Protein AF-0000000086875993 (afdb_homodimer)

Radius of gyration: 29.51 Å; Cα contacts (8 Å, |Δi|>4): 1493; chains: 2; bounding box: 67×92×73 Å

Structure (mmCIF, N/CA/C/O backbone):
data_AF-0000000086875993-model_v1
#
loop_
_entity.id
_entity.type
_entity.pdbx_description
1 polymer 'Sugar kinase'
#
loop_
_atom_site.group_PDB
_atom_site.id
_atom_site.type_symbol
_atom_site.label_atom_id
_atom_site.label_alt_id
_atom_site.label_comp_id
_atom_site.label_asym_id
_atom_site.label_entity_id
_atom_site.label_seq_id
_atom_site.pdbx_PDB_ins_code
_atom_site.Cartn_x
_atom_site.Cartn_y
_atom_site.Cartn_z
_atom_site.occupancy
_atom_site.B_iso_or_equiv
_atom_site.auth_seq_id
_atom_site.auth_comp_id
_atom_site.auth_asym_id
_atom_site.auth_atom_id
_atom_site.pdbx_PDB_model_num
ATOM 1 N N . MET A 1 1 ? -33.75 -35.875 -7.891 1 28.2 1 MET A N 1
ATOM 2 C CA . MET A 1 1 ? -32.906 -34.688 -8.039 1 28.2 1 MET A CA 1
ATOM 3 C C . MET A 1 1 ? -31.453 -35 -7.668 1 28.2 1 MET A C 1
ATOM 5 O O . MET A 1 1 ? -31.172 -35.375 -6.535 1 28.2 1 MET A O 1
ATOM 9 N N . SER A 1 2 ? -30.703 -35.594 -8.508 1 32.91 2 SER A N 1
ATOM 10 C CA . SER A 1 2 ? -29.312 -36 -8.367 1 32.91 2 SER A CA 1
ATOM 11 C C . SER A 1 2 ? -28.469 -34.906 -7.75 1 32.91 2 SER A C 1
ATOM 13 O O . SER A 1 2 ? -28.594 -33.719 -8.141 1 32.91 2 SER A O 1
ATOM 15 N N . MET A 1 3 ? -28.312 -34.875 -6.391 1 35.19 3 MET A N 1
ATOM 16 C CA . MET A 1 3 ? -27.422 -33.938 -5.699 1 35.19 3 MET A CA 1
ATOM 17 C C . MET A 1 3 ? -26.234 -33.594 -6.574 1 35.19 3 MET A C 1
ATOM 19 O O . MET A 1 3 ? -25.469 -34.469 -6.992 1 35.19 3 MET A O 1
ATOM 23 N N . ASN A 1 4 ? -26.344 -32.688 -7.449 1 36.59 4 ASN A N 1
ATOM 24 C CA . ASN A 1 4 ? -25.25 -32.188 -8.258 1 36.59 4 ASN A CA 1
ATOM 25 C C . ASN A 1 4 ? -23.969 -32.062 -7.441 1 36.59 4 ASN A C 1
ATOM 27 O O . ASN A 1 4 ? -23.859 -31.156 -6.609 1 36.59 4 ASN A O 1
ATOM 31 N N . THR A 1 5 ? -23.438 -33.062 -6.754 1 44.88 5 THR A N 1
ATOM 32 C CA . THR A 1 5 ? -22.156 -33.125 -6.039 1 44.88 5 THR A CA 1
ATOM 33 C C . THR A 1 5 ? -21.156 -32.156 -6.652 1 44.88 5 THR A C 1
ATOM 35 O O . THR A 1 5 ? -20.766 -32.312 -7.812 1 44.88 5 THR A O 1
ATOM 38 N N . ARG A 1 6 ? -21.312 -30.938 -6.277 1 53.44 6 ARG A N 1
ATOM 39 C CA . ARG A 1 6 ? -20.422 -29.906 -6.812 1 53.44 6 ARG A CA 1
ATOM 40 C C . ARG A 1 6 ? -19.016 -30.453 -7.027 1 53.44 6 ARG A C 1
ATOM 42 O O . ARG A 1 6 ? -18.375 -30.922 -6.086 1 53.44 6 ARG A O 1
ATOM 49 N N . GLN A 1 7 ? -18.609 -30.969 -8.242 1 80.44 7 GLN A N 1
ATOM 50 C CA . GLN A 1 7 ? -17.344 -31.516 -8.727 1 80.44 7 GLN A CA 1
ATOM 51 C C . GLN A 1 7 ? -16.219 -30.484 -8.625 1 80.44 7 GLN A C 1
ATOM 53 O O . GLN A 1 7 ? -16.406 -29.312 -8.992 1 80.44 7 GLN A O 1
ATOM 58 N N . SER A 1 8 ? -15.219 -30.688 -7.688 1 93.88 8 SER A N 1
ATOM 59 C CA . SER A 1 8 ? -14.016 -29.875 -7.586 1 93.88 8 SER A CA 1
ATOM 60 C C . SER A 1 8 ? -13.336 -29.719 -8.945 1 93.88 8 SER A C 1
ATOM 62 O O . SER A 1 8 ? -13.422 -30.609 -9.789 1 93.88 8 SER A O 1
ATOM 64 N N . PRO A 1 9 ? -12.844 -28.469 -9.141 1 98.31 9 PRO A N 1
ATOM 65 C CA . PRO A 1 9 ? -12.062 -28.328 -10.367 1 98.31 9 PRO A CA 1
ATOM 66 C C . PRO A 1 9 ? -10.922 -29.328 -10.469 1 98.31 9 PRO A C 1
ATOM 68 O O . PRO A 1 9 ? -10.547 -29.953 -9.469 1 98.31 9 PRO A O 1
ATOM 71 N N . GLU A 1 10 ? -10.469 -29.5 -11.672 1 98.75 10 GLU A N 1
ATOM 72 C CA . GLU A 1 10 ? -9.352 -30.406 -11.906 1 98.75 10 GLU A CA 1
ATOM 73 C C . GLU A 1 10 ? -8.109 -29.984 -11.133 1 98.75 10 GLU A C 1
ATOM 75 O O . GLU A 1 10 ? -7.414 -30.812 -10.555 1 98.75 10 GLU A O 1
ATOM 80 N N . ILE A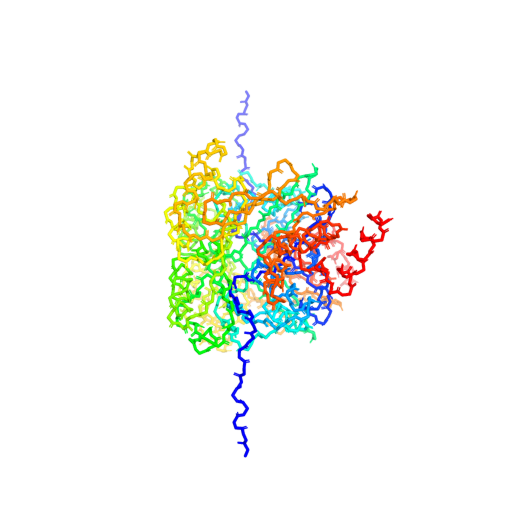 1 11 ? -7.801 -28.703 -11.18 1 98.88 11 ILE A N 1
ATOM 81 C CA . ILE A 1 11 ? -6.664 -28.156 -10.438 1 98.88 11 ILE A CA 1
ATOM 82 C C . ILE A 1 11 ? -7.16 -27.156 -9.391 1 98.88 11 ILE A C 1
ATOM 84 O O . ILE A 1 11 ? -7.973 -26.281 -9.695 1 98.88 11 ILE A O 1
ATOM 88 N N . VAL A 1 12 ? -6.742 -27.312 -8.18 1 98.88 12 VAL A N 1
ATOM 89 C CA . VAL A 1 12 ? -7.012 -26.359 -7.098 1 98.88 12 VAL A CA 1
ATOM 90 C C . VAL A 1 12 ? -5.703 -25.75 -6.609 1 98.88 12 VAL A C 1
ATOM 92 O O . VAL A 1 12 ? -4.688 -26.438 -6.496 1 98.88 12 VAL A O 1
ATOM 95 N N . THR A 1 13 ? -5.688 -24.484 -6.438 1 98.88 13 THR A N 1
ATOM 96 C CA . THR A 1 13 ? -4.559 -23.766 -5.863 1 98.88 13 THR A CA 1
ATOM 97 C C . THR A 1 13 ? -5.043 -22.656 -4.938 1 98.88 13 THR A C 1
ATOM 99 O O . THR A 1 13 ? -6.246 -22.375 -4.863 1 98.88 13 THR A O 1
ATOM 102 N N . PHE A 1 14 ? -4.148 -22.125 -4.109 1 98.81 14 PHE A N 1
ATOM 103 C CA . PHE A 1 14 ? -4.477 -21.016 -3.215 1 98.81 14 PHE A CA 1
ATOM 104 C C . PHE A 1 14 ? -3.234 -20.203 -2.881 1 98.81 14 PHE A C 1
ATOM 106 O O . PHE A 1 14 ? -2.113 -20.703 -2.982 1 98.81 14 PHE A O 1
ATOM 113 N N . GLY A 1 15 ? -3.424 -19 -2.521 1 98.56 15 GLY A N 1
ATOM 114 C CA . GLY A 1 15 ? -2.312 -18.141 -2.17 1 98.56 15 GLY A CA 1
ATOM 115 C C . GLY A 1 15 ? -2.643 -16.656 -2.307 1 98.56 15 GLY A C 1
ATOM 116 O O . GLY A 1 15 ? -3.816 -16.281 -2.326 1 98.56 15 GLY A O 1
ATOM 117 N N . GLU A 1 16 ? -1.585 -15.891 -2.309 1 98.06 16 GLU A N 1
ATOM 118 C CA . GLU A 1 16 ? -1.724 -14.438 -2.295 1 98.06 16 GLU A CA 1
ATOM 119 C C . GLU A 1 16 ? -1.914 -13.891 -3.705 1 98.06 16 GLU A C 1
ATOM 121 O O . GLU A 1 16 ? -1.171 -14.242 -4.621 1 98.06 16 GLU A O 1
ATOM 126 N N . SER A 1 17 ? -2.934 -13.102 -3.936 1 98.25 17 SER A N 1
ATOM 127 C CA . SER A 1 17 ? -3.064 -12.188 -5.062 1 98.25 17 SER A CA 1
ATOM 128 C C . SER A 1 17 ? -3.1 -10.734 -4.59 1 98.25 17 SER A C 1
ATOM 130 O O . SER A 1 17 ? -3.805 -10.406 -3.635 1 98.25 17 SER A O 1
ATOM 132 N N . MET A 1 18 ? -2.301 -9.945 -5.211 1 97.69 18 MET A N 1
ATOM 133 C CA . MET A 1 18 ? -2.131 -8.562 -4.777 1 97.69 18 MET A CA 1
ATOM 134 C C . MET A 1 18 ? -2.508 -7.594 -5.895 1 97.69 18 MET A C 1
ATOM 136 O O . MET A 1 18 ? -2.4 -7.926 -7.074 1 97.69 18 MET A O 1
ATOM 140 N N . GLY A 1 19 ? -3.004 -6.391 -5.422 1 97.06 19 GLY A N 1
ATOM 141 C CA . GLY A 1 19 ? -3.021 -5.316 -6.402 1 97.06 19 GLY A CA 1
ATOM 142 C C . GLY A 1 19 ? -1.645 -4.977 -6.941 1 97.06 19 GLY A C 1
ATOM 143 O O . GLY A 1 19 ? -0.66 -5 -6.203 1 97.06 19 GLY A O 1
ATOM 144 N N . LEU A 1 20 ? -1.596 -4.711 -8.188 1 95.56 20 LEU A N 1
ATOM 145 C CA . LEU A 1 20 ? -0.354 -4.355 -8.867 1 95.56 20 LEU A CA 1
ATOM 146 C C . LEU A 1 20 ? -0.454 -2.973 -9.5 1 95.56 20 LEU A C 1
ATOM 148 O O . LEU A 1 20 ? -1.326 -2.727 -10.336 1 95.56 20 LEU A O 1
ATOM 152 N N . LEU A 1 21 ? 0.385 -2.043 -9.039 1 94.12 21 LEU A N 1
ATOM 153 C CA . LEU A 1 21 ? 0.525 -0.717 -9.633 1 94.12 21 LEU A CA 1
ATOM 154 C C . LEU A 1 21 ? 1.858 -0.585 -10.359 1 94.12 21 LEU A C 1
ATOM 156 O O . LEU A 1 21 ? 2.914 -0.865 -9.789 1 94.12 21 LEU A O 1
ATOM 160 N N . THR A 1 22 ? 1.797 -0.128 -11.625 1 91.81 22 THR A N 1
ATOM 161 C CA . THR A 1 22 ? 3.012 -0.092 -12.43 1 91.81 22 THR A CA 1
ATOM 162 C C . THR A 1 22 ? 3.285 1.321 -12.938 1 91.81 22 THR A C 1
ATOM 164 O O . THR A 1 22 ? 2.406 1.958 -13.523 1 91.81 22 THR A O 1
ATOM 167 N N . ALA A 1 23 ? 4.453 1.812 -12.672 1 88.56 23 ALA A N 1
ATOM 168 C CA . ALA A 1 23 ? 4.926 3.057 -13.266 1 88.56 23 ALA A CA 1
ATOM 169 C C . ALA A 1 23 ? 5.523 2.809 -14.648 1 88.56 23 ALA A C 1
ATOM 171 O O . ALA A 1 23 ? 6.547 2.135 -14.773 1 88.56 23 ALA A O 1
ATOM 172 N N . LYS A 1 24 ? 4.969 3.34 -15.656 1 79.19 24 LYS A N 1
ATOM 173 C CA . LYS A 1 24 ? 5.453 3.129 -17.016 1 79.19 24 LYS A CA 1
ATOM 174 C C . LYS A 1 24 ? 6.52 4.156 -17.391 1 79.19 24 LYS A C 1
ATOM 176 O O . LYS A 1 24 ? 7.234 3.99 -18.375 1 79.19 24 LYS A O 1
ATOM 181 N N . ASP A 1 25 ? 6.613 5.117 -16.5 1 78.44 25 ASP A N 1
ATOM 182 C CA . ASP A 1 25 ? 7.613 6.156 -16.734 1 78.44 25 ASP A CA 1
ATOM 183 C C . ASP A 1 25 ? 9.031 5.602 -16.594 1 78.44 25 ASP A C 1
ATOM 185 O O . ASP A 1 25 ? 9.414 5.125 -15.531 1 78.44 25 ASP A O 1
ATOM 189 N N . THR A 1 26 ? 9.797 5.648 -17.609 1 77.62 26 THR A N 1
ATOM 190 C CA . THR A 1 26 ? 11.133 5.051 -17.641 1 77.62 26 THR A CA 1
ATOM 191 C C . THR A 1 26 ? 12.062 5.762 -16.656 1 77.62 26 THR A C 1
ATOM 193 O O . THR A 1 26 ? 13.141 5.262 -16.344 1 77.62 26 THR A O 1
ATOM 196 N N . ARG A 1 27 ? 11.578 7.062 -16.188 1 78.81 27 ARG A N 1
ATOM 197 C CA . ARG A 1 27 ? 12.367 7.773 -15.195 1 78.81 27 ARG A CA 1
ATOM 198 C C . ARG A 1 27 ? 12.133 7.199 -13.805 1 78.81 27 ARG A C 1
ATOM 200 O O . ARG A 1 27 ? 12.836 7.555 -12.852 1 78.81 27 ARG A O 1
ATOM 207 N N . GLY A 1 28 ? 11.109 6.293 -13.695 1 81.25 28 GLY A N 1
ATOM 208 C CA . GLY A 1 28 ? 10.844 5.633 -12.43 1 81.25 28 GLY A CA 1
ATOM 209 C C . GLY A 1 28 ? 9.617 6.164 -11.719 1 81.25 28 GLY A C 1
ATOM 210 O O . GLY A 1 28 ? 8.961 7.09 -12.211 1 81.25 28 GLY A O 1
ATOM 211 N N . LEU A 1 29 ? 9.352 5.43 -10.547 1 82.44 29 LEU A N 1
ATOM 212 C CA . LEU A 1 29 ? 8.156 5.711 -9.758 1 82.44 29 LEU A CA 1
ATOM 213 C C . LEU A 1 29 ? 8.188 7.129 -9.195 1 82.44 29 LEU A C 1
ATOM 215 O O . LEU A 1 29 ? 7.156 7.793 -9.109 1 82.44 29 LEU A O 1
ATOM 219 N N . GLU A 1 30 ? 9.32 7.594 -8.836 1 84.62 30 GLU A N 1
ATOM 220 C CA . GLU A 1 30 ? 9.492 8.922 -8.25 1 84.62 30 GLU A CA 1
ATOM 221 C C . GLU A 1 30 ? 8.953 10.008 -9.18 1 84.62 30 GLU A C 1
ATOM 223 O O . GLU A 1 30 ? 8.406 11.008 -8.719 1 84.62 30 GLU A O 1
ATOM 228 N N . TYR A 1 31 ? 9 9.766 -10.461 1 81.81 31 TYR A N 1
ATOM 229 C CA . TYR A 1 31 ? 8.703 10.82 -11.43 1 81.81 31 TYR A CA 1
ATOM 230 C C . TYR A 1 31 ? 7.395 10.531 -12.156 1 81.81 31 TYR A C 1
ATOM 232 O O . TYR A 1 31 ? 6.875 11.391 -12.875 1 81.81 31 TYR A O 1
ATOM 240 N N . ALA A 1 32 ? 6.875 9.344 -12.016 1 83.94 32 ALA A N 1
ATOM 241 C CA . ALA A 1 32 ? 5.641 8.977 -12.711 1 83.94 32 ALA A CA 1
ATOM 242 C C . ALA A 1 32 ? 4.457 9.781 -12.18 1 83.94 32 ALA A C 1
ATOM 244 O O . ALA A 1 32 ? 4.242 9.867 -10.969 1 83.94 32 ALA A O 1
ATOM 245 N N . ALA A 1 33 ? 3.693 10.344 -13.047 1 86.31 33 ALA A N 1
ATOM 246 C CA . ALA A 1 33 ? 2.51 11.102 -12.641 1 86.31 33 ALA A CA 1
ATOM 247 C C . ALA A 1 33 ? 1.326 10.172 -12.383 1 86.31 33 ALA A C 1
ATOM 249 O O . ALA A 1 33 ? 0.436 10.5 -11.594 1 86.31 33 ALA A O 1
ATOM 250 N N . SER A 1 34 ? 1.366 9.023 -13.102 1 91 34 SER A N 1
ATOM 251 C CA . SER A 1 34 ? 0.278 8.062 -12.984 1 91 34 SER A CA 1
ATOM 252 C C . SER A 1 34 ? 0.802 6.629 -13 1 91 34 SER A C 1
ATOM 254 O O . SER A 1 34 ? 1.914 6.375 -13.469 1 91 34 SER A O 1
ATOM 256 N N . LEU A 1 35 ? 0.005 5.781 -12.438 1 92.81 35 LEU A N 1
ATOM 257 C CA . LEU A 1 35 ? 0.31 4.355 -12.391 1 92.81 35 LEU A CA 1
ATOM 258 C C . LEU A 1 35 ? -0.812 3.539 -13.023 1 92.81 35 LEU A C 1
ATOM 260 O O . LEU A 1 35 ? -1.991 3.854 -12.852 1 92.81 35 LEU A O 1
ATOM 264 N N . ASP A 1 36 ? -0.409 2.482 -13.727 1 92.19 36 ASP A N 1
ATOM 265 C CA . ASP A 1 36 ? -1.393 1.526 -14.227 1 92.19 36 ASP A CA 1
ATOM 266 C C . ASP A 1 36 ? -1.777 0.521 -13.141 1 92.19 36 ASP A C 1
ATOM 268 O O . ASP A 1 36 ? -0.939 0.126 -12.328 1 92.19 36 ASP A O 1
ATOM 272 N N . LYS A 1 37 ? -3.064 0.159 -13.18 1 92.94 37 LYS A N 1
ATOM 273 C CA . LYS A 1 37 ? -3.574 -0.729 -12.141 1 92.94 37 LYS A CA 1
ATOM 274 C C . LYS A 1 37 ? -3.926 -2.1 -12.711 1 92.94 37 LYS A C 1
ATOM 276 O O . LYS A 1 37 ? -4.582 -2.195 -13.75 1 92.94 37 LYS A O 1
ATOM 281 N N . SER A 1 38 ? -3.467 -3.141 -12.086 1 94 38 SER A N 1
ATOM 282 C CA . SER A 1 38 ? -3.768 -4.547 -12.336 1 94 38 SER A CA 1
ATOM 283 C C . SER A 1 38 ? -3.615 -5.379 -11.07 1 94 38 SER A C 1
ATOM 285 O O . SER A 1 38 ? -3.781 -4.871 -9.961 1 94 38 SER A O 1
ATOM 287 N N . PHE A 1 39 ? -3.506 -6.637 -11.234 1 96.06 39 PHE A N 1
ATOM 288 C CA . PHE A 1 39 ? -3.203 -7.5 -10.102 1 96.06 39 PHE A CA 1
ATOM 289 C C . PHE A 1 39 ? -2.277 -8.641 -10.516 1 96.06 39 PHE A C 1
ATOM 291 O O . PHE A 1 39 ? -2.033 -8.844 -11.703 1 96.06 39 PHE A O 1
ATOM 298 N N . GLY A 1 40 ? -1.671 -9.297 -9.516 1 95.25 40 GLY A N 1
ATOM 299 C CA . GLY A 1 40 ? -0.823 -10.453 -9.758 1 95.25 40 GLY A CA 1
ATOM 300 C C . GLY A 1 40 ? -0.764 -11.406 -8.578 1 95.25 40 GLY A C 1
ATOM 301 O O . GLY A 1 40 ? -1.041 -11.016 -7.445 1 95.25 40 GLY A O 1
ATOM 302 N N . GLY A 1 41 ? -0.407 -12.562 -8.844 1 96.81 41 GLY A N 1
ATOM 303 C CA . GLY A 1 41 ? -0.239 -13.68 -7.922 1 96.81 41 GLY A CA 1
ATOM 304 C C . GLY A 1 41 ? 0.121 -14.977 -8.617 1 96.81 41 GLY A C 1
ATOM 305 O O . GLY A 1 41 ? -0.519 -15.359 -9.594 1 96.81 41 GLY A O 1
ATOM 306 N N . ALA A 1 42 ? 1.084 -15.609 -8.031 1 97.56 42 ALA A N 1
ATOM 307 C CA . ALA A 1 42 ? 1.591 -16.812 -8.695 1 97.56 42 ALA A CA 1
ATOM 308 C C . ALA A 1 42 ? 0.488 -17.844 -8.867 1 97.56 42 ALA A C 1
ATOM 310 O O . ALA A 1 42 ? 0.239 -18.328 -9.977 1 97.56 42 ALA A O 1
ATOM 311 N N . GLU A 1 43 ? -0.237 -18.156 -7.805 1 98.5 43 GLU A N 1
ATOM 312 C CA . GLU A 1 43 ? -1.245 -19.203 -7.832 1 98.5 43 GLU A CA 1
ATOM 313 C C . GLU A 1 43 ? -2.455 -18.797 -8.664 1 98.5 43 GLU A C 1
ATOM 315 O O . GLU A 1 43 ? -2.99 -19.594 -9.43 1 98.5 43 GLU A O 1
ATOM 320 N N . SER A 1 44 ? -2.854 -17.531 -8.5 1 98.31 44 SER A N 1
ATOM 321 C CA . SER A 1 44 ? -3.99 -17.078 -9.305 1 98.31 44 SER A CA 1
ATOM 322 C C . SER A 1 44 ? -3.629 -17 -10.781 1 98.31 44 SER A C 1
ATOM 324 O O . SER A 1 44 ? -4.453 -17.312 -11.641 1 98.31 44 SER A O 1
ATOM 326 N N . ASN A 1 45 ? -2.406 -16.578 -11.094 1 97.62 45 ASN A N 1
ATOM 327 C CA . ASN A 1 45 ? -1.944 -16.594 -12.477 1 97.62 45 ASN A CA 1
ATOM 328 C C . ASN A 1 45 ? -1.996 -18 -13.07 1 97.62 45 ASN A C 1
ATOM 330 O O . ASN A 1 45 ? -2.459 -18.172 -14.203 1 97.62 45 ASN A O 1
ATOM 334 N N . LEU A 1 46 ? -1.514 -18.938 -12.289 1 98.31 46 LEU A N 1
ATOM 335 C CA . LEU A 1 46 ? -1.553 -20.312 -12.742 1 98.31 46 LEU A CA 1
ATOM 336 C C . LEU A 1 46 ? -2.988 -20.766 -12.992 1 98.31 46 LEU A C 1
ATOM 338 O O . LEU A 1 46 ? -3.277 -21.391 -14.016 1 98.31 46 LEU A O 1
ATOM 342 N N . ALA A 1 47 ? -3.885 -20.484 -12.086 1 98.75 47 ALA A N 1
ATOM 343 C CA . ALA A 1 47 ? -5.281 -20.891 -12.219 1 98.75 47 ALA A CA 1
ATOM 344 C C . ALA A 1 47 ? -5.91 -20.281 -13.477 1 98.75 47 ALA A C 1
ATOM 346 O O . ALA A 1 47 ? -6.641 -20.969 -14.195 1 98.75 47 ALA A O 1
ATOM 347 N N . ILE A 1 48 ? -5.625 -19.031 -13.719 1 98.44 48 ILE A N 1
ATOM 348 C CA . ILE A 1 48 ? -6.121 -18.359 -14.914 1 98.44 48 ILE A CA 1
ATOM 349 C C . ILE A 1 48 ? -5.551 -19.047 -16.156 1 98.44 48 ILE A C 1
ATOM 351 O O . ILE A 1 48 ? -6.281 -19.312 -17.109 1 98.44 48 ILE A O 1
ATOM 355 N N . GLY A 1 49 ? -4.262 -19.312 -16.109 1 98.19 49 GLY A N 1
ATOM 356 C CA . GLY A 1 49 ? -3.631 -20 -17.234 1 98.19 49 GLY A CA 1
ATOM 357 C C . GLY A 1 49 ? -4.25 -21.344 -17.531 1 98.19 49 GLY A C 1
ATOM 358 O O . GLY A 1 49 ? -4.504 -21.672 -18.688 1 98.19 49 GLY A O 1
ATOM 359 N N . VAL A 1 50 ? -4.508 -22.094 -16.516 1 98.62 50 VAL A N 1
ATOM 360 C CA . VAL A 1 50 ? -5.113 -23.422 -16.672 1 98.62 50 VAL A CA 1
ATOM 361 C C . VAL A 1 50 ? -6.504 -23.281 -17.281 1 98.62 50 VAL A C 1
ATOM 363 O O . VAL A 1 50 ? -6.863 -24.031 -18.188 1 98.62 50 VAL A O 1
ATOM 366 N N . SER A 1 51 ? -7.242 -22.344 -16.734 1 98.5 51 SER A N 1
ATOM 367 C CA . SER A 1 51 ? -8.578 -22.078 -17.266 1 98.5 51 SER A CA 1
ATOM 368 C C . SER A 1 51 ? -8.531 -21.719 -18.734 1 98.5 51 SER A C 1
ATOM 370 O O . SER A 1 51 ? -9.305 -22.234 -19.547 1 98.5 51 SER A O 1
ATOM 372 N N . ARG A 1 52 ? -7.66 -20.859 -19.141 1 97.81 52 ARG A N 1
ATOM 373 C CA . ARG A 1 52 ? -7.527 -20.406 -20.516 1 97.81 52 ARG A CA 1
ATOM 374 C C . ARG A 1 52 ? -7.113 -21.562 -21.438 1 97.81 52 ARG A C 1
ATOM 376 O O . ARG A 1 52 ? -7.43 -21.547 -22.625 1 97.81 52 ARG A O 1
ATOM 383 N N . LEU A 1 53 ? -6.461 -22.5 -20.875 1 97.81 53 LEU A N 1
ATOM 384 C CA . LEU A 1 53 ? -5.984 -23.641 -21.656 1 97.81 53 LEU A CA 1
ATOM 385 C C . LEU A 1 53 ? -7.051 -24.719 -21.75 1 97.81 53 LEU A C 1
ATOM 387 O O . LEU A 1 53 ? -6.789 -25.812 -22.266 1 97.81 53 LEU A O 1
ATOM 391 N N . GLY A 1 54 ? -8.227 -24.5 -21.172 1 97.44 54 GLY A N 1
ATOM 392 C CA . GLY A 1 54 ? -9.383 -25.344 -21.438 1 97.44 54 GLY A CA 1
ATOM 393 C C . GLY A 1 54 ? -9.688 -26.312 -20.312 1 97.44 54 GLY A C 1
ATOM 394 O O . GLY A 1 54 ? -10.523 -27.203 -20.469 1 97.44 54 GLY A O 1
ATOM 395 N N . HIS A 1 55 ? -9.078 -26.156 -19.203 1 98.38 55 HIS A N 1
ATOM 396 C CA . HIS A 1 55 ? -9.305 -27.031 -18.062 1 98.38 55 HIS A CA 1
ATOM 397 C C . HIS A 1 55 ? -10.016 -26.281 -16.938 1 98.38 55 HIS A C 1
ATOM 399 O O . HIS A 1 55 ? -10.164 -25.062 -17 1 98.38 55 HIS A O 1
ATOM 405 N N . THR A 1 56 ? -10.508 -26.984 -15.953 1 98.62 56 THR A N 1
ATOM 406 C CA . THR A 1 56 ? -11.164 -26.344 -14.812 1 98.62 56 THR A CA 1
ATOM 407 C C . THR A 1 56 ? -10.172 -26.109 -13.68 1 98.62 56 THR A C 1
ATOM 409 O O . THR A 1 56 ? -9.336 -26.969 -13.391 1 98.62 56 THR A O 1
ATOM 412 N N . SER A 1 57 ? -10.172 -24.953 -13.164 1 98.75 57 SER A N 1
ATOM 413 C CA . SER A 1 57 ? -9.273 -24.594 -12.07 1 98.75 57 SER A CA 1
ATOM 414 C C . SER A 1 57 ? -10.016 -23.812 -10.977 1 98.75 57 SER A C 1
ATOM 416 O O . SER A 1 57 ? -11.039 -23.188 -11.242 1 98.75 57 SER A O 1
ATOM 418 N N . GLY A 1 58 ? -9.555 -23.984 -9.781 1 98.81 58 GLY A N 1
ATOM 419 C CA . GLY A 1 58 ? -10.023 -23.219 -8.641 1 98.81 58 GLY A CA 1
ATOM 420 C C . GLY A 1 58 ? -8.906 -22.484 -7.918 1 98.81 58 GLY A C 1
ATOM 421 O O . GLY A 1 58 ? -7.793 -23 -7.793 1 98.81 58 GLY A O 1
ATOM 422 N N . TRP A 1 59 ? -9.219 -21.312 -7.504 1 98.81 59 TRP A N 1
ATOM 423 C CA . TRP A 1 59 ? -8.312 -20.516 -6.676 1 98.81 59 TRP A CA 1
ATOM 424 C C . TRP A 1 59 ? -9.039 -19.969 -5.453 1 98.81 59 TRP A C 1
ATOM 426 O O . TRP A 1 59 ? -10.172 -19.484 -5.562 1 98.81 59 TRP A O 1
ATOM 436 N N . PHE A 1 60 ? -8.336 -20.094 -4.383 1 98.31 60 PHE A N 1
ATOM 437 C CA . PHE A 1 60 ? -8.844 -19.344 -3.238 1 98.31 60 PHE A CA 1
ATOM 438 C C . PHE A 1 60 ? -7.699 -18.703 -2.459 1 98.31 60 PHE A C 1
ATOM 440 O O . PHE A 1 60 ? -6.531 -19.047 -2.67 1 98.31 60 PHE A O 1
ATOM 447 N N . GLY A 1 61 ? -7.906 -17.766 -1.736 1 97.5 61 GLY A N 1
ATOM 448 C CA . GLY A 1 61 ? -7.082 -16.969 -0.832 1 97.5 61 GLY A CA 1
ATOM 449 C C . GLY A 1 61 ? -7.887 -16 0.013 1 97.5 61 GLY A C 1
ATOM 450 O O . GLY A 1 61 ? -9.102 -16.156 0.168 1 97.5 61 GLY A O 1
ATOM 451 N N . ARG A 1 62 ? -7.184 -15.172 0.689 1 98.25 62 ARG A N 1
ATOM 452 C CA . ARG A 1 62 ? -7.844 -14.117 1.449 1 98.25 62 ARG A CA 1
ATOM 453 C C . ARG A 1 62 ? -7.539 -12.742 0.857 1 98.25 62 ARG A C 1
ATOM 455 O O . ARG A 1 62 ? -6.379 -12.406 0.619 1 98.25 62 ARG A O 1
ATOM 462 N N . LEU A 1 63 ? -8.586 -12.047 0.559 1 98.56 63 LEU A N 1
ATOM 463 C CA . LEU A 1 63 ? -8.508 -10.656 0.105 1 98.56 63 LEU A CA 1
ATOM 464 C C . LEU A 1 63 ? -9.195 -9.727 1.093 1 98.56 63 LEU A C 1
ATOM 466 O O . LEU A 1 63 ? -10.016 -10.164 1.904 1 98.56 63 LEU A O 1
ATOM 470 N N . GLY A 1 64 ? -8.812 -8.461 1.027 1 97.75 64 GLY A N 1
ATOM 471 C CA . GLY A 1 64 ? -9.539 -7.492 1.828 1 97.75 64 GLY A CA 1
ATOM 472 C C . GLY A 1 64 ? -10.906 -7.156 1.263 1 97.75 64 GLY A C 1
ATOM 473 O O . GLY A 1 64 ? -11.125 -7.25 0.054 1 97.75 64 GLY A O 1
ATOM 474 N N . GLN A 1 65 ? -11.859 -6.832 2.189 1 96.25 65 GLN A N 1
ATOM 475 C CA . GLN A 1 65 ? -13.102 -6.215 1.742 1 96.25 65 GLN A CA 1
ATOM 476 C C . GLN A 1 65 ? -12.867 -4.77 1.302 1 96.25 65 GLN A C 1
ATOM 478 O O . GLN A 1 65 ? -13.367 -3.836 1.932 1 96.25 65 GLN A O 1
ATOM 483 N N . ASP A 1 66 ? -12.172 -4.562 0.251 1 94.5 66 ASP A N 1
ATOM 484 C CA . ASP A 1 66 ? -11.797 -3.291 -0.358 1 94.5 66 ASP A CA 1
ATOM 485 C C . ASP A 1 66 ? -11.867 -3.367 -1.881 1 94.5 66 ASP A C 1
ATOM 487 O O . ASP A 1 66 ? -12.055 -4.449 -2.445 1 94.5 66 ASP A O 1
ATOM 491 N N . PRO A 1 67 ? -11.797 -2.248 -2.559 1 93.38 67 PRO A N 1
ATOM 492 C CA . PRO A 1 67 ? -11.984 -2.24 -4.012 1 93.38 67 PRO A CA 1
ATOM 493 C C . PRO A 1 67 ? -10.93 -3.064 -4.75 1 93.38 67 PRO A C 1
ATOM 495 O O . PRO A 1 67 ? -11.227 -3.664 -5.785 1 93.38 67 PRO A O 1
ATOM 498 N N . ILE A 1 68 ? -9.734 -3.105 -4.234 1 96.06 68 ILE A N 1
ATOM 499 C CA . ILE A 1 68 ? -8.68 -3.895 -4.867 1 96.06 68 ILE A CA 1
ATOM 500 C C . ILE A 1 68 ? -9.016 -5.379 -4.766 1 96.06 68 ILE A C 1
ATOM 502 O O . ILE A 1 68 ? -8.906 -6.117 -5.75 1 96.06 68 ILE A O 1
ATOM 506 N N . GLY A 1 69 ? -9.391 -5.766 -3.549 1 97.75 69 GLY A N 1
ATOM 507 C CA . GLY A 1 69 ? -9.797 -7.148 -3.355 1 97.75 69 GLY A CA 1
ATOM 508 C C . GLY A 1 69 ? -10.969 -7.555 -4.234 1 97.75 69 GLY A C 1
ATOM 509 O O . GLY A 1 69 ? -10.953 -8.625 -4.844 1 97.75 69 GLY A O 1
ATOM 510 N N . THR A 1 70 ? -11.945 -6.699 -4.312 1 96.5 70 THR A N 1
ATOM 511 C CA . THR A 1 70 ? -13.125 -6.961 -5.133 1 96.5 70 THR A CA 1
ATOM 512 C C . THR A 1 70 ? -12.742 -7.062 -6.605 1 96.5 70 THR A C 1
ATOM 514 O O . THR A 1 70 ? -13.219 -7.953 -7.316 1 96.5 70 THR A O 1
ATOM 517 N N . MET A 1 71 ? -11.938 -6.156 -7.039 1 95.88 71 MET A N 1
ATOM 518 C CA . MET A 1 71 ? -11.453 -6.172 -8.422 1 95.88 71 MET A CA 1
ATOM 519 C C . MET A 1 71 ? -10.75 -7.488 -8.734 1 95.88 71 MET A C 1
ATOM 521 O O . MET A 1 71 ? -11.016 -8.102 -9.773 1 95.88 71 MET A O 1
ATOM 525 N N . ILE A 1 72 ? -9.922 -7.941 -7.871 1 97.94 72 ILE A N 1
ATOM 526 C CA . ILE A 1 72 ? -9.133 -9.156 -8.07 1 97.94 72 ILE A CA 1
ATOM 527 C C . ILE A 1 72 ? -10.07 -10.367 -8.148 1 97.94 72 ILE A C 1
ATOM 529 O O . ILE A 1 72 ? -9.977 -11.164 -9.086 1 97.94 72 ILE A O 1
ATOM 533 N N . LEU A 1 73 ? -10.945 -10.445 -7.176 1 98.19 73 LEU A N 1
ATOM 534 C CA . LEU A 1 73 ? -11.867 -11.578 -7.117 1 98.19 73 LEU A CA 1
ATOM 535 C C . LEU A 1 73 ? -12.703 -11.664 -8.391 1 98.19 73 LEU A C 1
ATOM 537 O O . LEU A 1 73 ? -12.828 -12.734 -8.984 1 98.19 73 LEU A O 1
ATOM 541 N N . LYS A 1 74 ? -13.25 -10.57 -8.812 1 97 74 LYS A N 1
ATOM 542 C CA . LYS A 1 74 ? -14.086 -10.523 -10.008 1 97 74 LYS A CA 1
ATOM 543 C C . LYS A 1 74 ? -13.289 -10.875 -11.258 1 97 74 LYS A C 1
ATOM 545 O O . LYS A 1 74 ? -13.781 -11.594 -12.133 1 97 74 LYS A O 1
ATOM 550 N N . ALA A 1 75 ? -12.102 -10.352 -11.336 1 96.25 75 ALA A N 1
ATOM 551 C CA . ALA A 1 75 ? -11.266 -10.609 -12.508 1 96.25 75 ALA A CA 1
ATOM 552 C C . ALA A 1 75 ? -10.914 -12.086 -12.617 1 96.25 75 ALA A C 1
ATOM 554 O O . ALA A 1 75 ? -11 -12.672 -13.703 1 96.25 75 ALA A O 1
ATOM 555 N N . ILE A 1 76 ? -10.508 -12.688 -11.516 1 98.25 76 ILE A N 1
ATOM 556 C CA . ILE A 1 76 ? -10.156 -14.102 -11.516 1 98.25 76 ILE A CA 1
ATOM 557 C C . ILE A 1 76 ? -11.375 -14.938 -11.906 1 98.25 76 ILE A C 1
ATOM 559 O O . ILE A 1 76 ? -11.273 -15.828 -12.75 1 98.25 76 ILE A O 1
ATOM 563 N N . ARG A 1 77 ? -12.484 -14.633 -11.266 1 98.25 77 ARG A N 1
ATOM 564 C CA . ARG A 1 77 ? -13.719 -15.328 -11.594 1 98.25 77 ARG A CA 1
ATOM 565 C C . ARG A 1 77 ? -14.078 -15.148 -13.07 1 98.25 77 ARG A C 1
ATOM 567 O O . ARG A 1 77 ? -14.516 -16.094 -13.727 1 98.25 77 ARG A O 1
ATOM 574 N N . GLY A 1 78 ? -13.898 -13.953 -13.57 1 97.31 78 GLY A N 1
ATOM 575 C CA . GLY A 1 78 ? -14.203 -13.641 -14.961 1 97.31 78 GLY A CA 1
ATOM 576 C C . GLY A 1 78 ? -13.383 -14.453 -15.953 1 97.31 78 GLY A C 1
ATOM 577 O O . GLY A 1 78 ? -13.805 -14.648 -17.094 1 97.31 78 GLY A O 1
ATOM 578 N N . GLU A 1 79 ? -12.273 -14.961 -15.492 1 97.5 79 GLU A N 1
ATOM 579 C CA . GLU A 1 79 ? -11.398 -15.758 -16.344 1 97.5 79 GLU A CA 1
ATOM 580 C C . GLU A 1 79 ? -11.758 -17.234 -16.281 1 97.5 79 GLU A C 1
ATOM 582 O O . GLU A 1 79 ? -11.023 -18.094 -16.781 1 97.5 79 GLU A O 1
ATOM 587 N N . GLY A 1 80 ? -12.844 -17.531 -15.578 1 97.62 80 GLY A N 1
ATOM 588 C CA . GLY A 1 80 ? -13.367 -18.891 -15.555 1 97.62 80 GLY A CA 1
ATOM 589 C C . GLY A 1 80 ? -12.82 -19.719 -14.406 1 97.62 80 GLY A C 1
ATOM 590 O O . GLY A 1 80 ? -12.984 -20.938 -14.383 1 97.62 80 GLY A O 1
ATOM 591 N N . VAL A 1 81 ? -12.156 -19.094 -13.469 1 98.69 81 VAL A N 1
ATOM 592 C CA . VAL A 1 81 ? -11.594 -19.781 -12.312 1 98.69 81 VAL A CA 1
ATOM 593 C C . VAL A 1 81 ? -12.648 -19.859 -11.203 1 98.69 81 VAL A C 1
ATOM 595 O O . VAL A 1 81 ? -13.367 -18.891 -10.953 1 98.69 81 VAL A O 1
ATOM 598 N N . ASP A 1 82 ? -12.82 -21.031 -10.625 1 98.75 82 ASP A N 1
ATOM 599 C CA . ASP A 1 82 ? -13.719 -21.156 -9.477 1 98.75 82 ASP A CA 1
ATOM 600 C C . ASP A 1 82 ? -13.141 -20.453 -8.25 1 98.75 82 ASP A C 1
ATOM 602 O O . ASP A 1 82 ? -12.102 -20.875 -7.727 1 98.75 82 ASP A O 1
ATOM 606 N N . VAL A 1 83 ? -13.828 -19.453 -7.777 1 98.69 83 VAL A N 1
ATOM 607 C CA . VAL A 1 83 ? -13.32 -18.688 -6.641 1 98.69 83 VAL A CA 1
ATOM 608 C C . VAL A 1 83 ? -14.258 -18.859 -5.445 1 98.69 83 VAL A C 1
ATOM 610 O O . VAL A 1 83 ? -14.281 -18.016 -4.539 1 98.69 83 VAL A O 1
ATOM 613 N N . SER A 1 84 ? -15.016 -19.906 -5.398 1 98.12 84 SER A N 1
ATOM 614 C CA . SER A 1 84 ? -16.094 -20.078 -4.43 1 98.12 84 SER A CA 1
ATOM 615 C C . SER A 1 84 ? -15.547 -20.234 -3.018 1 98.12 84 SER A C 1
ATOM 617 O O . SER A 1 84 ? -16.266 -20.047 -2.037 1 98.12 84 SER A O 1
ATOM 619 N N . ARG A 1 85 ? -14.234 -20.562 -2.865 1 98.12 85 ARG A N 1
ATOM 620 C CA . ARG A 1 85 ? -13.664 -20.766 -1.539 1 98.12 85 ARG A CA 1
ATOM 621 C C . ARG A 1 85 ? -12.812 -19.562 -1.126 1 98.12 85 ARG A C 1
ATOM 623 O O . ARG A 1 85 ? -12.219 -19.562 -0.047 1 98.12 85 ARG A O 1
ATOM 630 N N . ALA A 1 86 ? -12.727 -18.562 -1.979 1 98.31 86 ALA A N 1
ATOM 631 C CA . ALA A 1 86 ? -12.016 -17.344 -1.602 1 98.31 86 ALA A CA 1
ATOM 632 C C . ALA A 1 86 ? -12.75 -16.594 -0.487 1 98.31 86 ALA A C 1
ATOM 634 O O . ALA A 1 86 ? -13.977 -16.656 -0.403 1 98.31 86 ALA A O 1
ATOM 635 N N . ARG A 1 87 ? -12.008 -15.945 0.358 1 98.06 87 ARG A N 1
ATOM 636 C CA . ARG A 1 87 ? -12.594 -15.227 1.484 1 98.06 87 ARG A CA 1
ATOM 637 C C . ARG A 1 87 ? -12.211 -13.75 1.447 1 98.06 87 ARG A C 1
ATOM 639 O O . ARG A 1 87 ? -11.109 -13.398 1.021 1 98.06 87 ARG A O 1
ATOM 646 N N . MET A 1 88 ? -13.148 -12.938 1.938 1 97.75 88 MET A N 1
ATOM 647 C CA . MET A 1 88 ? -12.93 -11.5 2.051 1 97.75 88 MET A CA 1
ATOM 648 C C . MET A 1 88 ? -12.781 -11.086 3.51 1 97.75 88 MET A C 1
ATOM 650 O O . MET A 1 88 ? -13.664 -11.352 4.328 1 97.75 88 MET A O 1
ATOM 654 N N . SER A 1 89 ? -11.695 -10.477 3.816 1 97.5 89 SER A N 1
ATOM 655 C CA . SER A 1 89 ? -11.422 -10.039 5.18 1 97.5 89 SER A CA 1
ATOM 656 C C . SER A 1 89 ? -11.977 -8.641 5.434 1 97.5 89 SER A C 1
ATOM 658 O O . SER A 1 89 ? -11.75 -7.727 4.637 1 97.5 89 SER A O 1
ATOM 660 N N . ALA A 1 90 ? -12.609 -8.43 6.547 1 94.12 90 ALA A N 1
ATOM 661 C CA . ALA A 1 90 ? -13.133 -7.125 6.934 1 94.12 90 ALA A CA 1
ATOM 662 C C . ALA A 1 90 ? -12.062 -6.301 7.648 1 94.12 90 ALA A C 1
ATOM 664 O O . ALA A 1 90 ? -12.211 -5.086 7.805 1 94.12 90 ALA A O 1
ATOM 665 N N . THR A 1 91 ? -11.008 -6.895 8.031 1 93.19 91 THR A N 1
ATOM 666 C CA . THR A 1 91 ? -10.047 -6.227 8.898 1 93.19 91 THR A CA 1
ATOM 667 C C . THR A 1 91 ? -8.734 -5.98 8.172 1 93.19 91 THR A C 1
ATOM 669 O O . THR A 1 91 ? -8.188 -4.875 8.219 1 93.19 91 THR A O 1
ATOM 672 N N . GLU A 1 92 ? -8.188 -6.973 7.488 1 96.19 92 GLU A N 1
ATOM 673 C CA . GLU A 1 92 ? -6.906 -6.844 6.805 1 96.19 92 GLU A CA 1
ATOM 674 C C . GLU A 1 92 ? -7.094 -6.379 5.363 1 96.19 92 GLU A C 1
ATOM 676 O O . GLU A 1 92 ? -8.023 -6.816 4.684 1 96.19 92 GLU A O 1
ATOM 681 N N . PRO A 1 93 ? -6.262 -5.551 4.906 1 96.62 93 PRO A N 1
ATOM 682 C CA . PRO A 1 93 ? -6.359 -5.082 3.521 1 96.62 93 PRO A CA 1
ATOM 683 C C . PRO A 1 93 ? -5.816 -6.09 2.516 1 96.62 93 PRO A C 1
ATOM 685 O O . PRO A 1 93 ? -5.047 -6.984 2.883 1 96.62 93 PRO A O 1
ATOM 688 N N . THR A 1 94 ? -6.281 -5.965 1.261 1 98.31 94 THR A N 1
ATOM 689 C CA . THR A 1 94 ? -5.629 -6.668 0.161 1 98.31 94 THR A CA 1
ATOM 690 C C . THR A 1 94 ? -4.188 -6.195 -0.002 1 98.31 94 THR A C 1
ATOM 692 O O . THR A 1 94 ? -3.908 -4.996 0.093 1 98.31 94 THR A O 1
ATOM 695 N N . GLY A 1 95 ? -3.236 -7.137 -0.148 1 97.81 95 GLY A N 1
ATOM 696 C CA . GLY A 1 95 ? -1.858 -6.746 -0.406 1 97.81 95 GLY A CA 1
ATOM 697 C C . GLY A 1 95 ? -1.697 -5.938 -1.679 1 97.81 95 GLY A C 1
ATOM 698 O O . GLY A 1 95 ? -2.5 -6.059 -2.605 1 97.81 95 GLY A O 1
ATOM 699 N N . LEU A 1 96 ? -0.632 -5.09 -1.695 1 97.06 96 LEU A N 1
ATOM 700 C CA . LEU A 1 96 ? -0.33 -4.219 -2.826 1 97.06 96 LEU A CA 1
ATOM 701 C C . LEU A 1 96 ? 1.148 -4.293 -3.193 1 97.06 96 LEU A C 1
ATOM 703 O O . LEU A 1 96 ? 2.006 -4.402 -2.312 1 97.06 96 LEU A O 1
ATOM 707 N N . MET A 1 97 ? 1.396 -4.312 -4.457 1 95.94 97 MET A N 1
ATOM 708 C CA . MET A 1 97 ? 2.771 -4.172 -4.93 1 95.94 97 MET A CA 1
ATOM 709 C C . MET A 1 97 ? 2.877 -3.064 -5.973 1 95.94 97 MET A C 1
ATOM 711 O O . MET A 1 97 ? 1.96 -2.871 -6.773 1 95.94 97 MET A O 1
ATOM 715 N N . ILE A 1 98 ? 3.918 -2.324 -5.926 1 94 98 ILE A N 1
ATOM 716 C CA . ILE A 1 98 ? 4.223 -1.271 -6.887 1 94 98 ILE A CA 1
ATOM 717 C C . ILE A 1 98 ? 5.488 -1.627 -7.66 1 94 98 ILE A C 1
ATOM 719 O O . ILE A 1 98 ? 6.543 -1.866 -7.062 1 94 98 ILE A O 1
ATOM 723 N N . ARG A 1 99 ? 5.359 -1.664 -8.977 1 91.62 99 ARG A N 1
ATOM 724 C CA . ARG A 1 99 ? 6.469 -2.018 -9.859 1 91.62 99 ARG A CA 1
ATOM 725 C C . ARG A 1 99 ? 6.953 -0.804 -10.648 1 91.62 99 ARG A C 1
ATOM 727 O O . ARG A 1 99 ? 6.145 0.003 -11.109 1 91.62 99 ARG A O 1
ATOM 734 N N . GLU A 1 100 ? 8.219 -0.64 -10.719 1 88.75 100 GLU A N 1
ATOM 735 C CA . GLU A 1 100 ? 8.805 0.389 -11.57 1 88.75 100 GLU A CA 1
ATOM 736 C C . GLU A 1 100 ? 9.906 -0.187 -12.453 1 88.75 100 GLU A C 1
ATOM 738 O O . GLU A 1 100 ? 10.547 -1.175 -12.086 1 88.75 100 GLU A O 1
ATOM 743 N N . ASN A 1 101 ? 9.93 0.304 -13.625 1 80.44 101 ASN A N 1
ATOM 744 C CA . ASN A 1 101 ? 11.016 0.035 -14.555 1 80.44 101 ASN A CA 1
ATOM 745 C C . ASN A 1 101 ? 11.867 1.279 -14.797 1 80.44 101 ASN A C 1
ATOM 747 O O . ASN A 1 101 ? 11.453 2.178 -15.539 1 80.44 101 ASN A O 1
ATOM 751 N N . ALA A 1 102 ? 12.93 1.393 -13.969 1 77 102 ALA A N 1
ATOM 752 C CA . ALA A 1 102 ? 13.812 2.547 -14.125 1 77 102 ALA A CA 1
ATOM 753 C C . ALA A 1 102 ? 15.141 2.139 -14.742 1 77 102 ALA A C 1
ATOM 755 O O . ALA A 1 102 ? 15.836 1.262 -14.219 1 77 102 ALA A O 1
ATOM 756 N N . SER A 1 103 ? 15.547 2.777 -15.906 1 75.94 103 SER A N 1
ATOM 757 C CA . SER A 1 103 ? 16.812 2.555 -16.594 1 75.94 103 SER A CA 1
ATOM 758 C C . SER A 1 103 ? 17.031 1.074 -16.891 1 75.94 103 SER A C 1
ATOM 760 O O . SER A 1 103 ? 18.109 0.536 -16.641 1 75.94 103 SER A O 1
ATOM 762 N N . GLY A 1 104 ? 15.961 0.315 -17.266 1 70.75 104 GLY A N 1
ATOM 763 C CA . GLY A 1 104 ? 16.062 -1.077 -17.672 1 70.75 104 GLY A CA 1
ATOM 764 C C . GLY A 1 104 ? 16.047 -2.045 -16.516 1 70.75 104 GLY A C 1
ATOM 765 O O . GLY A 1 104 ? 16.156 -3.258 -16.703 1 70.75 104 GLY A O 1
ATOM 766 N N . LYS A 1 105 ? 15.992 -1.507 -15.344 1 80 105 LYS A N 1
ATOM 767 C CA . LYS A 1 105 ? 15.945 -2.361 -14.164 1 80 105 LYS A CA 1
ATOM 768 C C . LYS A 1 105 ? 14.562 -2.334 -13.516 1 80 105 LYS A C 1
ATOM 770 O O . LYS A 1 105 ? 13.961 -1.268 -13.359 1 80 105 LYS A O 1
ATOM 775 N N . SER A 1 106 ? 14.117 -3.533 -13.242 1 83.25 106 SER A N 1
ATOM 776 C CA . SER A 1 106 ? 12.797 -3.65 -12.617 1 83.25 106 SER A CA 1
ATOM 777 C C . SER A 1 106 ? 12.922 -3.795 -11.102 1 83.25 106 SER A C 1
ATOM 779 O O . SER A 1 106 ? 13.812 -4.488 -10.609 1 83.25 106 SER A O 1
ATOM 781 N N . SER A 1 107 ? 12.188 -2.953 -10.422 1 88.38 107 SER A N 1
ATOM 782 C CA . SER A 1 107 ? 12.109 -3.076 -8.969 1 88.38 107 SER A CA 1
ATOM 783 C C . SER A 1 107 ? 10.664 -3.15 -8.5 1 88.38 107 SER A C 1
ATOM 785 O O . SER A 1 107 ? 9.758 -2.645 -9.172 1 88.38 107 SER A O 1
ATOM 787 N N . VAL A 1 108 ? 10.555 -3.889 -7.391 1 91.25 108 VAL A N 1
ATOM 788 C CA . VAL A 1 108 ? 9.211 -4.055 -6.855 1 91.25 108 VAL A CA 1
ATOM 789 C C . VAL A 1 108 ? 9.188 -3.65 -5.383 1 91.25 108 VAL A C 1
ATOM 791 O O . VAL A 1 108 ? 10.109 -3.967 -4.633 1 91.25 108 VAL A O 1
ATOM 794 N N . HIS A 1 109 ? 8.148 -2.896 -5 1 92.62 109 HIS A N 1
ATOM 795 C CA . HIS A 1 109 ? 7.887 -2.512 -3.617 1 92.62 109 HIS A CA 1
ATOM 796 C C . HIS A 1 109 ? 6.582 -3.119 -3.113 1 92.62 109 HIS A C 1
ATOM 798 O O . HIS A 1 109 ? 5.527 -2.939 -3.73 1 92.62 109 HIS A O 1
ATOM 804 N N . TYR A 1 110 ? 6.688 -3.787 -1.962 1 94.38 110 TYR A N 1
ATOM 805 C CA . TYR A 1 110 ? 5.535 -4.555 -1.502 1 94.38 110 TYR A CA 1
ATOM 806 C C . TYR A 1 110 ? 4.883 -3.891 -0.297 1 94.38 110 TYR A C 1
ATOM 808 O O . TYR A 1 110 ? 5.574 -3.385 0.592 1 94.38 110 TYR A O 1
ATOM 816 N N . TYR A 1 111 ? 3.602 -3.809 -0.302 1 95.5 111 TYR A N 1
ATOM 817 C CA . TYR A 1 111 ? 2.744 -3.549 0.849 1 95.5 111 TYR A CA 1
ATOM 818 C C . TYR A 1 111 ? 1.915 -4.781 1.198 1 95.5 111 TYR A C 1
ATOM 820 O O . TYR A 1 111 ? 0.723 -4.84 0.886 1 95.5 111 TYR A O 1
ATOM 828 N N . ARG A 1 112 ? 2.574 -5.719 1.894 1 94.75 112 ARG A N 1
ATOM 829 C CA . ARG A 1 112 ? 1.882 -6.992 2.082 1 94.75 112 ARG A CA 1
ATOM 830 C C . ARG A 1 112 ? 1.982 -7.461 3.529 1 94.75 112 ARG A C 1
ATOM 832 O O . ARG A 1 112 ? 1.362 -8.453 3.908 1 94.75 112 ARG A O 1
ATOM 839 N N . LYS A 1 113 ? 2.863 -6.805 4.332 1 92.94 113 LYS A N 1
ATOM 840 C CA . LYS A 1 113 ? 2.883 -7.164 5.746 1 92.94 113 LYS A CA 1
ATOM 841 C C . LYS A 1 113 ? 1.517 -6.941 6.387 1 92.94 113 LYS A C 1
ATOM 843 O O . LYS A 1 113 ? 0.908 -5.883 6.215 1 92.94 113 LYS A O 1
ATOM 848 N N . LEU A 1 114 ? 0.937 -7.91 7.02 1 94 114 LEU A N 1
ATOM 849 C CA . LEU A 1 114 ? -0.352 -7.863 7.703 1 94 114 LEU A CA 1
ATOM 850 C C . LEU A 1 114 ? -1.496 -7.781 6.699 1 94 114 LEU A C 1
ATOM 852 O O . LEU A 1 114 ? -2.584 -7.305 7.027 1 94 114 LEU A O 1
ATOM 856 N N . SER A 1 115 ? -1.232 -8.242 5.492 1 97.06 115 SER A N 1
ATOM 857 C CA . SER A 1 115 ? -2.297 -8.305 4.496 1 97.06 115 SER A CA 1
ATOM 858 C C . SER A 1 115 ? -3.285 -9.422 4.816 1 97.06 115 SER A C 1
ATOM 860 O O . SER A 1 115 ? -3.021 -10.266 5.676 1 97.06 115 SER A O 1
ATOM 862 N N . ALA A 1 116 ? -4.43 -9.359 4.082 1 98.25 116 ALA A N 1
ATOM 863 C CA . ALA A 1 116 ? -5.438 -10.406 4.211 1 98.25 116 ALA A CA 1
ATOM 864 C C . ALA A 1 116 ? -4.84 -11.781 3.928 1 98.25 116 ALA A C 1
ATOM 866 O O . ALA A 1 116 ? -5.074 -12.734 4.672 1 98.25 116 ALA A O 1
ATOM 867 N N . ALA A 1 117 ? -4.027 -11.93 2.938 1 98.44 117 ALA A N 1
ATOM 868 C CA . ALA A 1 117 ? -3.424 -13.195 2.547 1 98.44 117 ALA A CA 1
ATOM 869 C C . ALA A 1 117 ? -2.488 -13.719 3.635 1 98.44 117 ALA A C 1
ATOM 871 O O . ALA A 1 117 ? -2.4 -14.93 3.861 1 98.44 117 ALA A O 1
ATOM 872 N N . SER A 1 118 ? -1.77 -12.797 4.285 1 97.75 118 SER A N 1
ATOM 873 C CA . SER A 1 118 ? -0.811 -13.195 5.309 1 97.75 118 SER A CA 1
ATOM 874 C C . SER A 1 118 ? -1.517 -13.758 6.535 1 97.75 118 SER A C 1
ATOM 876 O O . SER A 1 118 ? -0.884 -14.383 7.391 1 97.75 118 SER A O 1
ATOM 878 N N . ALA A 1 119 ? -2.83 -13.602 6.602 1 97.75 119 ALA A N 1
ATOM 879 C CA . ALA A 1 119 ? -3.604 -14.07 7.75 1 97.75 119 ALA A CA 1
ATOM 880 C C . ALA A 1 119 ? -4.258 -15.414 7.461 1 97.75 119 ALA A C 1
ATOM 882 O O . ALA A 1 119 ? -5.039 -15.922 8.273 1 97.75 119 ALA A O 1
ATOM 883 N N . MET A 1 120 ? -3.967 -16.016 6.34 1 98.06 120 MET A N 1
ATOM 884 C CA . MET A 1 120 ? -4.512 -17.328 6.004 1 98.06 120 MET A CA 1
ATOM 885 C C . MET A 1 120 ? -4.098 -18.375 7.039 1 98.06 120 MET A C 1
ATOM 887 O O . MET A 1 120 ? -2.957 -18.375 7.508 1 98.06 120 MET A O 1
ATOM 891 N N . THR A 1 121 ? -5.023 -19.266 7.383 1 98.38 121 THR A N 1
ATOM 892 C CA . THR A 1 121 ? -4.789 -20.375 8.297 1 98.38 121 THR A CA 1
ATOM 893 C C . THR A 1 121 ? -5.336 -21.672 7.723 1 98.38 121 THR A C 1
ATOM 895 O O . THR A 1 121 ? -6.105 -21.656 6.758 1 98.38 121 THR A O 1
ATOM 898 N N . PRO A 1 122 ? -4.973 -22.812 8.289 1 98.69 122 PRO A N 1
ATOM 899 C CA . PRO A 1 122 ? -5.512 -24.094 7.832 1 98.69 122 PRO A CA 1
ATOM 900 C C . PRO A 1 122 ? -7.039 -24.141 7.895 1 98.69 122 PRO A C 1
ATOM 902 O O . PRO A 1 122 ? -7.664 -24.891 7.137 1 98.69 122 PRO A O 1
ATOM 905 N N . ASP A 1 123 ? -7.613 -23.266 8.758 1 97.94 123 ASP A N 1
ATOM 906 C CA . ASP A 1 123 ? -9.07 -23.25 8.883 1 97.94 123 ASP A CA 1
ATOM 907 C C . ASP A 1 123 ? -9.719 -22.688 7.617 1 97.94 123 ASP A C 1
ATOM 909 O O . ASP A 1 123 ? -10.93 -22.844 7.414 1 97.94 123 ASP A O 1
ATOM 913 N N . ASP A 1 124 ? -8.969 -22.078 6.785 1 97.75 124 ASP A N 1
ATOM 914 C CA . ASP A 1 124 ? -9.477 -21.531 5.531 1 97.75 124 ASP A CA 1
ATOM 915 C C . ASP A 1 124 ? -9.586 -22.609 4.461 1 97.75 124 ASP A C 1
ATOM 917 O O . ASP A 1 124 ? -10.188 -22.406 3.41 1 97.75 124 ASP A O 1
ATOM 921 N N . LEU A 1 125 ? -9.039 -23.766 4.719 1 98.5 125 LEU A N 1
ATOM 922 C CA . LEU A 1 125 ? -9.055 -24.859 3.748 1 98.5 125 LEU A CA 1
ATOM 923 C C . LEU A 1 125 ? -10.406 -25.562 3.754 1 98.5 125 LEU A C 1
ATOM 925 O O . LEU A 1 125 ? -11.055 -25.672 4.797 1 98.5 125 LEU A O 1
ATOM 929 N N . ASP A 1 126 ? -10.844 -25.922 2.631 1 98.31 126 ASP A N 1
ATOM 930 C CA . ASP A 1 126 ? -11.961 -26.844 2.451 1 98.31 126 ASP A CA 1
ATOM 931 C C . ASP A 1 126 ? -11.469 -28.219 2.02 1 98.31 126 ASP A C 1
ATOM 933 O O . ASP A 1 126 ? -11.195 -28.438 0.839 1 98.31 126 ASP A O 1
ATOM 937 N N . PRO A 1 127 ? -11.406 -29.141 2.975 1 98.25 127 PRO A N 1
ATOM 938 C CA . PRO A 1 127 ? -10.812 -30.438 2.676 1 98.25 127 PRO A CA 1
ATOM 939 C C . PRO A 1 127 ? -11.508 -31.156 1.52 1 98.25 127 PRO A C 1
ATOM 941 O O . PRO A 1 127 ? -10.852 -31.797 0.69 1 98.25 127 PRO A O 1
ATOM 944 N N . ASP A 1 128 ? -12.812 -31.062 1.42 1 98.25 128 ASP A N 1
ATOM 945 C CA . ASP A 1 128 ? -13.547 -31.734 0.35 1 98.25 128 ASP A CA 1
ATOM 946 C C . ASP A 1 128 ? -13.211 -31.125 -1.009 1 98.25 128 ASP A C 1
ATOM 948 O O . ASP A 1 128 ? -13.141 -31.828 -2.014 1 98.25 128 ASP A O 1
ATOM 952 N N . TYR A 1 129 ? -13.07 -29.812 -0.985 1 98.31 129 TYR A N 1
ATOM 953 C CA . TYR A 1 129 ? -12.719 -29.094 -2.205 1 98.31 129 TYR A CA 1
ATOM 954 C C . TYR A 1 129 ? -11.359 -29.547 -2.732 1 98.31 129 TYR A C 1
ATOM 956 O O . TYR A 1 129 ? -11.211 -29.812 -3.926 1 98.31 129 TYR A O 1
ATOM 964 N N . ILE A 1 130 ? -10.375 -29.719 -1.837 1 98.69 130 ILE A N 1
ATOM 965 C CA . ILE A 1 130 ? -9.031 -30.156 -2.195 1 98.69 130 ILE A CA 1
ATOM 966 C C . ILE A 1 130 ? -9.055 -31.641 -2.574 1 98.69 130 ILE A C 1
ATOM 968 O O . ILE A 1 130 ? -8.469 -32.031 -3.586 1 98.69 130 ILE A O 1
ATOM 972 N N . ALA A 1 131 ? -9.789 -32.406 -1.841 1 98.44 131 ALA A N 1
ATOM 973 C CA . ALA A 1 131 ? -9.836 -33.875 -2.045 1 98.44 131 ALA A CA 1
ATOM 974 C C . ALA A 1 131 ? -10.5 -34.219 -3.373 1 98.44 131 ALA A C 1
ATOM 976 O O . ALA A 1 131 ? -10.25 -35.281 -3.939 1 98.44 131 ALA A O 1
ATOM 977 N N . GLY A 1 132 ? -11.352 -33.312 -3.828 1 98 132 GLY A N 1
ATOM 978 C CA . GLY A 1 132 ? -12.078 -33.562 -5.062 1 98 132 GLY A CA 1
ATOM 979 C C . GLY A 1 132 ? -11.297 -33.188 -6.305 1 98 132 GLY A C 1
ATOM 980 O O . GLY A 1 132 ? -11.703 -33.531 -7.422 1 98 132 GLY A O 1
ATOM 981 N N . ALA A 1 133 ? -10.141 -32.625 -6.168 1 98.5 133 ALA A N 1
ATOM 982 C CA . ALA A 1 133 ? -9.336 -32.188 -7.305 1 98.5 133 ALA A CA 1
ATOM 983 C C . ALA A 1 133 ? -8.445 -33.312 -7.809 1 98.5 133 ALA A C 1
ATOM 985 O O . ALA A 1 133 ? -8.336 -34.344 -7.164 1 98.5 133 ALA A O 1
ATOM 986 N N . GLN A 1 134 ? -7.938 -33.125 -8.977 1 98.69 134 GLN A N 1
ATOM 987 C CA . GLN A 1 134 ? -6.93 -34.062 -9.492 1 98.69 134 GLN A CA 1
ATOM 988 C C . GLN A 1 134 ? -5.527 -33.625 -9.055 1 98.69 134 GLN A C 1
ATOM 990 O O . GLN A 1 134 ? -4.68 -34.5 -8.773 1 98.69 134 GLN A O 1
ATOM 995 N N . ILE A 1 135 ? -5.285 -32.344 -9.023 1 98.88 135 ILE A N 1
ATOM 996 C CA . ILE A 1 135 ? -3.975 -31.797 -8.672 1 98.88 135 ILE A CA 1
ATOM 997 C C . ILE A 1 135 ? -4.145 -30.594 -7.73 1 98.88 135 ILE A C 1
ATOM 999 O O . ILE A 1 135 ? -4.992 -29.734 -7.961 1 98.88 135 ILE A O 1
ATOM 1003 N N . LEU A 1 136 ? -3.402 -30.547 -6.641 1 98.94 136 LEU A N 1
ATOM 1004 C CA . LEU A 1 136 ? -3.195 -29.375 -5.805 1 98.94 136 LEU A CA 1
ATOM 1005 C C . LEU A 1 136 ? -1.869 -28.688 -6.141 1 98.94 136 LEU A C 1
ATOM 1007 O O . LEU A 1 136 ? -0.814 -29.328 -6.098 1 98.94 136 LEU A O 1
ATOM 1011 N N . HIS A 1 137 ? -1.908 -27.453 -6.539 1 98.94 137 HIS A N 1
ATOM 1012 C CA . HIS A 1 137 ? -0.688 -26.688 -6.785 1 98.94 137 HIS A CA 1
ATOM 1013 C C . HIS A 1 137 ? -0.415 -25.703 -5.66 1 98.94 137 HIS A C 1
ATOM 1015 O O . HIS A 1 137 ? -1.304 -24.938 -5.266 1 98.94 137 HIS A O 1
ATOM 1021 N N . VAL A 1 138 ? 0.793 -25.703 -5.145 1 98.88 138 VAL A N 1
ATOM 1022 C CA . VAL A 1 138 ? 1.183 -24.781 -4.082 1 98.88 138 VAL A CA 1
ATOM 1023 C C . VAL A 1 138 ? 2.535 -24.156 -4.406 1 98.88 138 VAL A C 1
ATOM 1025 O O . VAL A 1 138 ? 3.301 -24.703 -5.207 1 98.88 138 VAL A O 1
ATOM 1028 N N . THR A 1 139 ? 2.781 -23 -3.863 1 98.62 139 THR A N 1
ATOM 1029 C CA . THR A 1 139 ? 4.047 -22.312 -4.109 1 98.62 139 THR A CA 1
ATOM 1030 C C . THR A 1 139 ? 4.746 -21.984 -2.795 1 98.62 139 THR A C 1
ATOM 1032 O O . THR A 1 139 ? 4.113 -21.953 -1.737 1 98.62 139 THR A O 1
ATOM 1035 N N . GLY A 1 140 ? 6.066 -21.703 -2.92 1 98.5 140 GLY A N 1
ATOM 1036 C CA . GLY A 1 140 ? 6.848 -21.25 -1.785 1 98.5 140 GLY A CA 1
ATOM 1037 C C . GLY A 1 140 ? 6.484 -19.844 -1.34 1 98.5 140 GLY A C 1
ATOM 1038 O O . GLY A 1 140 ? 6.805 -19.438 -0.22 1 98.5 140 GLY A O 1
ATOM 1039 N N . ILE A 1 141 ? 5.836 -19.094 -2.191 1 97.94 141 ILE A N 1
ATOM 1040 C CA . ILE A 1 141 ? 5.418 -17.75 -1.822 1 97.94 141 ILE A CA 1
ATOM 1041 C C . ILE A 1 141 ? 4.41 -17.812 -0.678 1 97.94 141 ILE A C 1
ATOM 1043 O O . ILE A 1 141 ? 4.566 -17.125 0.335 1 97.94 141 ILE A O 1
ATOM 1047 N N . THR A 1 142 ? 3.375 -18.656 -0.832 1 98.25 142 THR A N 1
ATOM 1048 C CA . THR A 1 142 ? 2.354 -18.781 0.202 1 98.25 142 THR A CA 1
ATOM 1049 C C . THR A 1 142 ? 2.961 -19.312 1.495 1 98.25 142 THR A C 1
ATOM 1051 O O . THR A 1 142 ? 2.58 -18.891 2.588 1 98.25 142 THR A O 1
ATOM 1054 N N . ALA A 1 143 ? 3.914 -20.156 1.334 1 98.44 143 ALA A N 1
ATOM 1055 C CA . ALA A 1 143 ? 4.605 -20.703 2.502 1 98.44 143 ALA A CA 1
ATOM 1056 C C . ALA A 1 143 ? 5.395 -19.609 3.225 1 98.44 143 ALA A C 1
ATOM 1058 O O . ALA A 1 143 ? 5.559 -19.656 4.445 1 98.44 143 ALA A O 1
ATOM 1059 N N . ALA A 1 144 ? 5.852 -18.672 2.49 1 98.25 144 ALA A N 1
ATOM 1060 C CA . ALA A 1 144 ? 6.793 -17.703 3.031 1 98.25 144 ALA A CA 1
ATOM 1061 C C . ALA A 1 144 ? 6.066 -16.469 3.576 1 98.25 144 ALA A C 1
ATOM 1063 O O . ALA A 1 144 ? 6.641 -15.68 4.324 1 98.25 144 ALA A O 1
ATOM 1064 N N . ILE A 1 145 ? 4.824 -16.203 3.24 1 97.56 145 ILE A N 1
ATOM 1065 C CA . ILE A 1 145 ? 4.156 -14.922 3.49 1 97.56 145 ILE A CA 1
ATOM 1066 C C . ILE A 1 145 ? 3.922 -14.75 4.988 1 97.56 145 ILE A C 1
ATOM 1068 O O . ILE A 1 145 ? 3.855 -13.625 5.488 1 97.56 145 ILE A O 1
ATOM 1072 N N . SER A 1 146 ? 3.736 -15.891 5.746 1 97.56 146 SER A N 1
ATOM 1073 C CA . SER A 1 146 ? 3.555 -15.891 7.195 1 97.56 146 SER A CA 1
ATOM 1074 C C . SER A 1 146 ? 3.688 -17.297 7.766 1 97.56 146 SER A C 1
ATOM 1076 O O . SER A 1 146 ? 3.604 -18.281 7.031 1 97.56 146 SER A O 1
ATOM 1078 N N . PRO A 1 147 ? 3.912 -17.422 9.094 1 97.75 147 PRO A N 1
ATOM 1079 C CA . PRO A 1 147 ? 3.916 -18.75 9.711 1 97.75 147 PRO A CA 1
ATOM 1080 C C . PRO A 1 147 ? 2.605 -19.516 9.492 1 97.75 147 PRO A C 1
ATOM 1082 O O . PRO A 1 147 ? 2.617 -20.719 9.227 1 97.75 147 PRO A O 1
ATOM 1085 N N . SER A 1 148 ? 1.546 -18.766 9.594 1 98.31 148 SER A N 1
ATOM 1086 C CA . SER A 1 148 ? 0.263 -19.422 9.359 1 98.31 148 SER A CA 1
ATOM 1087 C C . SER A 1 148 ? 0.093 -19.812 7.895 1 98.31 148 SER A C 1
ATOM 1089 O O . SER A 1 148 ? -0.559 -20.812 7.582 1 98.31 148 SER A O 1
ATOM 1091 N N . GLY A 1 149 ? 0.648 -19 6.961 1 98.38 149 GLY A N 1
ATOM 1092 C CA . GLY A 1 149 ? 0.676 -19.391 5.559 1 98.38 149 GLY A CA 1
ATOM 1093 C C . GLY A 1 149 ? 1.383 -20.719 5.324 1 98.38 149 GLY A C 1
ATOM 1094 O O . GLY A 1 149 ? 0.888 -21.562 4.582 1 98.38 149 GLY A O 1
ATOM 1095 N N . LEU A 1 150 ? 2.512 -20.922 6.016 1 98.69 150 LEU A N 1
ATOM 1096 C CA . LEU A 1 150 ? 3.25 -22.172 5.922 1 98.69 150 LEU A CA 1
ATOM 1097 C C . LEU A 1 150 ? 2.416 -23.344 6.445 1 98.69 150 LEU A C 1
ATOM 1099 O O . LEU A 1 150 ? 2.318 -24.375 5.793 1 98.69 150 LEU A O 1
ATOM 1103 N N . SER A 1 151 ? 1.816 -23.109 7.578 1 98.81 151 SER A N 1
ATOM 1104 C CA . SER A 1 151 ? 0.972 -24.156 8.156 1 98.81 151 SER A CA 1
ATOM 1105 C C . SER A 1 151 ? -0.177 -24.516 7.223 1 98.81 151 SER A C 1
ATOM 1107 O O . SER A 1 151 ? -0.59 -25.672 7.16 1 98.81 151 SER A O 1
ATOM 1109 N N . THR A 1 152 ? -0.665 -23.547 6.527 1 98.88 152 THR A N 1
ATOM 1110 C CA . THR A 1 152 ? -1.769 -23.766 5.598 1 98.88 152 THR A CA 1
ATOM 1111 C C . THR A 1 152 ? -1.318 -24.609 4.41 1 98.88 152 THR A C 1
ATOM 1113 O O . THR A 1 152 ? -2.021 -25.547 3.998 1 98.88 152 THR A O 1
ATOM 1116 N N . VAL A 1 153 ? -0.173 -24.281 3.869 1 98.88 153 VAL A N 1
ATOM 1117 C CA . VAL A 1 153 ? 0.38 -25.047 2.758 1 98.88 153 VAL A CA 1
ATOM 1118 C C . VAL A 1 153 ? 0.598 -26.5 3.186 1 98.88 153 VAL A C 1
ATOM 1120 O O . VAL A 1 153 ? 0.205 -27.422 2.475 1 98.88 153 VAL A O 1
ATOM 1123 N N . GLU A 1 154 ? 1.13 -26.672 4.32 1 98.88 154 GLU A N 1
ATOM 1124 C CA . GLU A 1 154 ? 1.402 -28.016 4.828 1 98.88 154 GLU A CA 1
ATOM 1125 C C . GLU A 1 154 ? 0.11 -28.797 5.039 1 98.88 154 GLU A C 1
ATOM 1127 O O . GLU A 1 154 ? 0.028 -29.984 4.68 1 98.88 154 GLU A O 1
ATOM 1132 N N . ALA A 1 155 ? -0.86 -28.156 5.598 1 98.88 155 ALA A N 1
ATOM 1133 C CA . ALA A 1 155 ? -2.154 -28.797 5.816 1 98.88 155 ALA A CA 1
ATOM 1134 C C . ALA A 1 155 ? -2.807 -29.172 4.488 1 98.88 155 ALA A C 1
ATOM 1136 O O . ALA A 1 155 ? -3.41 -30.25 4.371 1 98.88 155 ALA A O 1
ATOM 1137 N N . ALA A 1 156 ? -2.736 -28.328 3.553 1 98.94 156 ALA A N 1
ATOM 1138 C CA . ALA A 1 156 ? -3.314 -28.594 2.238 1 98.94 156 ALA A CA 1
ATOM 1139 C C . ALA A 1 156 ? -2.654 -29.797 1.583 1 98.94 156 ALA A C 1
ATOM 1141 O O . ALA A 1 156 ? -3.334 -30.656 1.001 1 98.94 156 ALA A O 1
ATOM 1142 N N . ILE A 1 157 ? -1.351 -29.844 1.657 1 98.88 157 ILE A N 1
ATOM 1143 C CA . ILE A 1 157 ? -0.605 -30.969 1.094 1 98.88 157 ILE A CA 1
ATOM 1144 C C . ILE A 1 157 ? -1.028 -32.281 1.778 1 98.88 157 ILE A C 1
ATOM 1146 O O . ILE A 1 157 ? -1.241 -33.281 1.115 1 98.88 157 ILE A O 1
ATOM 1150 N N . HIS A 1 158 ? -1.159 -32.188 3.047 1 98.81 158 HIS A N 1
ATOM 1151 C CA . HIS A 1 158 ? -1.586 -33.375 3.801 1 98.81 158 HIS A CA 1
ATOM 1152 C C . HIS A 1 158 ? -2.953 -33.844 3.334 1 98.81 158 HIS A C 1
ATOM 1154 O O . HIS A 1 158 ? -3.146 -35.062 3.111 1 98.81 158 HIS A O 1
ATOM 1160 N N . ILE A 1 159 ? -3.898 -32.938 3.225 1 98.75 159 ILE A N 1
ATOM 1161 C CA . ILE A 1 159 ? -5.238 -33.281 2.76 1 98.75 159 ILE A CA 1
ATOM 1162 C C . ILE A 1 159 ? -5.16 -33.938 1.378 1 98.75 159 ILE A C 1
ATOM 1164 O O . ILE A 1 159 ? -5.789 -34.969 1.133 1 98.75 159 ILE A O 1
ATOM 1168 N N . ALA A 1 160 ? -4.422 -33.312 0.477 1 98.75 160 ALA A N 1
ATOM 1169 C CA . ALA A 1 160 ? -4.281 -33.812 -0.888 1 98.75 160 ALA A CA 1
ATOM 1170 C C . ALA A 1 160 ? -3.727 -35.25 -0.898 1 98.75 160 ALA A C 1
ATOM 1172 O O . ALA A 1 160 ? -4.285 -36.125 -1.548 1 98.75 160 ALA A O 1
ATOM 1173 N N . LYS A 1 161 ? -2.641 -35.5 -0.194 1 98.31 161 LYS A N 1
ATOM 1174 C CA . LYS A 1 161 ? -1.971 -36.781 -0.166 1 98.31 161 LYS A CA 1
ATOM 1175 C C . LYS A 1 161 ? -2.891 -37.875 0.395 1 98.31 161 LYS A C 1
ATOM 1177 O O . LYS A 1 161 ? -2.945 -38.969 -0.136 1 98.31 161 LYS A O 1
ATOM 1182 N N . GLN A 1 162 ? -3.631 -37.531 1.395 1 98.31 162 GLN A N 1
ATOM 1183 C CA . GLN A 1 162 ? -4.566 -38.469 1.99 1 98.31 162 GLN A CA 1
ATOM 1184 C C . GLN A 1 162 ? -5.66 -38.844 1 1 98.31 162 GLN A C 1
ATOM 1186 O O . GLN A 1 162 ? -6.148 -40 1.02 1 98.31 162 GLN A O 1
ATOM 1191 N N . ALA A 1 163 ? -5.961 -37.969 0.165 1 98.25 163 ALA A N 1
ATOM 1192 C CA . ALA A 1 163 ? -7.066 -38.188 -0.767 1 98.25 163 ALA A CA 1
ATOM 1193 C C . ALA A 1 163 ? -6.562 -38.719 -2.1 1 98.25 163 ALA A C 1
ATOM 1195 O O . ALA A 1 163 ? -7.352 -39 -3.012 1 98.25 163 ALA A O 1
ATOM 1196 N N . GLY A 1 164 ? -5.273 -38.875 -2.244 1 98 164 GLY A N 1
ATOM 1197 C CA . GLY A 1 164 ? -4.691 -39.344 -3.488 1 98 164 GLY A CA 1
ATOM 1198 C C . GLY A 1 164 ? -4.59 -38.281 -4.555 1 98 164 GLY A C 1
ATOM 1199 O O . GLY A 1 164 ? -4.387 -38.594 -5.73 1 98 164 GLY A O 1
ATOM 1200 N N . VAL A 1 165 ? -4.855 -37.031 -4.195 1 98.5 165 VAL A N 1
ATOM 1201 C CA . VAL A 1 165 ? -4.684 -35.875 -5.082 1 98.5 165 VAL A CA 1
ATOM 1202 C C . VAL A 1 165 ? -3.197 -35.625 -5.301 1 98.5 165 VAL A C 1
ATOM 1204 O O . VAL A 1 165 ? -2.416 -35.594 -4.344 1 98.5 165 VAL A O 1
ATOM 1207 N N . LYS A 1 166 ? -2.752 -35.438 -6.555 1 98.62 166 LYS A N 1
ATOM 1208 C CA . LYS A 1 166 ? -1.352 -35.125 -6.836 1 98.62 166 LYS A CA 1
ATOM 1209 C C . LYS A 1 166 ? -0.979 -33.719 -6.359 1 98.62 166 LYS A C 1
ATOM 1211 O O . LYS A 1 166 ? -1.779 -32.781 -6.469 1 98.62 166 LYS A O 1
ATOM 1216 N N . VAL A 1 167 ? 0.237 -33.594 -5.863 1 98.81 167 VAL A N 1
ATOM 1217 C CA . VAL A 1 167 ? 0.718 -32.312 -5.363 1 98.81 167 VAL A CA 1
ATOM 1218 C C . VAL A 1 167 ? 1.788 -31.766 -6.305 1 98.81 167 VAL A C 1
ATOM 1220 O O . VAL A 1 167 ? 2.791 -32.438 -6.57 1 98.81 167 VAL A O 1
ATOM 1223 N N . SER A 1 168 ? 1.534 -30.625 -6.906 1 98.88 168 SER A N 1
ATOM 1224 C CA . SER A 1 168 ? 2.502 -29.844 -7.668 1 98.88 168 SER A CA 1
ATOM 1225 C C . SER A 1 168 ? 3.062 -28.688 -6.828 1 98.88 168 SER A C 1
ATOM 1227 O O . SER A 1 168 ? 2.305 -27.922 -6.246 1 98.88 168 SER A O 1
ATOM 1229 N N . PHE A 1 169 ? 4.375 -28.562 -6.746 1 98.75 169 PHE A N 1
ATOM 1230 C CA . PHE A 1 169 ? 4.996 -27.562 -5.887 1 98.75 169 PHE A CA 1
ATOM 1231 C C . PHE A 1 169 ? 6 -26.719 -6.668 1 98.75 169 PHE A C 1
ATOM 1233 O O . PHE A 1 169 ? 6.93 -27.266 -7.27 1 98.75 169 PHE A O 1
ATOM 1240 N N . ASP A 1 170 ? 5.797 -25.453 -6.75 1 98.62 170 ASP A N 1
ATOM 1241 C CA . ASP A 1 170 ? 6.746 -24.453 -7.242 1 98.62 170 ASP A CA 1
ATOM 1242 C C . ASP A 1 170 ? 7.391 -23.688 -6.09 1 98.62 170 ASP A C 1
ATOM 1244 O O . ASP A 1 170 ? 6.723 -22.906 -5.41 1 98.62 170 ASP A O 1
ATOM 1248 N N . PRO A 1 171 ? 8.672 -23.859 -5.883 1 98.06 171 PRO A N 1
ATOM 1249 C CA . PRO A 1 171 ? 9.281 -23.172 -4.734 1 98.06 171 PRO A CA 1
ATOM 1250 C C . PRO A 1 171 ? 9.18 -21.656 -4.824 1 98.06 171 PRO A C 1
ATOM 1252 O O . PRO A 1 171 ? 9.016 -20.984 -3.803 1 98.06 171 PRO A O 1
ATOM 1255 N N . ASN A 1 172 ? 9.273 -21.141 -6.082 1 97.12 172 ASN A N 1
ATOM 1256 C CA . ASN A 1 172 ? 9.102 -19.703 -6.254 1 97.12 172 ASN A CA 1
ATOM 1257 C C . ASN A 1 172 ? 9.797 -18.922 -5.148 1 97.12 172 ASN A C 1
ATOM 1259 O O . ASN A 1 172 ? 9.18 -18.078 -4.488 1 97.12 172 ASN A O 1
ATOM 1263 N N . LEU A 1 173 ? 11.125 -19.156 -4.988 1 96.62 173 LEU A N 1
ATOM 1264 C CA . LEU A 1 173 ? 11.922 -18.578 -3.908 1 96.62 173 LEU A CA 1
ATOM 1265 C C . LEU A 1 173 ? 11.938 -17.047 -4.004 1 96.62 173 LEU A C 1
ATOM 1267 O O . LEU A 1 173 ? 12.352 -16.5 -5.023 1 96.62 173 LEU A O 1
ATOM 1271 N N . ARG A 1 174 ? 11.461 -16.406 -2.975 1 95.69 174 ARG A N 1
ATOM 1272 C CA . ARG A 1 174 ? 11.469 -14.953 -2.855 1 95.69 174 ARG A CA 1
ATOM 1273 C C . ARG A 1 174 ? 12.312 -14.508 -1.661 1 95.69 174 ARG A C 1
ATOM 1275 O O . ARG A 1 174 ? 11.836 -14.508 -0.524 1 95.69 174 ARG A O 1
ATOM 1282 N N . LEU A 1 175 ? 13.406 -13.898 -1.943 1 94.31 175 LEU A N 1
ATOM 1283 C CA . LEU A 1 175 ? 14.367 -13.562 -0.892 1 94.31 175 LEU A CA 1
ATOM 1284 C C . LEU A 1 175 ? 13.914 -12.32 -0.125 1 94.31 175 LEU A C 1
ATOM 1286 O O . LEU A 1 175 ? 14.445 -12.023 0.949 1 94.31 175 LEU A O 1
ATOM 1290 N N . LYS A 1 176 ? 12.922 -11.602 -0.578 1 91.25 176 LYS A N 1
ATOM 1291 C CA . LYS A 1 176 ? 12.344 -10.477 0.152 1 91.25 176 LYS A CA 1
ATOM 1292 C C . LYS A 1 176 ? 11.406 -10.961 1.256 1 91.25 176 LYS A C 1
ATOM 1294 O O . LYS A 1 176 ? 11.039 -10.195 2.146 1 91.25 176 LYS A O 1
ATOM 1299 N N . LEU A 1 177 ? 11.023 -12.242 1.163 1 93.94 177 LEU A N 1
ATOM 1300 C CA . LEU A 1 177 ? 10.094 -12.789 2.15 1 93.94 177 LEU A CA 1
ATOM 1301 C C . LEU A 1 177 ? 10.844 -13.539 3.242 1 93.94 177 LEU A C 1
ATOM 1303 O O . LEU A 1 177 ? 10.391 -13.594 4.387 1 93.94 177 LEU A O 1
ATOM 1307 N N . TRP A 1 178 ? 11.93 -14.164 2.906 1 94.75 178 TRP A N 1
ATOM 1308 C CA . TRP A 1 178 ? 12.758 -14.914 3.852 1 94.75 178 TRP A CA 1
ATOM 1309 C C . TRP A 1 178 ? 14.141 -15.18 3.277 1 94.75 178 TRP A C 1
ATOM 1311 O O . TRP A 1 178 ? 14.344 -15.109 2.062 1 94.75 178 TRP A O 1
ATOM 1321 N N . SER A 1 179 ? 15.086 -15.383 4.121 1 95.06 179 SER A N 1
ATOM 1322 C CA . SER A 1 179 ? 16.453 -15.688 3.686 1 95.06 179 SER A CA 1
ATOM 1323 C C . SER A 1 179 ? 16.531 -17.094 3.094 1 95.06 179 SER A C 1
ATOM 1325 O O . SER A 1 179 ? 15.664 -17.922 3.346 1 95.06 179 SER A O 1
ATOM 1327 N N . ALA A 1 180 ? 17.578 -17.266 2.307 1 94.75 180 ALA A N 1
ATOM 1328 C CA . ALA A 1 180 ? 17.812 -18.609 1.762 1 94.75 180 ALA A CA 1
ATOM 1329 C C . ALA A 1 180 ? 17.969 -19.641 2.879 1 94.75 180 ALA A C 1
ATOM 1331 O O . ALA A 1 180 ? 17.5 -20.781 2.754 1 94.75 180 ALA A O 1
ATOM 1332 N N . GLU A 1 181 ? 18.578 -19.234 3.918 1 95.5 181 GLU A N 1
ATOM 1333 C CA . GLU A 1 181 ? 18.828 -20.125 5.051 1 95.5 181 GLU A CA 1
ATOM 1334 C C . GLU A 1 181 ? 17.516 -20.547 5.715 1 95.5 181 GLU A C 1
ATOM 1336 O O . GLU A 1 181 ? 17.359 -21.688 6.129 1 95.5 181 GLU A O 1
ATOM 1341 N N . GLU A 1 182 ? 16.594 -19.641 5.797 1 96.38 182 GLU A N 1
ATOM 1342 C CA . GLU A 1 182 ? 15.273 -19.922 6.367 1 96.38 182 GLU A CA 1
ATOM 1343 C C . GLU A 1 182 ? 14.43 -20.766 5.41 1 96.38 182 GLU A C 1
ATOM 1345 O O . GLU A 1 182 ? 13.688 -21.641 5.84 1 96.38 182 GLU A O 1
ATOM 1350 N N . ALA A 1 183 ? 14.562 -20.484 4.176 1 97.62 183 ALA A N 1
ATOM 1351 C CA . ALA A 1 183 ? 13.711 -21.078 3.148 1 97.62 183 ALA A CA 1
ATOM 1352 C C . ALA A 1 183 ? 14.117 -22.531 2.883 1 97.62 183 ALA A C 1
ATOM 1354 O O . ALA A 1 183 ? 13.258 -23.375 2.639 1 97.62 183 ALA A O 1
ATOM 1355 N N . ARG A 1 184 ? 15.336 -22.859 2.977 1 96.56 184 ARG A N 1
ATOM 1356 C CA . ARG A 1 184 ? 15.914 -24.125 2.521 1 96.56 184 ARG A CA 1
ATOM 1357 C C . ARG A 1 184 ? 15.227 -25.312 3.191 1 96.56 184 ARG A C 1
ATOM 1359 O O . ARG A 1 184 ? 14.641 -26.156 2.518 1 96.56 184 ARG A O 1
ATOM 1366 N N . PRO A 1 185 ? 15.289 -25.375 4.484 1 96.88 185 PRO A N 1
ATOM 1367 C CA . PRO A 1 185 ? 14.703 -26.562 5.102 1 96.88 185 PRO A CA 1
ATOM 1368 C C . PRO A 1 185 ? 13.203 -26.688 4.836 1 96.88 185 PRO A C 1
ATOM 1370 O O . PRO A 1 185 ? 12.688 -27.797 4.703 1 96.88 185 PRO A O 1
ATOM 1373 N N . VAL A 1 186 ? 12.547 -25.594 4.73 1 97.88 186 VAL A N 1
ATOM 1374 C CA . VAL A 1 186 ? 11.102 -25.594 4.535 1 97.88 186 VAL A CA 1
ATOM 1375 C C . VAL A 1 186 ? 10.773 -26.031 3.107 1 97.88 186 VAL A C 1
ATOM 1377 O O . VAL A 1 186 ? 9.992 -26.953 2.896 1 97.88 186 VAL A O 1
ATOM 1380 N N . LEU A 1 187 ? 11.359 -25.375 2.141 1 97.94 187 LEU A N 1
ATOM 1381 C CA . LEU A 1 187 ? 11.031 -25.609 0.739 1 97.94 187 LEU A CA 1
ATOM 1382 C C . LEU A 1 187 ? 11.445 -27.016 0.307 1 97.94 187 LEU A C 1
ATOM 1384 O O . LEU A 1 187 ? 10.758 -27.656 -0.489 1 97.94 187 LEU A O 1
ATOM 1388 N N . LEU A 1 1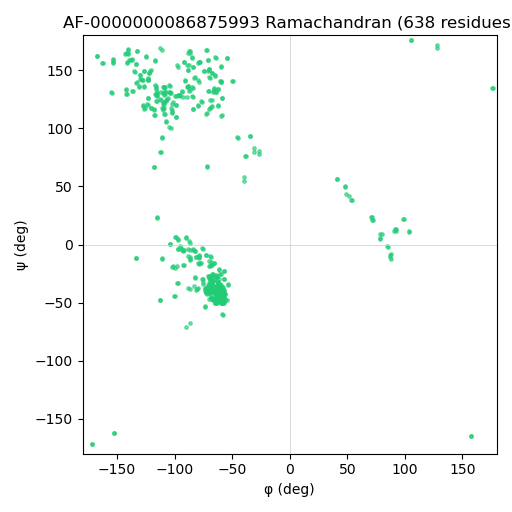88 ? 12.539 -27.5 0.809 1 96.06 188 LEU A N 1
ATOM 1389 C CA . LEU A 1 188 ? 12.984 -28.844 0.452 1 96.06 188 LEU A CA 1
ATOM 1390 C C . LEU A 1 188 ? 12.078 -29.906 1.082 1 96.06 188 LEU A C 1
ATOM 1392 O O . LEU A 1 188 ? 11.812 -30.938 0.473 1 96.06 188 LEU A O 1
ATOM 1396 N N . ARG A 1 189 ? 11.641 -29.641 2.291 1 96.62 189 ARG A N 1
ATOM 1397 C CA . ARG A 1 189 ? 10.672 -30.547 2.924 1 96.62 189 ARG A CA 1
ATOM 1398 C C . ARG A 1 189 ? 9.367 -30.594 2.131 1 96.62 189 ARG A C 1
ATOM 1400 O O . ARG A 1 189 ? 8.789 -31.656 1.944 1 96.62 189 ARG A O 1
ATOM 1407 N N . LEU A 1 190 ? 8.883 -29.469 1.682 1 98.12 190 LEU A N 1
ATOM 1408 C CA . LEU A 1 190 ? 7.672 -29.406 0.864 1 98.12 190 LEU A CA 1
ATOM 1409 C C . LEU A 1 190 ? 7.883 -30.141 -0.462 1 98.12 190 LEU A C 1
ATOM 1411 O O . LEU A 1 190 ? 6.996 -30.844 -0.936 1 98.12 190 LEU A O 1
ATOM 1415 N N . ALA A 1 191 ? 9.062 -29.969 -1.015 1 97.38 191 ALA A N 1
ATOM 1416 C CA . ALA A 1 191 ? 9.406 -30.609 -2.275 1 97.38 191 ALA A CA 1
ATOM 1417 C C . ALA A 1 191 ? 9.352 -32.125 -2.137 1 97.38 191 ALA A C 1
ATOM 1419 O O . ALA A 1 191 ? 8.898 -32.844 -3.051 1 97.38 191 ALA A O 1
ATOM 1420 N N . GLU A 1 192 ? 9.773 -32.625 -1.038 1 95.62 192 GLU A N 1
ATOM 1421 C CA . GLU A 1 192 ? 9.781 -34.062 -0.769 1 95.62 192 GLU A CA 1
ATOM 1422 C C . GLU A 1 192 ? 8.367 -34.625 -0.768 1 95.62 192 GLU A C 1
ATOM 1424 O O . GLU A 1 192 ? 8.172 -35.812 -1.057 1 95.62 192 GLU A O 1
ATOM 1429 N N . GLN A 1 193 ? 7.453 -33.812 -0.438 1 97 193 GLN A N 1
ATOM 1430 C CA . GLN A 1 193 ? 6.074 -34.281 -0.332 1 97 193 GLN A CA 1
ATOM 1431 C C . GLN A 1 193 ? 5.332 -34.094 -1.656 1 97 193 GLN A C 1
ATOM 1433 O O . GLN A 1 193 ? 4.191 -34.531 -1.799 1 97 193 GLN A O 1
ATOM 1438 N N . ALA A 1 194 ? 5.934 -33.5 -2.611 1 97.81 194 ALA A N 1
ATOM 1439 C CA . ALA A 1 194 ? 5.27 -33.188 -3.877 1 97.81 194 ALA A CA 1
ATOM 1440 C C . ALA A 1 194 ? 5.395 -34.344 -4.855 1 97.81 194 ALA A C 1
ATOM 1442 O O . ALA A 1 194 ? 6.316 -35.156 -4.754 1 97.81 194 ALA A O 1
ATOM 1443 N N . ASP A 1 195 ? 4.445 -34.5 -5.703 1 97.75 195 ASP A N 1
ATOM 1444 C CA . ASP A 1 195 ? 4.555 -35.406 -6.84 1 97.75 195 ASP A CA 1
ATOM 1445 C C . ASP A 1 195 ? 5.328 -34.781 -7.988 1 97.75 195 ASP A C 1
ATOM 1447 O O . ASP A 1 195 ? 6.086 -35.438 -8.695 1 97.75 195 ASP A O 1
ATOM 1451 N N . TYR A 1 196 ? 5.105 -33.5 -8.195 1 98.38 196 TYR A N 1
ATOM 1452 C CA . TYR A 1 196 ? 5.797 -32.688 -9.195 1 98.38 196 TYR A CA 1
ATOM 1453 C C . TYR A 1 196 ? 6.465 -31.484 -8.547 1 98.38 196 TYR A C 1
ATOM 1455 O O . TYR A 1 196 ? 5.809 -30.688 -7.871 1 98.38 196 TYR A O 1
ATOM 1463 N N . PHE A 1 197 ? 7.75 -31.359 -8.672 1 98.25 197 PHE A N 1
ATOM 1464 C CA . PHE A 1 197 ? 8.555 -30.25 -8.164 1 98.25 197 PHE A CA 1
ATOM 1465 C C . PHE A 1 197 ? 9.078 -29.406 -9.312 1 98.25 197 PHE A C 1
ATOM 1467 O O . PHE A 1 197 ? 9.789 -29.891 -10.188 1 98.25 197 PHE A O 1
ATOM 1474 N N . LEU A 1 198 ? 8.734 -28.062 -9.359 1 98.19 198 LEU A N 1
ATOM 1475 C CA . LEU A 1 198 ? 8.953 -27.203 -10.523 1 98.19 198 LEU A CA 1
ATOM 1476 C C . LEU A 1 198 ? 9.906 -26.062 -10.195 1 98.19 198 LEU A C 1
ATOM 1478 O O . LEU A 1 198 ? 9.539 -24.891 -10.312 1 98.19 198 LEU A O 1
ATOM 1482 N N . PRO A 1 199 ? 11.156 -26.328 -9.914 1 97.38 199 PRO A N 1
ATOM 1483 C CA . PRO A 1 199 ? 12.109 -25.297 -9.531 1 97.38 199 PRO A CA 1
ATOM 1484 C C . PRO A 1 199 ? 12.867 -24.719 -10.734 1 97.38 199 PRO A C 1
ATOM 1486 O O . PRO A 1 199 ? 12.883 -25.328 -11.805 1 97.38 199 PRO A O 1
ATOM 1489 N N . GLY A 1 200 ? 13.367 -23.5 -10.531 1 95.5 200 GLY A N 1
ATOM 1490 C CA . GLY A 1 200 ? 14.43 -23.031 -11.398 1 95.5 200 GLY A CA 1
ATOM 1491 C C . GLY A 1 200 ? 15.805 -23.5 -10.969 1 95.5 200 GLY A C 1
ATOM 1492 O O . GLY A 1 200 ? 16.047 -23.703 -9.781 1 95.5 200 GLY A O 1
ATOM 1493 N N . LEU A 1 201 ? 16.688 -23.594 -11.953 1 94.75 201 LEU A N 1
ATOM 1494 C CA . LEU A 1 201 ? 18.047 -24.031 -11.641 1 94.75 201 LEU A CA 1
ATOM 1495 C C . LEU A 1 201 ? 18.719 -23.078 -10.68 1 94.75 201 LEU A C 1
ATOM 1497 O O . LEU A 1 201 ? 19.391 -23.5 -9.742 1 94.75 201 LEU A O 1
ATOM 1501 N N . ASP A 1 202 ? 18.578 -21.812 -10.922 1 93.62 202 ASP A N 1
ATOM 1502 C CA . ASP A 1 202 ? 19.156 -20.797 -10.039 1 93.62 202 ASP A CA 1
ATOM 1503 C C . ASP A 1 202 ? 18.609 -20.922 -8.625 1 93.62 202 ASP A C 1
ATOM 1505 O O . ASP A 1 202 ? 19.344 -20.734 -7.648 1 93.62 202 ASP A O 1
ATOM 1509 N N . GLU A 1 203 ? 17.344 -21.219 -8.508 1 95.12 203 GLU A N 1
ATOM 1510 C CA . GLU A 1 203 ? 16.734 -21.438 -7.199 1 95.12 203 GLU A CA 1
ATOM 1511 C C . GLU A 1 203 ? 17.328 -22.641 -6.492 1 95.12 203 GLU A C 1
ATOM 1513 O O . GLU A 1 203 ? 17.578 -22.609 -5.285 1 95.12 203 GLU A O 1
ATOM 1518 N N . LEU A 1 204 ? 17.547 -23.656 -7.277 1 96 204 LEU A N 1
ATOM 1519 C CA . LEU A 1 204 ? 18.094 -24.875 -6.703 1 96 204 LEU A CA 1
ATOM 1520 C C . LEU A 1 204 ? 19.516 -24.641 -6.191 1 96 204 LEU A C 1
ATOM 1522 O O . LEU A 1 204 ? 19.906 -25.219 -5.172 1 96 204 LEU A O 1
ATOM 1526 N N . LYS A 1 205 ? 20.234 -23.828 -6.918 1 96.19 205 LYS A N 1
ATOM 1527 C CA . LYS A 1 205 ? 21.578 -23.5 -6.465 1 96.19 205 LYS A CA 1
ATOM 1528 C C . LYS A 1 205 ? 21.547 -22.828 -5.094 1 96.19 205 LYS A C 1
ATOM 1530 O O . LYS A 1 205 ? 22.391 -23.125 -4.238 1 96.19 205 LYS A O 1
ATOM 1535 N N . LEU A 1 206 ? 20.562 -21.984 -4.902 1 95.56 206 LEU A N 1
ATOM 1536 C CA . LEU A 1 206 ? 20.406 -21.312 -3.617 1 95.56 206 LEU A CA 1
ATOM 1537 C C . LEU A 1 206 ? 19.875 -22.266 -2.557 1 95.56 206 LEU A C 1
ATOM 1539 O O . LEU A 1 206 ? 20.359 -22.266 -1.421 1 95.56 206 LEU A O 1
ATOM 1543 N N . LEU A 1 207 ? 18.953 -23.141 -2.941 1 95.44 207 LEU A N 1
ATOM 1544 C CA . LEU A 1 207 ? 18.312 -24.047 -1.99 1 95.44 207 LEU A CA 1
ATOM 1545 C C . LEU A 1 207 ? 19.281 -25.125 -1.521 1 95.44 207 LEU A C 1
ATOM 1547 O O . LEU A 1 207 ? 19.25 -25.531 -0.357 1 95.44 207 LEU A O 1
ATOM 1551 N N . TYR A 1 208 ? 20.109 -25.547 -2.363 1 95.25 208 TYR A N 1
ATOM 1552 C CA . TYR A 1 208 ? 21.062 -26.609 -1.999 1 95.25 208 TYR A CA 1
ATOM 1553 C C . TYR A 1 208 ? 22.406 -26.016 -1.611 1 95.25 208 TYR A C 1
ATOM 1555 O O . TYR A 1 208 ? 23.297 -26.75 -1.151 1 95.25 208 TYR A O 1
ATOM 1563 N N . ASP A 1 209 ? 22.5 -24.719 -1.743 1 95.38 209 ASP A N 1
ATOM 1564 C CA . ASP A 1 209 ? 23.797 -24.062 -1.544 1 95.38 209 ASP A CA 1
ATOM 1565 C C . ASP A 1 209 ? 24.891 -24.797 -2.314 1 95.38 209 ASP A C 1
ATOM 1567 O O . ASP A 1 209 ? 25.906 -25.188 -1.732 1 95.38 209 ASP A O 1
ATOM 1571 N N . GLU A 1 210 ? 24.641 -25.031 -3.523 1 95.81 210 GLU A N 1
ATOM 1572 C CA . GLU A 1 210 ? 25.5 -25.797 -4.438 1 95.81 210 GLU A CA 1
ATOM 1573 C C . GLU A 1 210 ? 25.484 -25.188 -5.836 1 95.81 210 GLU A C 1
ATOM 1575 O O . GLU A 1 210 ? 24.422 -24.844 -6.363 1 95.81 210 GLU A O 1
ATOM 1580 N N . GLN A 1 211 ? 26.688 -25.031 -6.434 1 95.44 211 GLN A N 1
ATOM 1581 C CA . GLN A 1 211 ? 26.812 -24.391 -7.734 1 95.44 211 GLN A CA 1
ATOM 1582 C C . GLN A 1 211 ? 26.953 -25.422 -8.852 1 95.44 211 GLN A C 1
ATOM 1584 O O . GLN A 1 211 ? 26.703 -25.109 -10.023 1 95.44 211 GLN A O 1
ATOM 1589 N N . ASP A 1 212 ? 27.359 -26.625 -8.477 1 95.75 212 ASP A N 1
ATOM 1590 C CA . ASP A 1 212 ? 27.578 -27.672 -9.461 1 95.75 212 ASP A CA 1
ATOM 1591 C C . ASP A 1 212 ? 26.25 -28.312 -9.867 1 95.75 212 ASP A C 1
ATOM 1593 O O . ASP A 1 212 ? 25.609 -28.984 -9.055 1 95.75 212 ASP A O 1
ATOM 1597 N N . ASP A 1 213 ? 25.906 -28.234 -11.164 1 93.62 213 ASP A N 1
ATOM 1598 C CA . ASP A 1 213 ? 24.641 -28.734 -11.664 1 93.62 213 ASP A CA 1
ATOM 1599 C C . ASP A 1 213 ? 24.516 -30.234 -11.438 1 93.62 213 ASP A C 1
ATOM 1601 O O . ASP A 1 213 ? 23.438 -30.734 -11.055 1 93.62 213 ASP A O 1
ATOM 1605 N N . GLN A 1 214 ? 25.547 -30.953 -11.703 1 93.75 214 GLN A N 1
ATOM 1606 C CA . GLN A 1 214 ? 25.516 -32.406 -11.562 1 93.75 214 GLN A CA 1
ATOM 1607 C C . GLN A 1 214 ? 25.203 -32.812 -10.125 1 93.75 214 GLN A C 1
ATOM 1609 O O . GLN A 1 214 ? 24.406 -33.719 -9.898 1 93.75 214 GLN A O 1
ATOM 1614 N N . LYS A 1 215 ? 25.812 -32.156 -9.203 1 95.62 215 LYS A N 1
ATOM 1615 C CA . LYS A 1 215 ? 25.562 -32.438 -7.797 1 95.62 215 LYS A CA 1
ATOM 1616 C C . LYS A 1 215 ? 24.125 -32.094 -7.414 1 95.62 215 LYS A C 1
ATOM 1618 O O . LYS A 1 215 ? 23.5 -32.812 -6.613 1 95.62 215 LYS A O 1
ATOM 1623 N N . ILE A 1 216 ? 23.625 -31.047 -7.957 1 95.06 216 ILE A N 1
ATOM 1624 C CA . ILE A 1 216 ? 22.25 -30.625 -7.703 1 95.06 216 ILE A CA 1
ATOM 1625 C C . ILE A 1 216 ? 21.281 -31.688 -8.195 1 95.06 216 ILE A C 1
ATOM 1627 O O . ILE A 1 216 ? 20.359 -32.094 -7.473 1 95.06 216 ILE A O 1
ATOM 1631 N N . PHE A 1 217 ? 21.516 -32.219 -9.375 1 94.25 217 PHE A N 1
ATOM 1632 C CA . PHE A 1 217 ? 20.625 -33.219 -9.961 1 94.25 217 PHE A CA 1
ATOM 1633 C C . PHE A 1 217 ? 20.688 -34.531 -9.18 1 94.25 217 PHE A C 1
ATOM 1635 O O . PHE A 1 217 ? 19.688 -35.25 -9.055 1 94.25 217 PHE A O 1
ATOM 1642 N N . GLU A 1 218 ? 21.891 -34.812 -8.672 1 93.88 218 GLU A N 1
ATOM 1643 C CA . GLU A 1 218 ? 22.031 -36 -7.836 1 93.88 218 GLU A CA 1
ATOM 1644 C C . GLU A 1 218 ? 21.188 -35.906 -6.57 1 93.88 218 GLU A C 1
ATOM 1646 O O . GLU A 1 218 ? 20.5 -36.844 -6.188 1 93.88 218 GLU A O 1
ATOM 1651 N N . ARG A 1 219 ? 21.281 -34.781 -6.008 1 92.75 219 ARG A N 1
ATOM 1652 C CA . ARG A 1 219 ? 20.5 -34.562 -4.793 1 92.75 219 ARG A CA 1
ATOM 1653 C C . ARG A 1 219 ? 19 -34.562 -5.09 1 92.75 219 ARG A C 1
ATOM 1655 O O . ARG A 1 219 ? 18.203 -35.094 -4.309 1 92.75 219 ARG A O 1
ATOM 1662 N N . LEU A 1 220 ? 18.656 -33.969 -6.168 1 93.62 220 LEU A N 1
ATOM 1663 C CA . LEU A 1 220 ? 17.266 -33.906 -6.586 1 93.62 220 LEU A CA 1
ATOM 1664 C C . LEU A 1 220 ? 16.719 -35.344 -6.828 1 93.62 220 LEU A C 1
ATOM 1666 O O . LEU A 1 220 ? 15.562 -35.625 -6.531 1 93.62 220 LEU A O 1
ATOM 1670 N N . SER A 1 221 ? 17.531 -36.156 -7.402 1 91.56 221 SER A N 1
ATOM 1671 C CA . SER A 1 221 ? 17.141 -37.531 -7.695 1 91.56 221 SER A CA 1
ATOM 1672 C C . SER A 1 221 ? 16.797 -38.281 -6.422 1 91.56 221 SER A C 1
ATOM 1674 O O . SER A 1 221 ? 15.945 -39.188 -6.441 1 91.56 221 SER A O 1
ATOM 1676 N N . ALA A 1 222 ? 17.344 -37.844 -5.355 1 88.31 222 ALA A N 1
ATOM 1677 C CA . ALA A 1 222 ? 17.141 -38.531 -4.078 1 88.31 222 ALA A CA 1
ATOM 1678 C C . ALA A 1 222 ? 15.781 -38.156 -3.473 1 88.31 222 ALA A C 1
ATOM 1680 O O . ALA A 1 222 ? 15.273 -38.875 -2.598 1 88.31 222 ALA A O 1
ATOM 1681 N N . LEU A 1 223 ? 15.125 -37.156 -3.883 1 87.5 223 LEU A N 1
ATOM 1682 C CA . LEU A 1 223 ? 13.836 -36.719 -3.361 1 87.5 223 LEU A CA 1
ATOM 1683 C C . LEU A 1 223 ? 12.727 -37.688 -3.752 1 87.5 223 LEU A C 1
ATOM 1685 O O . LEU A 1 223 ? 11.727 -37.812 -3.045 1 87.5 223 LEU A O 1
ATOM 1689 N N . GLY A 1 224 ? 12.906 -38.375 -4.863 1 83.25 224 GLY A N 1
ATOM 1690 C CA . GLY A 1 224 ? 11.891 -39.312 -5.312 1 83.25 224 GLY A CA 1
ATOM 1691 C C . GLY A 1 224 ? 10.711 -38.656 -5.992 1 83.25 224 GLY A C 1
ATOM 1692 O O . GLY A 1 224 ? 9.695 -39.312 -6.258 1 83.25 224 GLY A O 1
ATOM 1693 N N . THR A 1 225 ? 10.68 -37.406 -6.234 1 89.75 225 THR A N 1
ATOM 1694 C CA . THR A 1 225 ? 9.641 -36.656 -6.914 1 89.75 225 THR A CA 1
ATOM 1695 C C . THR A 1 225 ? 10.008 -36.438 -8.383 1 89.75 225 THR A C 1
ATOM 1697 O O . THR A 1 225 ? 11.172 -36.562 -8.766 1 89.75 225 THR A O 1
ATOM 1700 N N . ILE A 1 226 ? 9.047 -36.25 -9.305 1 96.06 226 ILE A N 1
ATOM 1701 C CA . ILE A 1 226 ? 9.312 -35.781 -10.664 1 96.06 226 ILE A CA 1
ATOM 1702 C C . ILE A 1 226 ? 9.68 -34.312 -10.656 1 96.06 226 ILE A C 1
ATOM 1704 O O . ILE A 1 226 ? 8.859 -33.469 -10.297 1 96.06 226 ILE A O 1
ATOM 1708 N N . SER A 1 227 ? 10.914 -34.031 -10.984 1 97.62 227 SER A N 1
ATOM 1709 C CA . SER A 1 227 ? 11.391 -32.656 -10.953 1 97.62 227 SER A CA 1
ATOM 1710 C C . SER A 1 227 ? 11.531 -32.094 -12.352 1 97.62 227 SER A C 1
ATOM 1712 O O . SER A 1 227 ? 12.141 -32.719 -13.227 1 97.62 227 SER A O 1
ATOM 1714 N N . ILE A 1 228 ? 10.891 -30.969 -12.57 1 97.81 228 ILE A N 1
ATOM 1715 C CA . ILE A 1 228 ? 11.031 -30.203 -13.797 1 97.81 228 ILE A CA 1
ATOM 1716 C C . ILE A 1 228 ? 11.844 -28.938 -13.523 1 97.81 228 ILE A C 1
ATOM 1718 O O . ILE A 1 228 ? 11.32 -27.969 -12.969 1 97.81 228 ILE A O 1
ATOM 1722 N N . VAL A 1 229 ? 13.102 -28.875 -13.961 1 96.56 229 VAL A N 1
ATOM 1723 C CA . VAL A 1 229 ? 14.023 -27.812 -13.609 1 96.56 229 VAL A CA 1
ATOM 1724 C C . VAL A 1 229 ? 14.148 -26.844 -14.781 1 96.56 229 VAL A C 1
ATOM 1726 O O . VAL A 1 229 ? 14.68 -27.188 -15.836 1 96.56 229 VAL A O 1
ATOM 1729 N N . LYS A 1 230 ? 13.719 -25.578 -14.508 1 93.56 230 LYS A N 1
ATOM 1730 C CA . LYS A 1 230 ? 13.797 -24.531 -15.516 1 93.56 230 LYS A CA 1
ATOM 1731 C C . LYS A 1 230 ? 15.148 -23.812 -15.453 1 93.56 230 LYS A C 1
ATOM 1733 O O . LYS A 1 230 ? 15.703 -23.625 -14.367 1 93.56 230 LYS A O 1
ATOM 1738 N N . GLY A 1 231 ? 15.664 -23.156 -16.625 1 79.44 231 GLY A N 1
ATOM 1739 C CA . GLY A 1 231 ? 16.75 -22.188 -16.609 1 79.44 231 GLY A CA 1
ATOM 1740 C C . GLY A 1 231 ? 18.094 -22.766 -16.984 1 79.44 231 GLY A C 1
ATOM 1741 O O . GLY A 1 231 ? 19.141 -22.203 -16.656 1 79.44 231 GLY A O 1
ATOM 1742 N N . GLY A 1 232 ? 18.266 -23.906 -17.703 1 67.31 232 GLY A N 1
ATOM 1743 C CA . GLY A 1 232 ? 19.531 -24.328 -18.297 1 67.31 232 GLY A CA 1
ATOM 1744 C C . GLY A 1 232 ? 19.828 -23.625 -19.594 1 67.31 232 GLY A C 1
ATOM 1745 O O . GLY A 1 232 ? 19.047 -22.797 -20.062 1 67.31 232 GLY A O 1
ATOM 1746 N N . PRO A 1 233 ? 21.062 -23.562 -19.922 1 75.81 233 PRO A N 1
ATOM 1747 C CA . PRO A 1 233 ? 21.375 -23 -21.234 1 75.81 233 PRO A CA 1
ATOM 1748 C C . PRO A 1 233 ? 20.359 -23.406 -22.312 1 75.81 233 PRO A C 1
ATOM 1750 O O . PRO A 1 233 ? 20.562 -24.406 -23 1 75.81 233 PRO A O 1
ATOM 1753 N N . ASP A 1 234 ? 19.094 -22.766 -22.328 1 79.69 234 ASP A N 1
ATOM 1754 C CA . ASP A 1 234 ? 18.031 -22.953 -23.312 1 79.69 234 ASP A CA 1
ATOM 1755 C C . ASP A 1 234 ? 17.375 -24.328 -23.156 1 79.69 234 ASP A C 1
ATOM 1757 O O . ASP A 1 234 ? 17 -24.953 -24.156 1 79.69 234 ASP A O 1
ATOM 1761 N N . LEU A 1 235 ? 17.469 -24.953 -22.062 1 90.44 235 LEU A N 1
ATOM 1762 C CA . LEU A 1 235 ? 16.891 -26.281 -21.812 1 90.44 235 LEU A CA 1
ATOM 1763 C C . LEU A 1 235 ? 16.078 -26.281 -20.516 1 90.44 235 LEU A C 1
ATOM 1765 O O . LEU A 1 235 ? 16.375 -25.516 -19.594 1 90.44 235 LEU A O 1
ATOM 1769 N N . THR A 1 236 ? 15.062 -27.016 -20.516 1 95.25 236 THR A N 1
ATOM 1770 C CA . THR A 1 236 ? 14.406 -27.484 -19.297 1 95.25 236 THR A CA 1
ATOM 1771 C C . THR A 1 236 ? 14.742 -28.938 -19.031 1 95.25 236 THR A C 1
ATOM 1773 O O . THR A 1 236 ? 14.781 -29.766 -19.938 1 95.25 236 THR A O 1
ATOM 1776 N N . TYR A 1 237 ? 15.047 -29.281 -17.781 1 95.56 237 TYR A N 1
ATOM 1777 C CA . TYR A 1 237 ? 15.422 -30.641 -17.422 1 95.56 237 TYR A CA 1
ATOM 1778 C C . TYR A 1 237 ? 14.266 -31.359 -16.719 1 95.56 237 TYR A C 1
ATOM 1780 O O . TYR A 1 237 ? 13.617 -30.781 -15.844 1 95.56 237 TYR A O 1
ATOM 1788 N N . VAL A 1 238 ? 14.008 -32.562 -17.203 1 97.25 238 VAL A N 1
ATOM 1789 C CA . VAL A 1 238 ? 13.008 -33.406 -16.578 1 97.25 238 VAL A CA 1
ATOM 1790 C C . VAL A 1 238 ? 13.688 -34.594 -15.883 1 97.25 238 VAL A C 1
ATOM 1792 O O . VAL A 1 238 ? 14.383 -35.375 -16.516 1 97.25 238 VAL A O 1
ATOM 1795 N N . LEU A 1 239 ? 13.547 -34.625 -14.578 1 96.12 239 LEU A N 1
ATOM 1796 C CA . LEU A 1 239 ? 14.133 -35.688 -13.781 1 96.12 239 LEU A CA 1
ATOM 1797 C C . LEU A 1 239 ? 13.047 -36.625 -13.258 1 96.12 239 LEU A C 1
ATOM 1799 O O . LEU A 1 239 ? 12.195 -36.219 -12.469 1 96.12 239 LEU A O 1
ATOM 1803 N N . VAL A 1 240 ? 13.031 -37.875 -13.742 1 93.62 240 VAL A N 1
ATOM 1804 C CA . VAL A 1 240 ? 12.094 -38.906 -13.32 1 93.62 240 VAL A CA 1
ATOM 1805 C C . VAL A 1 240 ? 12.852 -40.156 -12.891 1 93.62 240 VAL A C 1
ATOM 1807 O O . VAL A 1 240 ? 13.531 -40.781 -13.703 1 93.62 240 VAL A O 1
ATOM 1810 N N . ASN A 1 241 ? 12.742 -40.531 -11.633 1 87.81 241 ASN A N 1
ATOM 1811 C CA . ASN A 1 241 ? 13.359 -41.75 -11.133 1 87.81 241 ASN A CA 1
ATOM 1812 C C . ASN A 1 241 ? 14.844 -41.812 -11.5 1 87.81 241 ASN A C 1
ATOM 1814 O O . ASN A 1 241 ? 15.312 -42.812 -12.031 1 87.81 241 ASN A O 1
ATOM 1818 N N . GLY A 1 242 ? 15.492 -40.688 -11.359 1 87.31 242 GLY A N 1
ATOM 1819 C CA . GLY A 1 242 ? 16.938 -40.656 -11.555 1 87.31 242 GLY A CA 1
ATOM 1820 C C . GLY A 1 242 ? 17.328 -40.438 -13.008 1 87.31 242 GLY A C 1
ATOM 1821 O O . GLY A 1 242 ? 18.516 -40.219 -13.305 1 87.31 242 GLY A O 1
ATOM 1822 N N . THR A 1 243 ? 16.453 -40.5 -13.969 1 92.75 243 THR A N 1
ATOM 1823 C CA . THR A 1 243 ? 16.734 -40.281 -15.375 1 92.75 243 THR A CA 1
ATOM 1824 C C . THR A 1 243 ? 16.5 -38.812 -15.734 1 92.75 243 THR A C 1
ATOM 1826 O O . THR A 1 243 ? 15.422 -38.281 -15.508 1 92.75 243 THR A O 1
ATOM 1829 N N . LEU A 1 244 ? 17.5 -38.281 -16.312 1 94.38 244 LEU A N 1
ATOM 1830 C CA . LEU A 1 244 ? 17.469 -36.875 -16.703 1 94.38 244 LEU A CA 1
ATOM 1831 C C . LEU A 1 244 ? 17.219 -36.719 -18.203 1 94.38 244 LEU A C 1
ATOM 1833 O O . LEU A 1 244 ? 17.938 -37.312 -19.016 1 94.38 244 LEU A O 1
ATOM 1837 N N . THR A 1 245 ? 16.156 -36.031 -18.594 1 95.25 245 THR A N 1
ATOM 1838 C CA . THR A 1 245 ? 15.852 -35.75 -19.984 1 95.25 245 THR A CA 1
ATOM 1839 C C . THR A 1 245 ? 15.891 -34.25 -20.234 1 95.25 245 THR A C 1
ATOM 1841 O O . THR A 1 245 ? 15.398 -33.469 -19.406 1 95.25 245 THR A O 1
ATOM 1844 N N . GLU A 1 246 ? 16.484 -33.875 -21.312 1 94.56 246 GLU A N 1
ATOM 1845 C CA . GLU A 1 246 ? 16.547 -32.469 -21.719 1 94.56 246 GLU A CA 1
ATOM 1846 C C . GLU A 1 246 ? 15.438 -32.125 -22.688 1 94.56 246 GLU A C 1
ATOM 1848 O O . GLU A 1 246 ? 15.195 -32.844 -23.656 1 94.56 246 GLU A O 1
ATOM 1853 N N . VAL A 1 247 ? 14.727 -31.094 -22.375 1 94.56 247 VAL A N 1
ATOM 1854 C CA . VAL A 1 247 ? 13.672 -30.594 -23.25 1 94.56 247 VAL A CA 1
ATOM 1855 C C . VAL A 1 247 ? 14.008 -29.172 -23.703 1 94.56 247 VAL A C 1
ATOM 1857 O O . VAL A 1 247 ? 14.07 -28.25 -22.875 1 94.56 247 VAL A O 1
ATOM 1860 N N . PRO A 1 248 ? 14.219 -28.906 -24.984 1 90.44 248 PRO A N 1
ATOM 1861 C CA . PRO A 1 248 ? 14.586 -27.578 -25.453 1 90.44 248 PRO A CA 1
ATOM 1862 C C . PRO A 1 248 ? 13.477 -26.547 -25.234 1 90.44 248 PRO A C 1
ATOM 1864 O O . PRO A 1 248 ? 12.289 -26.875 -25.359 1 90.44 248 PRO A O 1
ATOM 1867 N N . TYR A 1 249 ? 13.906 -25.297 -24.938 1 86.12 249 TYR A N 1
ATOM 1868 C CA . TYR A 1 249 ? 12.961 -24.188 -24.844 1 86.12 249 TYR A CA 1
ATOM 1869 C C . TYR A 1 249 ? 12.422 -23.828 -26.219 1 86.12 249 TYR A C 1
ATOM 1871 O O . TYR A 1 249 ? 13.078 -24.062 -27.234 1 86.12 249 TYR A O 1
ATOM 1879 N N . PHE A 1 250 ? 11.242 -23.359 -26.188 1 81.69 250 PHE A N 1
ATOM 1880 C CA . PHE A 1 250 ? 10.758 -22.688 -27.391 1 81.69 250 PHE A CA 1
ATOM 1881 C C . PHE A 1 250 ? 11.352 -21.281 -27.5 1 81.69 250 PHE A C 1
ATOM 1883 O O . PHE A 1 250 ? 11.344 -20.516 -26.531 1 81.69 250 PHE A O 1
ATOM 1890 N N . LYS A 1 251 ? 11.961 -21.016 -28.5 1 75.06 251 LYS A N 1
ATOM 1891 C CA . LYS A 1 251 ? 12.586 -19.719 -28.672 1 75.06 251 LYS A CA 1
ATOM 1892 C C . LYS A 1 251 ? 11.539 -18.609 -28.797 1 75.06 251 LYS A C 1
ATOM 1894 O O . LYS A 1 251 ? 10.586 -18.734 -29.578 1 75.06 251 LYS A O 1
ATOM 1899 N N . ALA A 1 252 ? 11.688 -17.656 -27.922 1 74.38 252 ALA A N 1
ATOM 1900 C CA . ALA A 1 252 ? 10.828 -16.484 -28.031 1 74.38 252 ALA A CA 1
ATOM 1901 C C . ALA A 1 252 ? 11.414 -15.477 -29.016 1 74.38 252 ALA A C 1
ATOM 1903 O O . ALA A 1 252 ? 12.617 -15.203 -28.984 1 74.38 252 ALA A O 1
ATOM 1904 N N . ASP A 1 253 ? 10.633 -14.945 -29.844 1 73 253 ASP A N 1
ATOM 1905 C CA . ASP A 1 253 ? 11.086 -13.969 -30.844 1 73 253 ASP A CA 1
ATOM 1906 C C . ASP A 1 253 ? 11.469 -12.648 -30.172 1 73 253 ASP A C 1
ATOM 1908 O O . ASP A 1 253 ? 12.445 -12.008 -30.562 1 73 253 ASP A O 1
ATOM 1912 N N . HIS A 1 254 ? 10.672 -12.242 -29.203 1 79.44 254 HIS A N 1
ATOM 1913 C CA . HIS A 1 254 ? 10.891 -10.992 -28.484 1 79.44 254 HIS A CA 1
ATOM 1914 C C . HIS A 1 254 ? 10.578 -11.141 -27 1 79.44 254 HIS A C 1
ATOM 1916 O O . HIS A 1 254 ? 9.602 -11.805 -26.625 1 79.44 254 HIS A O 1
ATOM 1922 N N . VAL A 1 255 ? 11.492 -10.719 -26.281 1 76.88 255 VAL A N 1
ATOM 1923 C CA . VAL A 1 255 ? 11.258 -10.719 -24.844 1 76.88 255 VAL A CA 1
ATOM 1924 C C . VAL A 1 255 ? 10.836 -9.328 -24.375 1 76.88 255 VAL A C 1
ATOM 1926 O O . VAL A 1 255 ? 11.625 -8.383 -24.438 1 76.88 255 VAL A O 1
ATOM 1929 N N . LEU A 1 256 ? 9.57 -9.211 -24 1 71.31 256 LEU A N 1
ATOM 1930 C CA . LEU A 1 256 ? 9.039 -7.926 -23.562 1 71.31 256 LEU A CA 1
ATOM 1931 C C . LEU A 1 256 ? 8.984 -7.844 -22.047 1 71.31 256 LEU A C 1
ATOM 1933 O O . LEU A 1 256 ? 9.312 -6.809 -21.453 1 71.31 256 LEU A O 1
ATOM 1937 N N . ASP A 1 257 ? 8.523 -8.875 -21.406 1 77.06 257 ASP A N 1
ATOM 1938 C CA . ASP A 1 257 ? 8.383 -8.945 -19.953 1 77.06 257 ASP A CA 1
ATOM 1939 C C . ASP A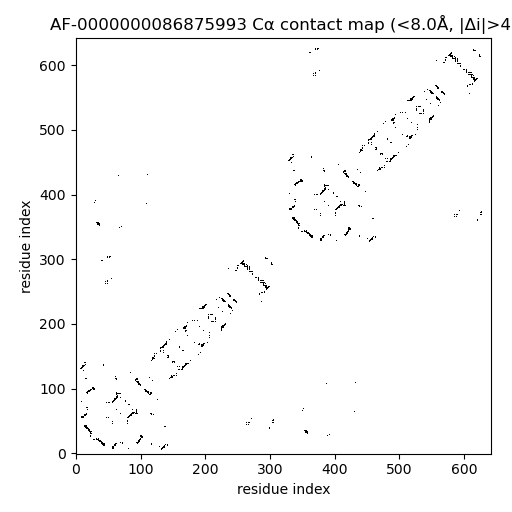 1 257 ? 8.43 -10.383 -19.469 1 77.06 257 ASP A C 1
ATOM 1941 O O . ASP A 1 257 ? 7.727 -11.25 -20 1 77.06 257 ASP A O 1
ATOM 1945 N N . THR A 1 258 ? 9.219 -10.633 -18.516 1 75.75 258 THR A N 1
ATOM 1946 C CA . THR A 1 258 ? 9.375 -12.016 -18.062 1 75.75 258 THR A CA 1
ATOM 1947 C C . THR A 1 258 ? 8.414 -12.32 -16.922 1 75.75 258 THR A C 1
ATOM 1949 O O . THR A 1 258 ? 8.328 -13.461 -16.453 1 75.75 258 THR A O 1
ATOM 1952 N N . VAL A 1 259 ? 7.719 -11.305 -16.5 1 79.69 259 VAL A N 1
ATOM 1953 C CA . VAL A 1 259 ? 6.809 -11.484 -15.375 1 79.69 259 VAL A CA 1
ATOM 1954 C C . VAL A 1 259 ? 5.707 -12.469 -15.758 1 79.69 259 VAL A C 1
ATOM 1956 O O . VAL A 1 259 ? 5.148 -12.398 -16.859 1 79.69 259 VAL A O 1
ATOM 1959 N N . GLY A 1 260 ? 5.465 -13.453 -14.891 1 86.06 260 GLY A N 1
ATOM 1960 C CA . GLY A 1 260 ? 4.387 -14.406 -15.094 1 86.06 260 GLY A CA 1
ATOM 1961 C C . GLY A 1 260 ? 4.805 -15.602 -15.93 1 86.06 260 GLY A C 1
ATOM 1962 O O . GLY A 1 260 ? 4.043 -16.562 -16.078 1 86.06 260 GLY A O 1
ATOM 1963 N N . ALA A 1 261 ? 6.027 -15.547 -16.5 1 88.44 261 ALA A N 1
ATOM 1964 C CA . ALA A 1 261 ? 6.492 -16.625 -17.359 1 88.44 261 ALA A CA 1
ATOM 1965 C C . ALA A 1 261 ? 6.531 -17.953 -16.609 1 88.44 261 ALA A C 1
ATOM 1967 O O . ALA A 1 261 ? 6.168 -19 -17.141 1 88.44 261 ALA A O 1
ATOM 1968 N N . GLY A 1 262 ? 6.996 -17.891 -15.375 1 93.5 262 GLY A N 1
ATOM 1969 C CA . GLY A 1 262 ? 7.012 -19.094 -14.547 1 93.5 262 GLY A CA 1
ATOM 1970 C C . GLY A 1 262 ? 5.625 -19.656 -14.289 1 93.5 262 GLY A C 1
ATOM 1971 O O . GLY A 1 262 ? 5.422 -20.875 -14.336 1 93.5 262 GLY A O 1
ATOM 1972 N N . ASP A 1 263 ? 4.691 -18.797 -14.039 1 95.88 263 ASP A N 1
ATOM 1973 C CA . ASP A 1 263 ? 3.309 -19.219 -13.828 1 95.88 263 ASP A CA 1
ATOM 1974 C C . ASP A 1 263 ? 2.719 -19.812 -15.102 1 95.88 263 ASP A C 1
ATOM 1976 O O . ASP A 1 263 ? 1.95 -20.781 -15.047 1 95.88 263 ASP A O 1
ATOM 1980 N N . GLY A 1 264 ? 3.078 -19.141 -16.219 1 95.75 264 GLY A N 1
ATOM 1981 C CA . GLY A 1 264 ? 2.652 -19.688 -17.484 1 95.75 264 GLY A CA 1
ATOM 1982 C C . GLY A 1 264 ? 3.199 -21.078 -17.75 1 95.75 264 GLY A C 1
ATOM 1983 O O . GLY A 1 264 ? 2.477 -21.953 -18.234 1 95.75 264 GLY A O 1
ATOM 1984 N N . PHE A 1 265 ? 4.473 -21.25 -17.484 1 96.12 265 PHE A N 1
ATOM 1985 C CA . PHE A 1 265 ? 5.082 -22.562 -17.625 1 96.12 265 PHE A CA 1
ATOM 1986 C C . PHE A 1 265 ? 4.328 -23.594 -16.781 1 96.12 265 PHE A C 1
ATOM 1988 O O . PHE A 1 265 ? 3.979 -24.672 -17.281 1 96.12 265 PHE A O 1
ATOM 1995 N N . CYS A 1 266 ? 4.047 -23.266 -15.516 1 98.19 266 CYS A N 1
ATOM 1996 C CA . CYS A 1 266 ? 3.363 -24.188 -14.617 1 98.19 266 CYS A CA 1
ATOM 1997 C C . CYS A 1 266 ? 1.973 -24.531 -15.141 1 98.19 266 CYS A C 1
ATOM 1999 O O . CYS A 1 266 ? 1.559 -25.688 -15.102 1 98.19 266 CYS A O 1
ATOM 2001 N N . ALA A 1 267 ? 1.283 -23.516 -15.609 1 98.44 267 ALA A N 1
ATOM 2002 C CA . ALA A 1 267 ? -0.053 -23.734 -16.156 1 98.44 267 ALA A CA 1
ATOM 2003 C C . ALA A 1 267 ? -0.006 -24.688 -17.359 1 98.44 267 ALA A C 1
ATOM 2005 O O . ALA A 1 267 ? -0.816 -25.609 -17.453 1 98.44 267 ALA A O 1
ATOM 2006 N N . GLY A 1 268 ? 0.929 -24.438 -18.266 1 97.94 268 GLY A N 1
ATOM 2007 C CA . GLY A 1 268 ? 1.086 -25.297 -19.422 1 97.94 268 GLY A CA 1
ATOM 2008 C C . GLY A 1 268 ? 1.457 -26.719 -19.062 1 97.94 268 GLY A C 1
ATOM 2009 O O . GLY A 1 268 ? 0.857 -27.672 -19.578 1 97.94 268 GLY A O 1
ATOM 2010 N N . PHE A 1 269 ? 2.414 -26.859 -18.172 1 98.44 269 PHE A N 1
ATOM 2011 C CA . PHE A 1 269 ? 2.867 -28.172 -17.734 1 98.44 269 PHE A CA 1
ATOM 2012 C C . PHE A 1 269 ? 1.719 -28.969 -17.125 1 98.44 269 PHE A C 1
ATOM 2014 O O . PHE A 1 269 ? 1.456 -30.109 -17.531 1 98.44 269 PHE A O 1
ATOM 2021 N N . LEU A 1 270 ? 0.984 -28.344 -16.172 1 98.81 270 LEU A N 1
ATOM 2022 C CA . LEU A 1 270 ? -0.089 -29.047 -15.469 1 98.81 270 LEU A CA 1
ATOM 2023 C C . LEU A 1 270 ? -1.251 -29.344 -16.406 1 98.81 270 LEU A C 1
ATOM 2025 O O . LEU A 1 270 ? -1.904 -30.375 -16.281 1 98.81 270 LEU A O 1
ATOM 2029 N N . SER A 1 271 ? -1.504 -28.438 -17.328 1 98.56 271 SER A N 1
ATOM 2030 C CA . SER A 1 271 ? -2.518 -28.703 -18.328 1 98.56 271 SER A CA 1
ATOM 2031 C C . SER A 1 271 ? -2.139 -29.922 -19.188 1 98.56 271 SER A C 1
ATOM 2033 O O . SER A 1 271 ? -3 -30.719 -19.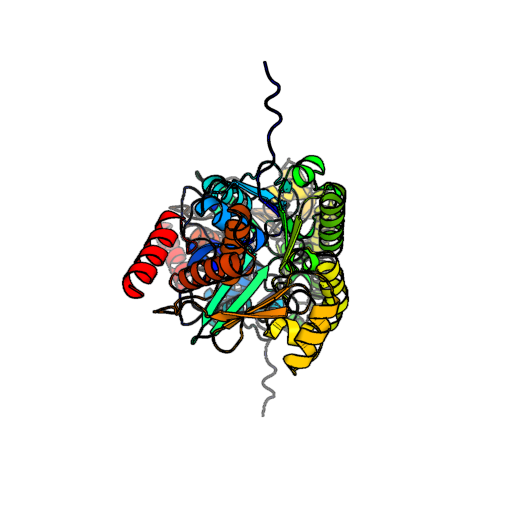547 1 98.56 271 SER A O 1
ATOM 2035 N N . GLY A 1 272 ? -0.842 -29.984 -19.562 1 98.25 272 GLY A N 1
ATOM 2036 C CA . GLY A 1 272 ? -0.365 -31.156 -20.266 1 98.25 272 GLY A CA 1
ATOM 2037 C C . GLY A 1 272 ? -0.591 -32.469 -19.516 1 98.25 272 GLY A C 1
ATOM 2038 O O . GLY A 1 272 ? -1.03 -33.438 -20.094 1 98.25 272 GLY A O 1
ATOM 2039 N N . LEU A 1 273 ? -0.326 -32.438 -18.234 1 98.5 273 LEU A N 1
ATOM 2040 C CA . LEU A 1 273 ? -0.553 -33.625 -17.406 1 98.5 273 LEU A CA 1
ATOM 2041 C C . LEU A 1 273 ? -2.025 -34.031 -17.422 1 98.5 273 LEU A C 1
ATOM 2043 O O . LEU A 1 273 ? -2.35 -35.219 -17.484 1 98.5 273 LEU A O 1
ATOM 2047 N N . LEU A 1 274 ? -2.9 -33.062 -17.328 1 98.19 274 LEU A N 1
ATOM 2048 C CA . LEU A 1 274 ? -4.336 -33.281 -17.328 1 98.19 274 LEU A CA 1
ATOM 2049 C C . LEU A 1 274 ? -4.781 -33.938 -18.641 1 98.19 274 LEU A C 1
ATOM 2051 O O . LEU A 1 274 ? -5.77 -34.656 -18.672 1 98.19 274 LEU A O 1
ATOM 2055 N N . LYS A 1 275 ? -4.07 -33.656 -19.703 1 97.19 275 LYS A N 1
ATOM 2056 C CA . LYS A 1 275 ? -4.375 -34.219 -21.016 1 97.19 275 LYS A CA 1
ATOM 2057 C C . LYS A 1 275 ? -3.801 -35.625 -21.172 1 97.19 275 LYS A C 1
ATOM 2059 O O . LYS A 1 275 ? -3.996 -36.25 -22.203 1 97.19 275 LYS A O 1
ATOM 2064 N N . GLY A 1 276 ? -3.061 -36.031 -20.188 1 97.5 276 GLY A N 1
ATOM 2065 C CA . GLY A 1 276 ? -2.496 -37.375 -20.219 1 97.5 276 GLY A CA 1
ATOM 2066 C C . GLY A 1 276 ? -1.105 -37.438 -20.828 1 97.5 276 GLY A C 1
ATOM 2067 O O . GLY A 1 276 ? -0.584 -38.5 -21.109 1 97.5 276 GLY A O 1
ATOM 2068 N N . TYR A 1 277 ? -0.5 -36.25 -20.984 1 97.31 277 TYR A N 1
ATOM 2069 C CA . TYR A 1 277 ? 0.853 -36.219 -21.531 1 97.31 277 TYR A CA 1
ATOM 2070 C C . TYR A 1 277 ? 1.858 -36.781 -20.531 1 97.31 277 TYR A C 1
ATOM 2072 O O . TYR A 1 277 ? 1.623 -36.75 -19.328 1 97.31 277 TYR A O 1
ATOM 2080 N N . SER A 1 278 ? 2.988 -37.375 -21.094 1 96.81 278 SER A N 1
ATOM 2081 C CA . SER A 1 278 ? 4.125 -37.688 -20.25 1 96.81 278 SER A CA 1
ATOM 2082 C C . SER A 1 278 ? 4.75 -36.438 -19.656 1 96.81 278 SER A C 1
ATOM 2084 O O . SER A 1 278 ? 4.516 -35.312 -20.141 1 96.81 278 SER A O 1
ATOM 2086 N N . PRO A 1 279 ? 5.52 -36.562 -18.578 1 97.19 279 PRO A N 1
ATOM 2087 C CA . PRO A 1 279 ? 6.195 -35.375 -18.016 1 97.19 279 PRO A CA 1
ATOM 2088 C C . PRO A 1 279 ? 7.02 -34.625 -19.047 1 97.19 279 PRO A C 1
ATOM 2090 O O . PRO A 1 279 ? 7.043 -33.375 -19.047 1 97.19 279 PRO A O 1
ATOM 2093 N N . GLN A 1 280 ? 7.609 -35.312 -19.969 1 96.38 280 GLN A N 1
ATOM 2094 C CA . GLN A 1 280 ? 8.406 -34.656 -21 1 96.38 280 GLN A CA 1
ATOM 2095 C C . GLN A 1 280 ? 7.527 -33.875 -21.953 1 96.38 280 GLN A C 1
ATOM 2097 O O . GLN A 1 280 ? 7.836 -32.719 -22.281 1 96.38 280 GLN A O 1
ATOM 2102 N N . GLU A 1 281 ? 6.465 -34.5 -22.406 1 96 281 GLU A N 1
ATOM 2103 C CA . GLU A 1 281 ? 5.539 -33.812 -23.297 1 96 281 GLU A CA 1
ATOM 2104 C C . GLU A 1 281 ? 4.875 -32.625 -22.609 1 96 281 GLU A C 1
ATOM 2106 O O . GLU A 1 281 ? 4.676 -31.594 -23.219 1 96 281 GLU A O 1
ATOM 2111 N N . ALA A 1 282 ? 4.492 -32.844 -21.344 1 97.94 282 ALA A N 1
ATOM 2112 C CA . ALA A 1 282 ? 3.902 -31.766 -20.562 1 97.94 282 ALA A CA 1
ATOM 2113 C C . ALA A 1 282 ? 4.879 -30.594 -20.406 1 97.94 282 ALA A C 1
ATOM 2115 O O . ALA A 1 282 ? 4.477 -29.438 -20.422 1 97.94 282 ALA A O 1
ATOM 2116 N N . THR A 1 283 ? 6.16 -30.938 -20.25 1 97.5 283 THR A N 1
ATOM 2117 C CA . THR A 1 283 ? 7.199 -29.922 -20.156 1 97.5 283 THR A CA 1
ATOM 2118 C C . THR A 1 283 ? 7.281 -29.109 -21.438 1 97.5 283 THR A C 1
ATOM 2120 O O . THR A 1 283 ? 7.453 -27.891 -21.391 1 97.5 283 THR A O 1
ATOM 2123 N N . ARG A 1 284 ? 7.145 -29.734 -22.594 1 95.25 284 ARG A N 1
ATOM 2124 C CA . ARG A 1 284 ? 7.145 -29.016 -23.859 1 95.25 284 ARG A CA 1
ATOM 2125 C C . ARG A 1 284 ? 6.012 -28 -23.922 1 95.25 284 ARG A C 1
ATOM 2127 O O . ARG A 1 284 ? 6.207 -26.875 -24.375 1 95.25 284 ARG A O 1
ATOM 2134 N N . LEU A 1 285 ? 4.867 -28.438 -23.5 1 95.69 285 LEU A N 1
ATOM 2135 C CA . LEU A 1 285 ? 3.732 -27.531 -23.453 1 95.69 285 LEU A CA 1
ATOM 2136 C C . LEU A 1 285 ? 3.99 -26.391 -22.469 1 95.69 285 LEU A C 1
ATOM 2138 O O . LEU A 1 285 ? 3.623 -25.25 -22.734 1 95.69 285 LEU A O 1
ATOM 2142 N N . GLY A 1 286 ? 4.578 -26.688 -21.281 1 96.88 286 GLY A N 1
ATOM 2143 C CA . GLY A 1 286 ? 4.984 -25.656 -20.344 1 96.88 286 GLY A CA 1
ATOM 2144 C C . GLY A 1 286 ? 5.945 -24.641 -20.953 1 96.88 286 GLY A C 1
ATOM 2145 O O . GLY A 1 286 ? 5.75 -23.438 -20.797 1 96.88 286 GLY A O 1
ATOM 2146 N N . ASN A 1 287 ? 6.945 -25.156 -21.641 1 94.5 287 ASN A N 1
ATOM 2147 C CA . ASN A 1 287 ? 7.906 -24.281 -22.312 1 94.5 287 ASN A CA 1
ATOM 2148 C C . ASN A 1 287 ? 7.223 -23.359 -23.312 1 94.5 287 ASN A C 1
ATOM 2150 O O . ASN A 1 287 ? 7.535 -22.172 -23.375 1 94.5 287 ASN A O 1
ATOM 2154 N N . LEU A 1 288 ? 6.359 -23.906 -24.062 1 92.94 288 LEU A N 1
ATOM 2155 C CA . LEU A 1 288 ? 5.656 -23.109 -25.062 1 92.94 288 LEU A CA 1
ATOM 2156 C C . LEU A 1 288 ? 4.809 -22.031 -24.406 1 92.94 288 LEU A C 1
ATOM 2158 O O . LEU A 1 288 ? 4.883 -20.859 -24.797 1 92.94 288 LEU A O 1
ATOM 2162 N N . THR A 1 289 ? 4.016 -22.391 -23.438 1 93.94 289 THR A N 1
ATOM 2163 C CA . THR A 1 289 ? 3.143 -21.453 -22.75 1 93.94 289 THR A CA 1
ATOM 2164 C C . THR A 1 289 ? 3.955 -20.344 -22.078 1 93.94 289 THR A C 1
ATOM 2166 O O . THR A 1 289 ? 3.621 -19.156 -22.203 1 93.94 289 THR A O 1
ATOM 2169 N N . GLY A 1 290 ? 5.027 -20.734 -21.375 1 92.38 290 GLY A N 1
ATOM 2170 C CA . GLY A 1 290 ? 5.906 -19.75 -20.766 1 92.38 290 GLY A CA 1
ATOM 2171 C C . GLY A 1 290 ? 6.516 -18.781 -21.766 1 92.38 290 GLY A C 1
ATOM 2172 O O . GLY A 1 290 ? 6.617 -17.594 -21.516 1 92.38 290 GLY A O 1
ATOM 2173 N N . SER A 1 291 ? 6.895 -19.312 -22.891 1 89.56 291 SER A N 1
ATOM 2174 C CA . SER A 1 291 ? 7.527 -18.516 -23.922 1 89.56 291 SER A CA 1
ATOM 2175 C C . SER A 1 291 ? 6.551 -17.5 -24.516 1 89.56 291 SER A C 1
ATOM 2177 O O . SER A 1 291 ? 6.953 -16.438 -24.984 1 89.56 291 SER A O 1
ATOM 2179 N N . MET A 1 292 ? 5.348 -17.781 -24.547 1 89.12 292 MET A N 1
ATOM 2180 C CA . MET A 1 292 ? 4.332 -16.891 -25.094 1 89.12 292 MET A CA 1
ATOM 2181 C C . MET A 1 292 ? 4.039 -15.734 -24.141 1 89.12 292 MET A C 1
ATOM 2183 O O . MET A 1 292 ? 3.711 -14.633 -24.562 1 89.12 292 MET A O 1
ATOM 2187 N N . VAL A 1 293 ? 4.195 -15.977 -22.844 1 87.69 293 VAL A N 1
ATOM 2188 C CA . VAL A 1 293 ? 3.93 -14.961 -21.828 1 87.69 293 VAL A CA 1
ATOM 2189 C C . VAL A 1 293 ? 4.953 -13.836 -21.938 1 87.69 293 VAL A C 1
ATOM 2191 O O . VAL A 1 293 ? 4.602 -12.656 -21.844 1 87.69 293 VAL A O 1
ATOM 2194 N N . ILE A 1 294 ? 6.191 -14.18 -22.188 1 84.19 294 ILE A N 1
ATOM 2195 C CA . ILE A 1 294 ? 7.266 -13.188 -22.125 1 84.19 294 ILE A CA 1
ATOM 2196 C C . ILE A 1 294 ? 7.223 -12.305 -23.375 1 84.19 294 ILE A C 1
ATOM 2198 O O . ILE A 1 294 ? 7.965 -11.328 -23.469 1 84.19 294 ILE A O 1
ATOM 2202 N N . GLN A 1 295 ? 6.328 -12.617 -24.25 1 79.81 295 GLN A N 1
ATOM 2203 C CA . GLN A 1 295 ? 6.215 -11.844 -25.484 1 79.81 295 GLN A CA 1
ATOM 2204 C C . GLN A 1 295 ? 5.113 -10.797 -25.359 1 79.81 295 GLN A C 1
ATOM 2206 O O . GLN A 1 295 ? 4.801 -10.109 -26.344 1 79.81 295 GLN A O 1
ATOM 2211 N N . ALA A 1 296 ? 4.512 -10.664 -24.234 1 74.56 296 ALA A N 1
ATOM 2212 C CA . ALA A 1 296 ? 3.479 -9.672 -23.953 1 74.56 296 ALA A CA 1
ATOM 2213 C C . ALA A 1 296 ? 3.699 -9.031 -22.594 1 74.56 296 ALA A C 1
ATOM 2215 O O . ALA A 1 296 ? 4.438 -9.562 -21.75 1 74.56 296 ALA A O 1
ATOM 2216 N N . VAL A 1 297 ? 3.094 -7.852 -22.438 1 71.88 297 VAL A N 1
ATOM 2217 C CA . VAL A 1 297 ? 3.227 -7.141 -21.156 1 71.88 297 VAL A CA 1
ATOM 2218 C C . VAL A 1 297 ? 2.115 -7.574 -20.203 1 71.88 297 VAL A C 1
ATOM 2220 O O . VAL A 1 297 ? 0.958 -7.711 -20.609 1 71.88 297 VAL A O 1
ATOM 2223 N N . GLY A 1 298 ? 2.562 -7.812 -18.938 1 75.81 298 GLY A N 1
ATOM 2224 C CA . GLY A 1 298 ? 1.567 -8.117 -17.922 1 75.81 298 GLY A CA 1
ATOM 2225 C C . GLY A 1 298 ? 1.873 -9.383 -17.156 1 75.81 298 GLY A C 1
ATOM 2226 O O . GLY A 1 298 ? 2.744 -10.164 -17.547 1 75.81 298 GLY A O 1
ATOM 2227 N N . ASP A 1 299 ? 1.16 -9.625 -16.078 1 82.56 299 ASP A N 1
ATOM 2228 C CA . ASP A 1 299 ? 1.293 -10.797 -15.219 1 82.56 299 ASP A CA 1
ATOM 2229 C C . ASP A 1 299 ? 0.436 -11.953 -15.727 1 82.56 299 ASP A C 1
ATOM 2231 O O . ASP A 1 299 ? 0.938 -12.852 -16.406 1 82.56 299 ASP A O 1
ATOM 2235 N N . TRP A 1 300 ? -0.807 -11.852 -15.68 1 86.56 300 TRP A N 1
ATOM 2236 C CA . TRP A 1 300 ? -1.749 -12.883 -16.094 1 86.56 300 TRP A CA 1
ATOM 2237 C C . TRP A 1 300 ? -2.346 -12.555 -17.469 1 86.56 300 TRP A C 1
ATOM 2239 O O . TRP A 1 300 ? -2.822 -13.438 -18.172 1 86.56 300 TRP A O 1
ATOM 2249 N N . GLU A 1 301 ? -2.24 -11.281 -17.844 1 87 301 GLU A N 1
ATOM 2250 C CA . GLU A 1 301 ? -2.871 -10.812 -19.062 1 87 301 GLU A CA 1
ATOM 2251 C C . GLU A 1 301 ? -2.215 -11.438 -20.297 1 87 301 GLU A C 1
ATOM 2253 O O . GLU A 1 301 ? -2.867 -11.625 -21.328 1 87 301 GLU A O 1
ATOM 2258 N N . ALA A 1 302 ? -0.976 -11.82 -20.172 1 85.44 302 ALA A N 1
ATOM 2259 C CA . ALA A 1 302 ? -0.218 -12.344 -21.312 1 85.44 302 ALA A CA 1
ATOM 2260 C C . ALA A 1 302 ? -0.407 -13.852 -21.438 1 85.44 302 ALA A C 1
ATOM 2262 O O . ALA A 1 302 ? 0.054 -14.461 -22.406 1 85.44 302 ALA A O 1
ATOM 2263 N N . LEU A 1 303 ? -1.113 -14.484 -20.516 1 92 303 LEU A N 1
ATOM 2264 C CA . LEU A 1 303 ? -1.328 -15.93 -20.578 1 92 303 LEU A CA 1
ATOM 2265 C C . LEU A 1 303 ? -2.168 -16.297 -21.797 1 92 303 LEU A C 1
ATOM 2267 O O . LEU A 1 303 ? -3.205 -15.688 -22.047 1 92 303 LEU A O 1
ATOM 2271 N N . PRO A 1 304 ? -1.774 -17.328 -22.547 1 92.5 304 PRO A N 1
ATOM 2272 C CA . PRO A 1 304 ? -2.455 -17.672 -23.797 1 92.5 304 PRO A CA 1
ATOM 2273 C C . PRO A 1 304 ? -3.676 -18.562 -23.578 1 92.5 304 PRO A C 1
ATOM 2275 O O . PRO A 1 304 ? -3.793 -19.219 -22.531 1 92.5 304 PRO A O 1
ATOM 2278 N N . THR A 1 305 ? -4.527 -18.547 -24.609 1 94.94 305 THR A N 1
ATOM 2279 C CA . THR A 1 305 ? -5.605 -19.531 -24.688 1 94.94 305 THR A CA 1
ATOM 2280 C C . THR A 1 305 ? -5.129 -20.797 -25.375 1 94.94 305 THR A C 1
ATOM 2282 O O . THR A 1 305 ? -4.066 -20.812 -26 1 94.94 305 THR A O 1
ATOM 2285 N N . TRP A 1 306 ? -5.902 -21.812 -25.25 1 94.81 306 TRP A N 1
ATOM 2286 C CA . TRP A 1 306 ? -5.559 -23.062 -25.922 1 94.81 306 TRP A CA 1
ATOM 2287 C C . TRP A 1 306 ? -5.477 -22.859 -27.422 1 94.81 306 TRP A C 1
ATOM 2289 O O . TRP A 1 306 ? -4.594 -23.422 -28.078 1 94.81 306 TRP A O 1
ATOM 2299 N N . GLU A 1 307 ? -6.387 -22.078 -27.953 1 93.31 307 GLU A N 1
ATOM 2300 C CA . GLU A 1 307 ? -6.398 -21.828 -29.391 1 93.31 307 GLU A CA 1
ATOM 2301 C C . GLU A 1 307 ? -5.09 -21.188 -29.859 1 93.31 307 GLU A C 1
ATOM 2303 O O . GLU A 1 307 ? -4.559 -21.547 -30.906 1 93.31 307 GLU A O 1
ATOM 2308 N N . GLN A 1 308 ? -4.609 -20.297 -29.062 1 92.19 308 GLN A N 1
ATOM 2309 C CA . GLN A 1 308 ? -3.35 -19.641 -29.375 1 92.19 308 GLN A CA 1
ATOM 2310 C C . GLN A 1 308 ? -2.178 -20.609 -29.297 1 92.19 308 GLN A C 1
ATOM 2312 O O . GLN A 1 308 ? -1.273 -20.578 -30.125 1 92.19 308 GLN A O 1
ATOM 2317 N N . VAL A 1 309 ? -2.199 -21.484 -28.312 1 92.25 309 VAL A N 1
ATOM 2318 C CA . VAL A 1 309 ? -1.153 -22.484 -28.125 1 92.25 309 VAL A CA 1
ATOM 2319 C C . VAL A 1 309 ? -1.18 -23.484 -29.266 1 92.25 309 VAL A C 1
ATOM 2321 O O . VAL A 1 309 ? -0.135 -23.828 -29.828 1 92.25 309 VAL A O 1
ATOM 2324 N N . GLU A 1 310 ? -2.338 -23.922 -29.562 1 91.44 310 GLU A N 1
ATOM 2325 C CA . GLU A 1 310 ? -2.508 -24.891 -30.656 1 91.44 310 GLU A CA 1
ATOM 2326 C C . GLU A 1 310 ? -2.012 -24.312 -31.984 1 91.44 310 GLU A C 1
ATOM 2328 O O . GLU A 1 310 ? -1.402 -25.031 -32.781 1 91.44 310 GLU A O 1
ATOM 2333 N N . ALA A 1 311 ? -2.289 -23.094 -32.188 1 90 311 ALA A N 1
ATOM 2334 C CA . ALA A 1 311 ? -1.832 -22.422 -33.406 1 90 311 ALA A CA 1
ATOM 2335 C C . ALA A 1 311 ? -0.309 -22.438 -33.5 1 90 311 ALA A C 1
ATOM 2337 O O . ALA A 1 311 ? 0.256 -22.641 -34.562 1 90 311 ALA A O 1
ATOM 2338 N N . LYS A 1 312 ? 0.298 -22.234 -32.469 1 87.31 312 LYS A N 1
ATOM 2339 C CA . LYS A 1 312 ? 1.757 -22.219 -32.438 1 87.31 312 LYS A CA 1
ATOM 2340 C C . LYS A 1 312 ? 2.322 -23.625 -32.594 1 87.31 312 LYS A C 1
ATOM 2342 O O . LYS A 1 312 ? 3.355 -23.812 -33.25 1 87.31 312 LYS A O 1
ATOM 2347 N N . LEU A 1 313 ? 1.681 -24.578 -31.953 1 85.38 313 LEU A N 1
ATOM 2348 C CA . LEU A 1 313 ? 2.107 -25.969 -32.062 1 85.38 313 LEU A CA 1
ATOM 2349 C C . LEU A 1 313 ? 1.983 -26.453 -33.531 1 85.38 313 LEU A C 1
ATOM 2351 O O . LEU A 1 313 ? 2.855 -27.156 -34 1 85.38 313 LEU A O 1
ATOM 2355 N N . ASN A 1 314 ? 0.934 -26.062 -34.094 1 82.5 314 ASN A N 1
ATOM 2356 C CA . ASN A 1 314 ? 0.694 -26.469 -35.469 1 82.5 314 ASN A CA 1
ATOM 2357 C C . ASN A 1 314 ? 1.674 -25.797 -36.438 1 82.5 314 ASN A C 1
ATOM 2359 O O . ASN A 1 314 ? 2.045 -26.359 -37.469 1 82.5 314 ASN A O 1
ATOM 2363 N N . ASN A 1 315 ? 1.963 -24.625 -36.125 1 74.88 315 ASN A N 1
ATOM 2364 C CA . ASN A 1 315 ? 2.943 -23.922 -36.938 1 74.88 315 ASN A CA 1
ATOM 2365 C C . ASN A 1 315 ? 4.328 -24.547 -36.812 1 74.88 315 ASN A C 1
ATOM 2367 O O . ASN A 1 315 ? 5.062 -24.641 -37.781 1 74.88 315 ASN A O 1
ATOM 2371 N N . VAL A 1 316 ? 4.656 -24.984 -35.688 1 65.25 316 VAL A N 1
ATOM 2372 C CA . VAL A 1 316 ? 5.945 -25.625 -35.469 1 65.25 316 VAL A CA 1
ATOM 2373 C C . VAL A 1 316 ? 5.969 -27 -36.125 1 65.25 316 VAL A C 1
ATOM 2375 O O . VAL A 1 316 ? 6.973 -27.391 -36.719 1 65.25 316 VAL A O 1
ATOM 2378 N N . ALA A 1 317 ? 4.852 -27.703 -36.062 1 61.28 317 ALA A N 1
ATOM 2379 C CA . ALA A 1 317 ? 4.746 -29 -36.719 1 61.28 317 ALA A CA 1
ATOM 2380 C C . ALA A 1 317 ? 4.824 -28.859 -38.25 1 61.28 317 ALA A C 1
ATOM 2382 O O . ALA A 1 317 ? 5.398 -29.719 -38.906 1 61.28 317 ALA A O 1
ATOM 2383 N N . HIS A 1 318 ? 4.227 -27.781 -38.594 1 55.44 318 HIS A N 1
ATOM 2384 C CA . HIS A 1 318 ? 4.254 -27.562 -40.031 1 55.44 318 HIS A CA 1
ATOM 2385 C C . HIS A 1 318 ? 5.656 -27.219 -40.531 1 55.44 318 HIS A C 1
ATOM 2387 O O . HIS A 1 318 ? 6.047 -27.578 -41.625 1 55.44 318 HIS A O 1
ATOM 2393 N N . VAL A 1 319 ? 6.398 -26.641 -39.656 1 51.94 319 VAL A N 1
ATOM 2394 C CA . VAL A 1 319 ? 7.75 -26.266 -40.062 1 51.94 319 VAL A CA 1
ATOM 2395 C C . VAL A 1 319 ? 8.68 -27.469 -39.938 1 51.94 319 VAL A C 1
ATOM 2397 O O . VAL A 1 319 ? 9.664 -27.562 -40.688 1 51.94 319 VAL A O 1
ATOM 2400 N N . GLU A 1 320 ? 8.484 -28.219 -39.031 1 46.19 320 GLU A N 1
ATOM 2401 C CA . GLU A 1 320 ? 9.328 -29.406 -38.875 1 46.19 320 GLU A CA 1
ATOM 2402 C C . GLU A 1 320 ? 9 -30.453 -39.938 1 46.19 320 GLU A C 1
ATOM 2404 O O . GLU A 1 320 ? 9.766 -31.406 -40.125 1 46.19 320 GLU A O 1
ATOM 2409 N N . ARG A 1 321 ? 7.906 -30.328 -40.781 1 41.72 321 ARG A N 1
ATOM 2410 C CA . ARG A 1 321 ? 7.641 -31.203 -41.906 1 41.72 321 ARG A CA 1
ATOM 2411 C C . ARG A 1 321 ? 8.219 -30.625 -43.188 1 41.72 321 ARG A C 1
ATOM 2413 O O . ARG A 1 321 ? 8.172 -29.422 -43.406 1 41.72 321 ARG A O 1
ATOM 2420 N N . MET B 1 1 ? 34.906 33.5 11.211 1 28.27 1 MET B N 1
ATOM 2421 C CA . MET B 1 1 ? 33.812 32.906 10.484 1 28.27 1 MET B CA 1
ATOM 2422 C C . MET B 1 1 ? 32.625 32.688 11.406 1 28.27 1 MET B C 1
ATOM 2424 O O . MET B 1 1 ? 32.75 32 12.43 1 28.27 1 MET B O 1
ATOM 2428 N N . SER B 1 2 ? 31.75 33.625 11.602 1 32.84 2 SER B N 1
ATOM 2429 C CA . SER B 1 2 ? 30.578 33.625 12.469 1 32.84 2 SER B CA 1
ATOM 2430 C C . SER B 1 2 ? 29.797 32.312 12.305 1 32.84 2 SER B C 1
ATOM 2432 O O . SER B 1 2 ? 29.578 31.859 11.188 1 32.84 2 SER B O 1
ATOM 2434 N N . MET B 1 3 ? 30.047 31.25 13.125 1 35.66 3 MET B N 1
ATOM 2435 C CA . MET B 1 3 ? 29.281 30.016 13.141 1 35.66 3 MET B CA 1
ATOM 2436 C C . MET B 1 3 ? 27.828 30.266 12.766 1 35.66 3 MET B C 1
ATOM 2438 O O . MET B 1 3 ? 27.141 31.062 13.414 1 35.66 3 MET B O 1
ATOM 2442 N N . ASN B 1 4 ? 27.531 30.391 11.57 1 36.56 4 ASN B N 1
ATOM 2443 C CA . ASN B 1 4 ? 26.156 30.578 11.102 1 36.56 4 ASN B CA 1
ATOM 2444 C C . ASN B 1 4 ? 25.172 29.719 11.883 1 36.56 4 ASN B C 1
ATOM 2446 O O . ASN B 1 4 ? 25.156 28.484 11.727 1 36.56 4 ASN B O 1
ATOM 2450 N N . THR B 1 5 ? 25.031 29.797 13.234 1 45.09 5 THR B N 1
ATOM 2451 C CA . THR B 1 5 ? 24.062 29.141 14.102 1 45.09 5 THR B CA 1
ATOM 2452 C C . THR B 1 5 ? 22.781 28.828 13.336 1 45.09 5 THR B C 1
ATOM 2454 O O . THR B 1 5 ? 22.078 29.75 12.898 1 45.09 5 THR B O 1
ATOM 2457 N N . ARG B 1 6 ? 22.875 27.797 12.57 1 54.03 6 ARG B N 1
ATOM 2458 C CA . ARG B 1 6 ? 21.719 27.422 11.75 1 54.03 6 ARG B CA 1
ATOM 2459 C C . ARG B 1 6 ? 20.406 27.719 12.461 1 54.03 6 ARG B C 1
ATOM 2461 O O . ARG B 1 6 ? 20.172 27.219 13.562 1 54.03 6 ARG B O 1
ATOM 2468 N N . GLN B 1 7 ? 19.719 28.906 12.281 1 80.5 7 GLN B N 1
ATOM 2469 C CA . GLN B 1 7 ? 18.453 29.453 12.797 1 80.5 7 GLN B CA 1
ATOM 2470 C C . GLN B 1 7 ? 17.281 28.547 12.422 1 80.5 7 GLN B C 1
ATOM 2472 O O . GLN B 1 7 ? 17.172 28.094 11.281 1 80.5 7 GLN B O 1
ATOM 2477 N N . SER B 1 8 ? 16.641 27.844 13.453 1 93.88 8 SER B N 1
ATOM 2478 C CA . SER B 1 8 ? 15.422 27.062 13.273 1 93.88 8 SER B CA 1
ATOM 2479 C C . SER B 1 8 ? 14.352 27.875 12.547 1 93.88 8 SER B C 1
ATOM 2481 O O . SER B 1 8 ? 14.312 29.109 12.664 1 93.88 8 SER B O 1
ATOM 2483 N N . PRO B 1 9 ? 13.648 27.125 11.656 1 98.31 9 PRO B N 1
ATOM 2484 C CA . PRO B 1 9 ? 12.523 27.828 11.039 1 98.31 9 PRO B CA 1
ATOM 2485 C C . PRO B 1 9 ? 11.555 28.422 12.062 1 98.31 9 PRO B C 1
ATOM 2487 O O . PRO B 1 9 ? 11.586 28.031 13.234 1 98.31 9 PRO B O 1
ATOM 2490 N N . GLU B 1 10 ? 10.789 29.359 11.602 1 98.75 10 GLU B N 1
ATOM 2491 C CA . GLU B 1 10 ? 9.797 29.984 12.461 1 98.75 10 GLU B CA 1
ATOM 2492 C C . GLU B 1 10 ? 8.789 28.953 12.977 1 98.75 10 GLU B C 1
ATOM 2494 O O . GLU B 1 10 ? 8.422 28.969 14.156 1 98.75 10 GLU B O 1
ATOM 2499 N N . ILE B 1 11 ? 8.312 28.094 12.102 1 98.88 11 ILE B N 1
ATOM 2500 C CA . ILE B 1 11 ? 7.383 27.031 12.484 1 98.88 11 ILE B CA 1
ATOM 2501 C C . ILE B 1 11 ? 8.023 25.672 12.227 1 98.88 11 ILE B C 1
ATOM 2503 O O . ILE B 1 11 ? 8.578 25.438 11.148 1 98.88 11 ILE B O 1
ATOM 2507 N N . VAL B 1 12 ? 8.016 24.812 13.188 1 98.88 12 VAL B N 1
ATOM 2508 C CA . VAL B 1 12 ? 8.461 23.438 13.062 1 98.88 12 VAL B CA 1
ATOM 2509 C C . VAL B 1 12 ? 7.285 22.484 13.289 1 98.88 12 VAL B C 1
ATOM 2511 O O . VAL B 1 12 ? 6.453 22.719 14.172 1 98.88 12 VAL B O 1
ATOM 2514 N N . THR B 1 13 ? 7.145 21.531 12.461 1 98.88 13 THR B N 1
ATOM 2515 C CA . THR B 1 13 ? 6.148 20.469 12.609 1 98.88 13 THR B CA 1
ATOM 2516 C C . THR B 1 13 ? 6.727 19.125 12.188 1 98.88 13 THR B C 1
ATOM 2518 O O . THR B 1 13 ? 7.84 19.047 11.664 1 98.88 13 THR B O 1
ATOM 2521 N N . PHE B 1 14 ? 6.059 18.031 12.57 1 98.81 14 PHE B N 1
ATOM 2522 C CA . PHE B 1 14 ? 6.484 16.688 12.188 1 98.81 14 PHE B CA 1
ATOM 2523 C C . PHE B 1 14 ? 5.293 15.734 12.156 1 98.81 14 PHE B C 1
ATOM 2525 O O . PHE B 1 14 ? 4.277 15.984 12.805 1 98.81 14 PHE B O 1
ATOM 2532 N N . GLY B 1 15 ? 5.41 14.703 11.43 1 98.56 15 GLY B N 1
ATOM 2533 C CA . GLY B 1 15 ? 4.348 13.719 11.328 1 98.56 15 GLY B CA 1
ATOM 2534 C C . GLY B 1 15 ? 4.414 12.891 10.055 1 98.56 15 GLY B C 1
ATOM 2535 O O . GLY B 1 15 ? 5.465 12.82 9.414 1 98.56 15 GLY B O 1
ATOM 2536 N N . GLU B 1 16 ? 3.311 12.242 9.805 1 98.06 16 GLU B N 1
ATOM 2537 C CA . GLU B 1 16 ? 3.242 11.297 8.695 1 98.06 16 GLU B CA 1
ATOM 2538 C C . GLU B 1 16 ? 2.928 12.008 7.379 1 98.06 16 GLU B C 1
ATOM 2540 O O . GLU B 1 16 ? 2.002 12.82 7.312 1 98.06 16 GLU B O 1
ATOM 2545 N N . SER B 1 17 ? 3.719 11.805 6.359 1 98.31 17 SER B N 1
ATOM 2546 C CA . SER B 1 17 ? 3.379 12.055 4.961 1 98.31 17 SER B CA 1
ATOM 2547 C C . SER B 1 17 ? 3.352 10.75 4.16 1 98.31 17 SER B C 1
ATOM 2549 O O . SER B 1 17 ? 4.254 9.922 4.289 1 98.31 17 SER B O 1
ATOM 2551 N N . MET B 1 18 ? 2.314 10.586 3.434 1 97.69 18 MET B N 1
ATOM 2552 C CA . MET B 1 18 ? 2.088 9.336 2.721 1 97.69 18 MET B CA 1
ATOM 2553 C C . MET B 1 18 ? 1.979 9.578 1.218 1 97.69 18 MET B C 1
ATOM 2555 O O . MET B 1 18 ? 1.575 10.656 0.787 1 97.69 18 MET B O 1
ATOM 2559 N N . GLY B 1 19 ? 2.426 8.5 0.465 1 97.12 19 GLY B N 1
ATOM 2560 C CA . GLY B 1 19 ? 2.004 8.523 -0.926 1 97.12 19 GLY B CA 1
ATOM 2561 C C . GLY B 1 19 ? 0.496 8.508 -1.093 1 97.12 19 GLY B C 1
ATOM 2562 O O . GLY B 1 19 ? -0.21 7.832 -0.342 1 97.12 19 GLY B O 1
ATOM 2563 N N . LEU B 1 20 ? 0.039 9.25 -2.021 1 95.62 20 LEU B N 1
ATOM 2564 C CA . LEU B 1 20 ? -1.385 9.352 -2.32 1 95.62 20 LEU B CA 1
ATOM 2565 C C . LEU B 1 20 ? -1.67 8.922 -3.756 1 95.62 20 LEU B C 1
ATOM 2567 O O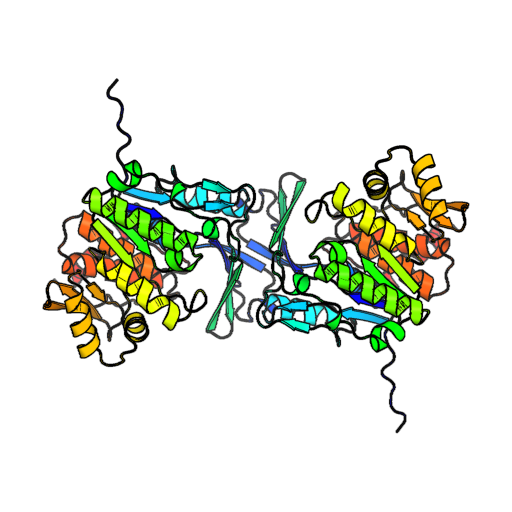 . LEU B 1 20 ? -1.125 9.5 -4.699 1 95.62 20 LEU B O 1
ATOM 2571 N N . LEU B 1 21 ? -2.463 7.863 -3.918 1 94.12 21 LEU B N 1
ATOM 2572 C CA . LEU B 1 21 ? -2.955 7.406 -5.215 1 94.12 21 LEU B CA 1
ATOM 2573 C C . LEU B 1 21 ? -4.449 7.68 -5.352 1 94.12 21 LEU B C 1
ATOM 2575 O O . LEU B 1 21 ? -5.238 7.297 -4.484 1 94.12 21 LEU B O 1
ATOM 2579 N N . THR B 1 22 ? -4.836 8.328 -6.469 1 91.88 22 THR B N 1
ATOM 2580 C CA . THR B 1 22 ? -6.23 8.734 -6.617 1 91.88 22 THR B CA 1
ATOM 2581 C C . THR B 1 22 ? -6.832 8.141 -7.891 1 91.88 22 THR B C 1
ATOM 2583 O O . THR B 1 22 ? -6.258 8.273 -8.977 1 91.88 22 THR B O 1
ATOM 2586 N N . ALA B 1 23 ? -7.922 7.473 -7.75 1 88.69 23 ALA B N 1
ATOM 2587 C CA . ALA B 1 23 ? -8.711 7.035 -8.898 1 88.69 23 ALA B CA 1
ATOM 2588 C C . ALA B 1 23 ? -9.648 8.141 -9.375 1 88.69 23 ALA B C 1
ATOM 2590 O O . ALA B 1 23 ? -10.562 8.547 -8.648 1 88.69 23 ALA B O 1
ATOM 2591 N N . LYS B 1 24 ? -9.492 8.617 -10.531 1 79.38 24 LYS B N 1
ATOM 2592 C CA . LYS B 1 24 ? -10.328 9.695 -11.062 1 79.38 24 LYS B CA 1
ATOM 2593 C C . LYS B 1 24 ? -11.586 9.148 -11.711 1 79.38 24 LYS B C 1
ATOM 2595 O O . LYS B 1 24 ? -12.539 9.891 -11.961 1 79.38 24 LYS B O 1
ATOM 2600 N N . ASP B 1 25 ? -11.547 7.844 -11.867 1 78.56 25 ASP B N 1
ATOM 2601 C CA . ASP B 1 25 ? -12.711 7.199 -12.469 1 78.56 25 ASP B CA 1
ATOM 2602 C C . ASP B 1 25 ? -13.922 7.27 -11.547 1 78.56 25 ASP B C 1
ATOM 2604 O O . ASP B 1 25 ? -13.891 6.738 -10.43 1 78.56 25 ASP B O 1
ATOM 2608 N N . THR B 1 26 ? -14.961 7.879 -11.953 1 77.56 26 THR B N 1
ATOM 2609 C CA . THR B 1 26 ? -16.141 8.102 -11.125 1 77.56 26 THR B CA 1
ATOM 2610 C C . THR B 1 26 ? -16.828 6.781 -10.789 1 77.56 26 THR B C 1
ATOM 2612 O O . THR B 1 26 ? -17.688 6.73 -9.898 1 77.56 26 THR B O 1
ATOM 2615 N N . ARG B 1 27 ? -16.406 5.648 -11.633 1 78.69 27 ARG B N 1
ATOM 2616 C CA . ARG B 1 27 ? -16.953 4.332 -11.32 1 78.69 27 ARG B CA 1
ATOM 2617 C C . ARG B 1 27 ? -16.234 3.707 -10.125 1 78.69 27 ARG B C 1
ATOM 2619 O O . ARG B 1 27 ? -16.656 2.674 -9.609 1 78.69 27 ARG B O 1
ATOM 2626 N N . GLY B 1 28 ? -15.117 4.371 -9.703 1 81.5 28 GLY B N 1
ATOM 2627 C CA . GLY B 1 28 ? -14.398 3.896 -8.531 1 81.5 28 GLY B CA 1
ATOM 2628 C C . GLY B 1 28 ? -13.102 3.191 -8.867 1 81.5 28 GLY B C 1
ATOM 2629 O O . GLY B 1 28 ? -12.758 3.039 -10.039 1 81.5 28 GLY B O 1
ATOM 2630 N N . LEU B 1 29 ? -12.398 2.84 -7.691 1 82.25 29 LEU B N 1
ATOM 2631 C CA . LEU B 1 29 ? -11.07 2.232 -7.785 1 82.25 29 LEU B CA 1
ATOM 2632 C C . LEU B 1 29 ? -11.141 0.88 -8.484 1 82.25 29 LEU B C 1
ATOM 2634 O O . LEU B 1 29 ? -10.234 0.517 -9.234 1 82.25 29 LEU B O 1
ATOM 2638 N N . GLU B 1 30 ? -12.156 0.157 -8.273 1 84.5 30 GLU B N 1
ATOM 2639 C CA . GLU B 1 30 ? -12.328 -1.171 -8.852 1 84.5 30 GLU B CA 1
ATOM 2640 C C . GLU B 1 30 ? -12.25 -1.122 -10.375 1 84.5 30 GLU B C 1
ATOM 2642 O O . GLU B 1 30 ? -11.719 -2.043 -11 1 84.5 30 GLU B O 1
ATOM 2647 N N . TYR B 1 31 ? -12.641 -0.022 -10.961 1 81.62 31 TYR B N 1
ATOM 2648 C CA . TYR B 1 31 ? -12.789 0.043 -12.414 1 81.62 31 TYR B CA 1
ATOM 2649 C C . TYR B 1 31 ? -11.734 0.951 -13.031 1 81.62 31 TYR B C 1
ATOM 2651 O O . TYR B 1 31 ? -11.57 0.982 -14.25 1 81.62 31 TYR B O 1
ATOM 2659 N N . ALA B 1 32 ? -11.047 1.703 -12.211 1 83.75 32 ALA B N 1
ATOM 2660 C CA . ALA B 1 32 ? -10.031 2.625 -12.727 1 83.75 32 ALA B CA 1
ATOM 2661 C C . ALA B 1 32 ? -8.875 1.865 -13.367 1 83.75 32 ALA B C 1
ATOM 2663 O O . ALA B 1 32 ? -8.32 0.941 -12.766 1 83.75 32 ALA B O 1
ATOM 2664 N N . ALA B 1 33 ? -8.484 2.246 -14.523 1 86.19 33 ALA B N 1
ATOM 2665 C CA . ALA B 1 33 ? -7.352 1.619 -15.203 1 86.19 33 ALA B CA 1
ATOM 2666 C C . ALA B 1 33 ? -6.027 2.201 -14.703 1 86.19 33 ALA B C 1
ATOM 2668 O O . ALA B 1 33 ? -4.996 1.528 -14.742 1 86.19 33 ALA B O 1
ATOM 2669 N N . SER B 1 34 ? -6.129 3.475 -14.273 1 91 34 SER B N 1
ATOM 2670 C CA . SER B 1 34 ? -4.934 4.168 -13.805 1 91 34 SER B CA 1
ATOM 2671 C C . SER B 1 34 ? -5.234 5.043 -12.594 1 91 34 SER B C 1
ATOM 2673 O O . SER B 1 34 ? -6.391 5.402 -12.359 1 91 34 SER B O 1
ATOM 2675 N N . LEU B 1 35 ? -4.199 5.297 -11.875 1 92.88 35 LEU B N 1
ATOM 2676 C CA . LEU B 1 35 ? -4.273 6.16 -10.695 1 92.88 35 LEU B CA 1
ATOM 2677 C C . LEU B 1 35 ? -3.291 7.32 -10.812 1 92.88 35 LEU B C 1
ATOM 2679 O O . LEU B 1 35 ? -2.168 7.141 -11.289 1 92.88 35 LEU B O 1
ATOM 2683 N N . ASP B 1 36 ? -3.738 8.477 -10.32 1 92.19 36 ASP B N 1
ATOM 2684 C CA . ASP B 1 36 ? -2.824 9.609 -10.211 1 92.19 36 ASP B CA 1
ATOM 2685 C C . ASP B 1 36 ? -1.998 9.523 -8.93 1 92.19 36 ASP B C 1
ATOM 2687 O O . ASP B 1 36 ? -2.494 9.07 -7.895 1 92.19 36 ASP B O 1
ATOM 2691 N N . LYS B 1 37 ? -0.738 9.953 -9.078 1 93 37 LYS B N 1
ATOM 2692 C CA . LYS B 1 37 ? 0.178 9.844 -7.945 1 93 37 LYS B CA 1
ATOM 2693 C C . LYS B 1 37 ? 0.523 11.211 -7.375 1 93 37 LYS B C 1
ATOM 2695 O O . LYS B 1 37 ? 0.833 12.141 -8.125 1 93 37 LYS B O 1
ATOM 2700 N N . SER B 1 38 ? 0.42 11.375 -6.09 1 94.06 38 SER B N 1
ATOM 2701 C CA . SER B 1 38 ? 0.819 12.531 -5.289 1 94.06 38 SER B CA 1
ATOM 2702 C C . SER B 1 38 ? 1.169 12.117 -3.861 1 94.06 38 SER B C 1
ATOM 2704 O O . SER B 1 38 ? 1.583 10.977 -3.623 1 94.06 38 SER B O 1
ATOM 2706 N N . PHE B 1 39 ? 1.194 13.047 -2.996 1 96.19 39 PHE B N 1
ATOM 2707 C CA . PHE B 1 39 ? 1.368 12.734 -1.583 1 96.19 39 PHE B CA 1
ATOM 2708 C C . PHE B 1 39 ? 0.525 13.656 -0.714 1 96.19 39 PHE B C 1
ATOM 2710 O O . PHE B 1 39 ? -0.033 14.641 -1.205 1 96.19 39 PHE B O 1
ATOM 2717 N N . GLY B 1 40 ? 0.345 13.273 0.553 1 95.31 40 GLY B N 1
ATOM 2718 C CA . GLY B 1 40 ? -0.374 14.094 1.516 1 95.31 40 GLY B CA 1
ATOM 2719 C C . GLY B 1 40 ? 0.05 13.836 2.949 1 95.31 40 GLY B C 1
ATOM 2720 O O . GLY B 1 40 ? 0.594 12.773 3.264 1 95.31 40 GLY B O 1
ATOM 2721 N N . GLY B 1 41 ? -0.203 14.742 3.76 1 96.88 41 GLY B N 1
ATOM 2722 C CA . GLY B 1 41 ? 0.061 14.766 5.188 1 96.88 41 GLY B CA 1
ATOM 2723 C C . GLY B 1 41 ? -0.303 16.078 5.844 1 96.88 41 GLY B C 1
ATOM 2724 O O . GLY B 1 41 ? 0.067 17.156 5.348 1 96.88 41 GLY B O 1
ATOM 2725 N N . ALA B 1 42 ? -0.948 15.938 6.945 1 97.62 42 ALA B N 1
ATOM 2726 C CA . ALA B 1 42 ? -1.458 17.141 7.586 1 97.62 42 ALA B CA 1
ATOM 2727 C C . ALA B 1 42 ? -0.322 18.109 7.926 1 97.62 42 ALA B C 1
ATOM 2729 O O . ALA B 1 42 ? -0.353 19.281 7.535 1 97.62 42 ALA B O 1
ATOM 2730 N N . GLU B 1 43 ? 0.722 17.625 8.578 1 98.5 43 GLU B N 1
ATOM 2731 C CA . GLU B 1 43 ? 1.814 18.469 9.047 1 98.5 43 GLU B CA 1
ATOM 2732 C C . GLU B 1 43 ? 2.646 18.984 7.875 1 98.5 43 GLU B C 1
ATOM 2734 O O . GLU B 1 43 ? 3.035 20.156 7.852 1 98.5 43 GLU B O 1
ATOM 2739 N N . SER B 1 44 ? 2.896 18.078 6.906 1 98.31 44 SER B N 1
ATOM 2740 C CA . SER B 1 44 ? 3.664 18.531 5.754 1 98.31 44 SER B CA 1
ATOM 2741 C C . SER B 1 44 ? 2.871 19.531 4.914 1 98.31 44 SER B C 1
ATOM 2743 O O . SER B 1 44 ? 3.434 20.484 4.379 1 98.31 44 SER B O 1
ATOM 2745 N N . ASN B 1 45 ? 1.561 19.328 4.773 1 97.69 45 ASN B N 1
ATOM 2746 C CA . ASN B 1 45 ? 0.712 20.297 4.09 1 97.69 45 ASN B CA 1
ATOM 2747 C C . ASN B 1 45 ? 0.778 21.672 4.758 1 97.69 45 ASN B C 1
ATOM 2749 O O . ASN B 1 45 ? 0.904 22.688 4.078 1 97.69 45 ASN B O 1
ATOM 2753 N N . LEU B 1 46 ? 0.69 21.641 6.066 1 98.31 46 LEU B N 1
ATOM 2754 C CA . LEU B 1 46 ? 0.787 22.891 6.816 1 98.31 46 LEU B CA 1
ATOM 2755 C C . LEU B 1 46 ? 2.129 23.562 6.566 1 98.31 46 LEU B C 1
ATOM 2757 O O . LEU B 1 46 ? 2.18 24.766 6.32 1 98.31 46 LEU B O 1
ATOM 2761 N N . ALA B 1 47 ? 3.213 22.828 6.637 1 98.75 47 ALA B N 1
ATOM 2762 C CA . ALA B 1 47 ? 4.547 23.375 6.438 1 98.75 47 ALA B CA 1
ATOM 2763 C C . ALA B 1 47 ? 4.684 24 5.051 1 98.75 47 ALA B C 1
ATOM 2765 O O . ALA B 1 47 ? 5.254 25.078 4.902 1 98.75 47 ALA B O 1
ATOM 2766 N N . ILE B 1 48 ? 4.164 23.328 4.051 1 98.5 48 ILE B N 1
ATOM 2767 C CA . ILE B 1 48 ? 4.184 23.844 2.689 1 98.5 48 ILE B CA 1
ATOM 2768 C C . ILE B 1 48 ? 3.369 25.125 2.615 1 98.5 48 ILE B C 1
ATOM 2770 O O . ILE B 1 48 ? 3.809 26.109 2.021 1 98.5 48 ILE B O 1
ATOM 2774 N N . GLY B 1 49 ? 2.195 25.094 3.227 1 98.19 49 GLY B N 1
ATOM 2775 C CA . GLY B 1 49 ? 1.359 26.281 3.248 1 98.19 49 GLY B CA 1
ATOM 2776 C C . GLY B 1 49 ? 2.043 27.484 3.883 1 98.19 49 GLY B C 1
ATOM 2777 O O . GLY B 1 49 ? 1.98 28.594 3.352 1 98.19 49 GLY B O 1
ATOM 2778 N N . VAL B 1 50 ? 2.688 27.266 4.98 1 98.62 50 VAL B N 1
ATOM 2779 C CA . VAL B 1 50 ? 3.4 28.328 5.684 1 98.62 50 VAL B CA 1
ATOM 2780 C C . VAL B 1 50 ? 4.508 28.875 4.793 1 98.62 50 VAL B C 1
ATOM 2782 O O . VAL B 1 50 ? 4.68 30.094 4.695 1 98.62 50 VAL B O 1
ATOM 2785 N N . SER B 1 51 ? 5.246 27.953 4.211 1 98.5 51 SER B N 1
ATOM 2786 C CA . SER B 1 51 ? 6.316 28.359 3.303 1 98.5 51 SER B CA 1
ATOM 2787 C C . SER B 1 51 ? 5.773 29.203 2.152 1 98.5 51 SER B C 1
ATOM 2789 O O . SER B 1 51 ? 6.336 30.25 1.829 1 98.5 51 SER B O 1
ATOM 2791 N N . ARG B 1 52 ? 4.719 28.812 1.538 1 97.81 52 ARG B N 1
ATOM 2792 C CA . ARG B 1 52 ? 4.117 29.531 0.412 1 97.81 52 ARG B CA 1
ATOM 2793 C C . ARG B 1 52 ? 3.611 30.906 0.836 1 97.81 52 ARG B C 1
ATOM 2795 O O . ARG B 1 52 ? 3.559 31.828 0.023 1 97.81 52 ARG B O 1
ATOM 2802 N N . LEU B 1 53 ? 3.291 31.016 2.076 1 97.88 53 LEU B N 1
ATOM 2803 C CA . LEU B 1 53 ? 2.762 32.281 2.584 1 97.88 53 LEU B CA 1
ATOM 2804 C C . LEU B 1 53 ? 3.893 33.188 3.016 1 97.88 53 LEU B C 1
ATOM 2806 O O . LEU B 1 53 ? 3.643 34.25 3.596 1 97.88 53 LEU B O 1
ATOM 2810 N N . GLY B 1 54 ? 5.141 32.812 2.846 1 97.38 54 GLY B N 1
ATOM 2811 C CA . GLY B 1 54 ? 6.273 33.719 2.959 1 97.38 54 GLY B CA 1
ATOM 2812 C C . GLY B 1 54 ? 7.031 33.562 4.262 1 97.38 54 GLY B C 1
ATOM 2813 O O . GLY B 1 54 ? 7.895 34.375 4.586 1 97.38 54 GLY B O 1
ATOM 2814 N N . HIS B 1 55 ? 6.766 32.531 5 1 98.38 55 HIS B N 1
ATOM 2815 C CA . HIS B 1 55 ? 7.449 32.312 6.266 1 98.38 55 HIS B CA 1
ATOM 2816 C C . HIS B 1 55 ? 8.352 31.078 6.176 1 98.38 55 HIS B C 1
ATOM 2818 O O . HIS B 1 55 ? 8.305 30.344 5.188 1 98.38 55 HIS B O 1
ATOM 2824 N N . THR B 1 56 ? 9.203 30.875 7.148 1 98.62 56 THR B N 1
ATOM 2825 C CA . THR B 1 56 ? 10.07 29.703 7.164 1 98.62 56 THR B CA 1
ATOM 2826 C C . THR B 1 56 ? 9.445 28.562 7.969 1 98.62 56 THR B C 1
ATOM 2828 O O . THR B 1 56 ? 8.859 28.797 9.031 1 98.62 56 THR B O 1
ATOM 2831 N N . SER B 1 57 ? 9.43 27.422 7.418 1 98.75 57 SER B N 1
ATOM 2832 C CA . SER B 1 57 ? 8.859 26.25 8.07 1 98.75 57 SER B CA 1
ATOM 2833 C C . SER B 1 57 ? 9.781 25.031 7.938 1 98.75 57 SER B C 1
ATOM 2835 O O . SER B 1 57 ? 10.578 24.953 7.008 1 98.75 57 SER B O 1
ATOM 2837 N N . GLY B 1 58 ? 9.727 24.203 8.922 1 98.81 58 GLY B N 1
ATOM 2838 C CA . GLY B 1 58 ? 10.398 22.922 8.898 1 98.81 58 GLY B CA 1
ATOM 2839 C C . GLY B 1 58 ? 9.461 21.75 9.125 1 98.81 58 GLY B C 1
ATOM 2840 O O . GLY B 1 58 ? 8.516 21.844 9.914 1 98.81 58 GLY B O 1
ATOM 2841 N N . TRP B 1 59 ? 9.719 20.719 8.414 1 98.81 59 TRP B N 1
ATOM 2842 C CA . TRP B 1 59 ? 9 19.453 8.594 1 98.81 59 TRP B CA 1
ATOM 2843 C C . TRP B 1 59 ? 9.977 18.281 8.703 1 98.81 59 TRP B C 1
ATOM 2845 O O . TRP B 1 59 ? 10.945 18.203 7.949 1 98.81 59 TRP B O 1
ATOM 2855 N N . PHE B 1 60 ? 9.648 17.484 9.664 1 98.25 60 PHE B N 1
ATOM 2856 C CA . PHE B 1 60 ? 10.367 16.219 9.648 1 98.25 60 PHE B CA 1
ATOM 2857 C C . PHE B 1 60 ? 9.43 15.062 9.977 1 98.25 60 PHE B C 1
ATOM 2859 O O . PHE B 1 60 ? 8.305 15.273 10.43 1 98.25 60 PHE B O 1
ATOM 2866 N N . GLY B 1 61 ? 9.711 13.93 9.656 1 97.38 61 GLY B N 1
ATOM 2867 C CA . GLY B 1 61 ? 9.102 12.625 9.852 1 97.38 61 GLY B CA 1
ATOM 2868 C C . GLY B 1 61 ? 9.977 11.477 9.398 1 97.38 61 GLY B C 1
ATOM 2869 O O . GLY B 1 61 ? 11.188 11.633 9.25 1 97.38 61 GLY B O 1
ATOM 2870 N N . ARG B 1 62 ? 9.406 10.328 9.406 1 98.25 62 ARG B N 1
ATOM 2871 C CA . ARG B 1 62 ? 10.109 9.164 8.891 1 98.25 62 ARG B CA 1
ATOM 2872 C C . ARG B 1 62 ? 9.461 8.656 7.605 1 98.25 62 ARG B C 1
ATOM 2874 O O . ARG B 1 62 ? 8.242 8.445 7.559 1 98.25 62 ARG B O 1
ATOM 2881 N N . LEU B 1 63 ? 10.25 8.562 6.594 1 98.56 63 LEU B N 1
ATOM 2882 C CA . LEU B 1 63 ? 9.852 7.984 5.316 1 98.56 63 LEU B CA 1
ATOM 2883 C C . LEU B 1 63 ? 10.672 6.734 5.012 1 98.56 63 LEU B C 1
ATOM 2885 O O . LEU B 1 63 ? 11.742 6.535 5.578 1 98.56 63 LEU B O 1
ATOM 2889 N N . GLY B 1 64 ? 10.109 5.898 4.145 1 97.75 64 GLY B N 1
ATOM 2890 C CA . GLY B 1 64 ? 10.906 4.766 3.688 1 97.75 64 GLY B CA 1
ATOM 2891 C C . GLY B 1 64 ? 11.984 5.156 2.693 1 97.75 64 GLY B C 1
ATOM 2892 O O . GLY B 1 64 ? 11.844 6.148 1.975 1 97.75 64 GLY B O 1
ATOM 2893 N N . GLN B 1 65 ? 13.109 4.387 2.73 1 96.19 65 GLN B N 1
ATOM 2894 C CA . GLN B 1 65 ? 14.07 4.48 1.634 1 96.19 65 GLN B CA 1
ATOM 2895 C C . GLN B 1 65 ? 13.523 3.826 0.368 1 96.19 65 GLN B C 1
ATOM 2897 O O . GLN B 1 65 ? 14.055 2.812 -0.091 1 96.19 65 GLN B O 1
ATOM 2902 N N . ASP B 1 66 ? 12.523 4.371 -0.207 1 94.5 66 ASP B N 1
ATOM 2903 C CA . ASP B 1 66 ? 11.812 3.934 -1.403 1 94.5 66 ASP B CA 1
ATOM 2904 C C . ASP B 1 66 ? 11.438 5.121 -2.287 1 94.5 66 ASP B C 1
ATOM 2906 O O . ASP B 1 66 ? 11.594 6.273 -1.883 1 94.5 66 ASP B O 1
ATOM 2910 N N . PRO B 1 67 ? 11.016 4.879 -3.5 1 93.38 67 PRO B N 1
ATOM 2911 C CA . PRO B 1 67 ? 10.758 5.977 -4.438 1 93.38 67 PRO B CA 1
ATOM 2912 C C . PRO B 1 67 ? 9.656 6.918 -3.959 1 93.38 67 PRO B C 1
ATOM 2914 O O . PRO B 1 67 ? 9.711 8.125 -4.223 1 93.38 67 PRO B O 1
ATOM 2917 N N . ILE B 1 68 ? 8.68 6.395 -3.262 1 96.12 68 ILE B N 1
ATOM 2918 C CA . ILE B 1 68 ? 7.609 7.238 -2.746 1 96.12 68 ILE B CA 1
ATOM 2919 C C . ILE B 1 68 ? 8.164 8.188 -1.684 1 96.12 68 ILE B C 1
ATOM 2921 O O . ILE B 1 68 ? 7.863 9.383 -1.696 1 96.12 68 ILE B O 1
ATOM 2925 N N . GLY B 1 69 ? 8.938 7.594 -0.775 1 97.75 69 GLY B N 1
ATOM 2926 C CA . GLY B 1 69 ? 9.562 8.414 0.245 1 97.75 69 GLY B CA 1
ATOM 2927 C C . GLY B 1 69 ? 10.461 9.492 -0.33 1 97.75 69 GLY B C 1
ATOM 2928 O O . GLY B 1 69 ? 10.406 10.648 0.098 1 97.75 69 GLY B O 1
ATOM 2929 N N . THR B 1 70 ? 11.25 9.125 -1.306 1 96.44 70 THR B N 1
ATOM 2930 C CA . THR B 1 70 ? 12.156 10.07 -1.954 1 96.44 70 THR B CA 1
ATOM 2931 C C . THR B 1 70 ? 11.375 11.172 -2.654 1 96.44 70 THR B C 1
ATOM 2933 O O . THR B 1 70 ? 11.734 12.352 -2.564 1 96.44 70 THR B O 1
ATOM 2936 N N . MET B 1 71 ? 10.344 10.789 -3.344 1 95.88 71 MET B N 1
ATOM 2937 C CA . MET B 1 71 ? 9.484 11.758 -4.02 1 95.88 71 MET B CA 1
ATOM 2938 C C . MET B 1 71 ? 8.906 12.758 -3.025 1 95.88 71 MET B C 1
ATOM 2940 O O . MET B 1 71 ? 8.93 13.969 -3.275 1 95.88 71 MET B O 1
ATOM 2944 N N . ILE B 1 72 ? 8.445 12.297 -1.921 1 97.94 72 ILE B N 1
ATOM 2945 C CA . ILE B 1 72 ? 7.812 13.133 -0.905 1 97.94 72 ILE B CA 1
ATOM 2946 C C . ILE B 1 72 ? 8.836 14.117 -0.338 1 97.94 72 ILE B C 1
ATOM 2948 O O . ILE B 1 72 ? 8.578 15.328 -0.279 1 97.94 72 ILE B O 1
ATOM 2952 N N . LEU B 1 73 ? 9.969 13.57 0.046 1 98.19 73 LEU B N 1
ATOM 2953 C CA . LEU B 1 73 ? 11.008 14.398 0.647 1 98.19 73 LEU B CA 1
ATOM 2954 C C . LEU B 1 73 ? 11.43 15.508 -0.303 1 98.19 73 LEU B C 1
ATOM 2956 O O . LEU B 1 73 ? 11.523 16.672 0.098 1 98.19 73 LEU B O 1
ATOM 2960 N N . LYS B 1 74 ? 11.664 15.188 -1.534 1 97 74 LYS B N 1
ATOM 2961 C CA . LYS B 1 74 ? 12.094 16.156 -2.541 1 97 74 LYS B CA 1
ATOM 2962 C C . LYS B 1 74 ? 11.023 17.203 -2.787 1 97 74 LYS B C 1
ATOM 2964 O O . LYS B 1 74 ? 11.328 18.391 -2.924 1 97 74 LYS B O 1
ATOM 2969 N N . ALA B 1 75 ? 9.805 16.75 -2.867 1 96.31 75 ALA B N 1
ATOM 2970 C CA . ALA B 1 75 ? 8.703 17.672 -3.135 1 96.31 75 ALA B CA 1
ATOM 2971 C C . ALA B 1 75 ? 8.539 18.688 -2 1 96.31 75 ALA B C 1
ATOM 2973 O O . ALA B 1 75 ? 8.375 19.875 -2.244 1 96.31 75 ALA B O 1
ATOM 2974 N N . ILE B 1 76 ? 8.562 18.188 -0.768 1 98.25 76 ILE B N 1
ATOM 2975 C CA . ILE B 1 76 ? 8.422 19.078 0.386 1 98.25 76 ILE B CA 1
ATOM 2976 C C . ILE B 1 76 ? 9.57 20.078 0.411 1 98.25 76 ILE B C 1
ATOM 2978 O O . ILE B 1 76 ? 9.352 21.281 0.593 1 98.25 76 ILE B O 1
ATOM 2982 N N . ARG B 1 77 ? 10.766 19.562 0.233 1 98.25 77 ARG B N 1
ATOM 2983 C CA . ARG B 1 77 ? 11.938 20.438 0.178 1 98.25 77 ARG B CA 1
ATOM 2984 C C . ARG B 1 77 ? 11.812 21.453 -0.951 1 98.25 77 ARG B C 1
ATOM 2986 O O . ARG B 1 77 ? 12.164 22.625 -0.783 1 98.25 77 ARG B O 1
ATOM 2993 N N . GLY B 1 78 ? 11.32 21.016 -2.082 1 97.31 78 GLY B N 1
ATOM 2994 C CA . GLY B 1 78 ? 11.156 21.875 -3.244 1 97.31 78 GLY B CA 1
ATOM 2995 C C . GLY B 1 78 ? 10.203 23.031 -2.998 1 97.31 78 GLY B C 1
ATOM 2996 O O . GLY B 1 78 ? 10.289 24.062 -3.662 1 97.31 78 GLY B O 1
ATOM 2997 N N . GLU B 1 79 ? 9.352 22.875 -2.018 1 97.56 79 GLU B N 1
ATOM 2998 C CA . GLU B 1 79 ? 8.383 23.906 -1.681 1 97.56 79 GLU B CA 1
ATOM 2999 C C . GLU B 1 79 ? 8.945 24.875 -0.647 1 97.56 79 GLU B C 1
ATOM 3001 O O . GLU B 1 79 ? 8.219 25.719 -0.108 1 97.56 79 GLU B O 1
ATOM 3006 N N . GLY B 1 80 ? 10.219 24.719 -0.34 1 97.69 80 GLY B N 1
ATOM 3007 C CA . GLY B 1 80 ? 10.906 25.656 0.524 1 97.69 80 GLY B CA 1
ATOM 3008 C C . GLY B 1 80 ? 10.844 25.281 1.992 1 97.69 80 GLY B C 1
ATOM 3009 O O . GLY B 1 80 ? 11.172 26.094 2.861 1 97.69 80 GLY B O 1
ATOM 3010 N N . VAL B 1 81 ? 10.406 24.078 2.297 1 98.69 81 VAL B N 1
ATOM 3011 C CA . VAL B 1 81 ? 10.32 23.594 3.67 1 98.69 81 VAL B CA 1
ATOM 3012 C C . VAL B 1 81 ? 11.656 22.984 4.082 1 98.69 81 VAL B C 1
ATOM 3014 O O . VAL B 1 81 ? 12.281 22.25 3.301 1 98.69 81 VAL B O 1
ATOM 3017 N N . ASP B 1 82 ? 12.148 23.344 5.242 1 98.75 82 ASP B N 1
ATOM 3018 C CA . ASP B 1 82 ? 13.359 22.703 5.758 1 98.75 82 ASP B CA 1
ATOM 3019 C C . ASP B 1 82 ? 13.078 21.25 6.156 1 98.75 82 ASP B C 1
ATOM 3021 O O . ASP B 1 82 ? 12.312 20.984 7.086 1 98.75 82 ASP B O 1
ATOM 3025 N N . VAL B 1 83 ? 13.727 20.328 5.488 1 98.69 83 VAL B N 1
ATOM 3026 C CA . VAL B 1 83 ? 13.492 18.906 5.758 1 98.69 83 VAL B CA 1
ATOM 3027 C C . VAL B 1 83 ? 14.758 18.281 6.324 1 98.69 83 VAL B C 1
ATOM 3029 O O . VAL B 1 83 ? 14.938 17.062 6.25 1 98.69 83 VAL B O 1
ATOM 3032 N N . SER B 1 84 ? 15.633 19.031 6.906 1 98.12 84 SER B N 1
ATOM 3033 C CA . SER B 1 84 ? 16.969 18.578 7.297 1 98.12 84 SER B CA 1
ATOM 3034 C C . SER B 1 84 ? 16.891 17.562 8.43 1 98.12 84 SER B C 1
ATOM 3036 O O . SER B 1 84 ? 17.844 16.812 8.664 1 98.12 84 SER B O 1
ATOM 3038 N N . ARG B 1 85 ? 15.75 17.484 9.156 1 98.12 85 ARG B N 1
ATOM 3039 C CA . ARG B 1 85 ? 15.625 16.547 10.273 1 98.12 85 ARG B CA 1
ATOM 3040 C C . ARG B 1 85 ? 14.781 15.336 9.883 1 98.12 85 ARG B C 1
ATOM 3042 O O . ARG B 1 85 ? 14.547 14.453 10.711 1 98.12 85 ARG B O 1
ATOM 3049 N N . ALA B 1 86 ? 14.312 15.297 8.656 1 98.31 86 ALA B N 1
ATOM 3050 C CA . ALA B 1 86 ? 13.578 14.125 8.195 1 98.31 86 ALA B CA 1
ATOM 3051 C C . ALA B 1 86 ? 14.5 12.914 8.094 1 98.31 86 ALA B C 1
ATOM 3053 O O . ALA B 1 86 ? 15.695 13.055 7.82 1 98.31 86 ALA B O 1
ATOM 3054 N N . ARG B 1 87 ? 13.961 11.758 8.336 1 98 87 ARG B N 1
ATOM 3055 C CA . ARG B 1 87 ? 14.75 10.531 8.305 1 98 87 ARG B CA 1
ATOM 3056 C C . ARG B 1 87 ? 14.172 9.539 7.301 1 98 87 ARG B C 1
ATOM 3058 O O . ARG B 1 87 ? 12.961 9.469 7.113 1 98 87 ARG B O 1
ATOM 3065 N N . MET B 1 88 ? 15.094 8.766 6.719 1 97.69 88 MET B N 1
ATOM 3066 C CA . MET B 1 88 ? 14.727 7.707 5.781 1 97.69 88 MET B CA 1
ATOM 3067 C C . MET B 1 88 ? 14.969 6.332 6.395 1 97.69 88 MET B C 1
ATOM 3069 O O . MET B 1 88 ? 16.078 6.02 6.816 1 97.69 88 MET B O 1
ATOM 3073 N N . SER B 1 89 ? 13.945 5.562 6.449 1 97.44 89 SER B N 1
ATOM 3074 C CA . SER B 1 89 ? 14.039 4.223 7.027 1 97.44 89 SER B CA 1
ATOM 3075 C C . SER B 1 89 ? 14.438 3.195 5.973 1 97.44 89 SER B C 1
ATOM 3077 O O . SER B 1 89 ? 13.852 3.148 4.891 1 97.44 89 SER B O 1
ATOM 3079 N N . ALA B 1 90 ? 15.344 2.314 6.309 1 94.12 90 ALA B N 1
ATOM 3080 C CA . ALA B 1 90 ? 15.766 1.241 5.414 1 94.12 90 ALA B CA 1
ATOM 3081 C C . ALA B 1 90 ? 14.859 0.021 5.551 1 94.12 90 ALA B C 1
ATOM 3083 O O . ALA B 1 90 ? 14.875 -0.868 4.699 1 94.12 90 ALA B O 1
ATOM 3084 N N . THR B 1 91 ? 14.07 -0.019 6.535 1 93.12 91 THR B N 1
ATOM 3085 C CA . THR B 1 91 ? 13.336 -1.238 6.852 1 93.12 91 THR B CA 1
ATOM 3086 C C . THR B 1 91 ? 11.844 -1.041 6.621 1 93.12 91 THR B C 1
ATOM 3088 O O . THR B 1 91 ? 11.188 -1.877 5.992 1 93.12 91 THR B O 1
ATOM 3091 N N . GLU B 1 92 ? 11.258 0.046 7.105 1 96.12 92 GLU B N 1
ATOM 3092 C CA . GLU B 1 92 ? 9.828 0.288 6.984 1 96.12 92 GLU B CA 1
ATOM 3093 C C . GLU B 1 92 ? 9.508 1.078 5.719 1 96.12 92 GLU B C 1
ATOM 3095 O O . GLU B 1 92 ? 10.242 1.997 5.352 1 96.12 92 GLU B O 1
ATOM 3100 N N . PRO B 1 93 ? 8.461 0.759 5.09 1 96.62 93 PRO B N 1
ATOM 3101 C CA . PRO B 1 93 ? 8.07 1.483 3.879 1 96.62 93 PRO B CA 1
ATOM 3102 C C . PRO B 1 93 ? 7.402 2.82 4.18 1 96.62 93 PRO B C 1
ATOM 3104 O O . PRO B 1 93 ? 6.91 3.031 5.293 1 96.62 93 PRO B O 1
ATOM 3107 N N . THR B 1 94 ? 7.453 3.73 3.191 1 98.31 94 THR B N 1
ATOM 3108 C CA . THR B 1 94 ? 6.605 4.918 3.244 1 98.31 94 THR B CA 1
ATOM 3109 C C . THR B 1 94 ? 5.129 4.527 3.223 1 98.31 94 THR B C 1
ATOM 3111 O O . THR B 1 94 ? 4.727 3.633 2.475 1 98.31 94 THR B O 1
ATOM 3114 N N . GLY B 1 95 ? 4.316 5.125 4.113 1 97.81 95 GLY B N 1
ATOM 3115 C CA . GLY B 1 95 ? 2.885 4.867 4.082 1 97.81 95 GLY B CA 1
ATOM 3116 C C . GLY B 1 95 ? 2.236 5.254 2.768 1 97.81 95 GLY B C 1
ATOM 3117 O O . GLY B 1 95 ? 2.73 6.137 2.062 1 97.81 95 GLY B O 1
ATOM 3118 N N . LEU B 1 96 ? 1.115 4.562 2.453 1 97.06 96 LEU B N 1
ATOM 3119 C CA . LEU B 1 96 ? 0.372 4.785 1.218 1 97.06 96 LEU B CA 1
ATOM 3120 C C . LEU B 1 96 ? -1.123 4.902 1.497 1 97.06 96 LEU B C 1
ATOM 3122 O O . LEU B 1 96 ? -1.654 4.199 2.357 1 97.06 96 LEU B O 1
ATOM 3126 N N . MET B 1 97 ? -1.733 5.812 0.821 1 96 97 MET B N 1
ATOM 3127 C CA . MET B 1 97 ? -3.191 5.879 0.843 1 96 97 MET B CA 1
ATOM 3128 C C . MET B 1 97 ? -3.756 5.91 -0.573 1 96 97 MET B C 1
ATOM 3130 O O . MET B 1 97 ? -3.16 6.512 -1.47 1 96 97 MET B O 1
ATOM 3134 N N . ILE B 1 98 ? -4.84 5.254 -0.784 1 94 98 ILE B N 1
ATOM 3135 C CA . ILE B 1 98 ? -5.555 5.23 -2.053 1 94 98 ILE B CA 1
ATOM 3136 C C . ILE B 1 98 ? -6.934 5.863 -1.878 1 94 98 ILE B C 1
ATOM 3138 O O . ILE B 1 98 ? -7.719 5.43 -1.029 1 94 98 ILE B O 1
ATOM 3142 N N . ARG B 1 99 ? -7.191 6.875 -2.68 1 91.69 99 ARG B N 1
ATOM 3143 C CA . ARG B 1 99 ? -8.453 7.609 -2.621 1 91.69 99 ARG B CA 1
ATOM 3144 C C . ARG B 1 99 ? -9.312 7.32 -3.846 1 91.69 99 ARG B C 1
ATOM 3146 O O . ARG B 1 99 ? -8.805 7.242 -4.965 1 91.69 99 ARG B O 1
ATOM 3153 N N . GLU B 1 100 ? -10.555 7.086 -3.635 1 89 100 GLU B N 1
ATOM 3154 C CA . GLU B 1 100 ? -11.508 6.953 -4.734 1 89 100 GLU B CA 1
ATOM 3155 C C . GLU B 1 100 ? -12.734 7.836 -4.516 1 89 100 GLU B C 1
ATOM 3157 O O . GLU B 1 100 ? -13.094 8.133 -3.373 1 89 100 GLU B O 1
ATOM 3162 N N . ASN B 1 101 ? -13.164 8.359 -5.574 1 80.62 101 ASN B N 1
ATOM 3163 C CA . ASN B 1 101 ? -14.438 9.078 -5.613 1 80.62 101 ASN B CA 1
ATOM 3164 C C . ASN B 1 101 ? -15.484 8.328 -6.43 1 80.62 101 ASN B C 1
ATOM 3166 O O . ASN B 1 101 ? -15.438 8.336 -7.66 1 80.62 101 ASN B O 1
ATOM 3170 N N . ALA B 1 102 ? -16.266 7.504 -5.703 1 77.19 102 ALA B N 1
ATOM 3171 C CA . ALA B 1 102 ? -17.297 6.742 -6.387 1 77.19 102 ALA B CA 1
ATOM 3172 C C . ALA B 1 102 ? -18.688 7.289 -6.062 1 77.19 102 ALA B C 1
ATOM 3174 O O . ALA B 1 102 ? -19.078 7.375 -4.891 1 77.19 102 ALA B O 1
ATOM 3175 N N . SER B 1 103 ? -19.516 7.691 -7.113 1 76.19 103 SER B N 1
ATOM 3176 C CA . SER B 1 103 ? -20.875 8.172 -6.98 1 76.19 103 SER B CA 1
ATOM 3177 C C . SER B 1 103 ? -20.969 9.336 -6 1 76.19 103 SER B C 1
ATOM 3179 O O . SER B 1 103 ? -21.828 9.359 -5.125 1 76.19 103 SER B O 1
ATOM 3181 N N . GLY B 1 104 ? -19.953 10.266 -5.992 1 70.94 104 GLY B N 1
ATOM 3182 C CA . GLY B 1 104 ? -19.969 11.469 -5.18 1 70.94 104 GLY B CA 1
ATOM 3183 C C . GLY B 1 104 ? -19.484 11.242 -3.76 1 70.94 104 GLY B C 1
ATOM 3184 O O . GLY B 1 104 ? -19.453 12.164 -2.949 1 70.94 104 GLY B O 1
ATOM 3185 N N . LYS B 1 105 ? -19.156 10.023 -3.471 1 80.19 105 LYS B N 1
ATOM 3186 C CA . LYS B 1 105 ? -18.641 9.711 -2.141 1 80.19 105 LYS B CA 1
ATOM 3187 C C . LYS B 1 105 ? -17.141 9.406 -2.186 1 80.19 105 LYS B C 1
ATOM 3189 O O . LYS B 1 105 ? -16.688 8.664 -3.055 1 80.19 105 LYS B O 1
ATOM 3194 N N . SER B 1 106 ? -16.469 10.062 -1.268 1 83.44 106 SER B N 1
ATOM 3195 C CA . SER B 1 106 ? -15.031 9.852 -1.196 1 83.44 106 SER B CA 1
ATOM 3196 C C . SER B 1 106 ? -14.672 8.812 -0.141 1 83.44 106 SER B C 1
ATOM 3198 O O . SER B 1 106 ? -15.273 8.781 0.936 1 83.44 106 SER B O 1
ATOM 3200 N N . SER B 1 107 ? -13.898 7.852 -0.566 1 88.38 107 SER B N 1
ATOM 3201 C CA . SER B 1 107 ? -13.367 6.871 0.378 1 88.38 107 SER B CA 1
ATOM 3202 C C . SER B 1 107 ? -11.852 6.77 0.282 1 88.38 107 SER B C 1
ATOM 3204 O O . SER B 1 107 ? -11.273 7.055 -0.767 1 88.38 107 SER B O 1
ATOM 3206 N N . VAL B 1 108 ? -11.32 6.449 1.461 1 91.38 108 VAL B N 1
ATOM 3207 C CA . VAL B 1 108 ? -9.867 6.344 1.504 1 91.38 108 VAL B CA 1
ATOM 3208 C C . VAL B 1 108 ? -9.461 4.988 2.084 1 91.38 108 VAL B C 1
ATOM 3210 O O . VAL B 1 108 ? -10.07 4.512 3.043 1 91.38 108 VAL B O 1
ATOM 3213 N N . HIS B 1 109 ? -8.477 4.355 1.446 1 92.5 109 HIS B N 1
ATOM 3214 C CA . HIS B 1 109 ? -7.867 3.113 1.914 1 92.5 109 HIS B CA 1
ATOM 3215 C C . HIS B 1 109 ? -6.402 3.318 2.277 1 92.5 109 HIS B C 1
ATOM 3217 O O . HIS B 1 109 ? -5.617 3.811 1.463 1 92.5 109 HIS B O 1
ATOM 3223 N N . TYR B 1 110 ? -6.055 2.873 3.488 1 94.38 110 TYR B N 1
ATOM 3224 C CA . TYR B 1 110 ? -4.727 3.195 3.99 1 94.38 110 TYR B CA 1
ATOM 3225 C C . TYR B 1 110 ? -3.84 1.956 4.023 1 94.38 110 TYR B C 1
ATOM 3227 O O . TYR B 1 110 ? -4.297 0.869 4.387 1 94.38 110 TYR B O 1
ATOM 3235 N N . TYR B 1 111 ? -2.645 2.092 3.59 1 95.44 111 TYR B N 1
ATOM 3236 C CA . TYR B 1 111 ? -1.525 1.189 3.834 1 95.44 111 TYR B CA 1
ATOM 3237 C C . TYR B 1 111 ? -0.469 1.854 4.711 1 95.44 111 TYR B C 1
ATOM 3239 O O . TYR B 1 111 ? 0.574 2.287 4.215 1 95.44 111 TYR B O 1
ATOM 3247 N N . ARG B 1 112 ? -0.756 1.865 6.02 1 94.75 112 ARG B N 1
ATOM 3248 C CA . ARG B 1 112 ? 0.126 2.66 6.867 1 94.75 112 ARG B CA 1
ATOM 3249 C C . ARG B 1 112 ? 0.533 1.886 8.117 1 94.75 112 ARG B C 1
ATOM 3251 O O . ARG B 1 112 ? 1.374 2.344 8.891 1 94.75 112 ARG B O 1
ATOM 3258 N N . LYS B 1 113 ? -0.154 0.741 8.375 1 92.88 113 LYS B N 1
ATOM 3259 C CA . LYS B 1 113 ? 0.298 -0.07 9.5 1 92.88 113 LYS B CA 1
ATOM 3260 C C . LYS B 1 113 ? 1.75 -0.503 9.32 1 92.88 113 LYS B C 1
ATOM 3262 O O . LYS B 1 113 ? 2.131 -0.984 8.25 1 92.88 113 LYS B O 1
ATOM 3267 N N . LEU B 1 114 ? 2.615 -0.257 10.25 1 94 114 LEU B N 1
ATOM 3268 C CA . LEU B 1 114 ? 4.031 -0.615 10.25 1 94 114 LEU B CA 1
ATOM 3269 C C . LEU B 1 114 ? 4.805 0.23 9.242 1 94 114 LEU B C 1
ATOM 3271 O O . LEU B 1 114 ? 5.871 -0.174 8.773 1 94 114 LEU B O 1
ATOM 3275 N N . SER B 1 115 ? 4.258 1.387 8.93 1 97 115 SER B N 1
ATOM 3276 C CA . SER B 1 115 ? 4.977 2.311 8.062 1 97 115 SER B CA 1
ATOM 3277 C C . SER B 1 115 ? 6.16 2.949 8.781 1 97 115 SER B C 1
ATOM 3279 O O . SER B 1 115 ? 6.281 2.834 10.008 1 97 115 SER B O 1
ATOM 3281 N N . ALA B 1 116 ? 7.016 3.611 7.961 1 98.25 116 ALA B N 1
ATOM 3282 C CA . ALA B 1 116 ? 8.148 4.348 8.516 1 98.25 116 ALA B CA 1
ATOM 3283 C C . ALA B 1 116 ? 7.688 5.379 9.539 1 98.25 116 ALA B C 1
ATOM 3285 O O . ALA B 1 116 ? 8.266 5.484 10.625 1 98.25 116 ALA B O 1
ATOM 3286 N N . ALA B 1 117 ? 6.641 6.094 9.289 1 98.44 117 ALA B N 1
ATOM 3287 C CA . ALA B 1 117 ? 6.129 7.133 10.18 1 98.44 117 ALA B CA 1
ATOM 3288 C C . ALA B 1 117 ? 5.637 6.539 11.492 1 98.44 117 ALA B C 1
ATOM 3290 O O . ALA B 1 117 ? 5.789 7.152 12.555 1 98.44 117 ALA B O 1
ATOM 3291 N N . SER B 1 118 ? 5.031 5.352 11.414 1 97.75 118 SER B N 1
ATOM 3292 C CA . SER B 1 118 ? 4.484 4.727 12.617 1 97.75 118 SER B CA 1
ATOM 3293 C C . SER B 1 118 ? 5.594 4.281 13.562 1 97.75 118 SER B C 1
ATOM 3295 O O . SER B 1 118 ? 5.336 3.969 14.727 1 97.75 118 SER B O 1
ATOM 3297 N N . ALA B 1 119 ? 6.836 4.316 13.102 1 97.75 119 ALA B N 1
ATOM 3298 C CA . ALA B 1 119 ? 7.973 3.877 13.906 1 97.75 119 ALA B CA 1
ATOM 3299 C C . ALA B 1 119 ? 8.695 5.07 14.531 1 97.75 119 ALA B C 1
ATOM 3301 O O . ALA B 1 119 ? 9.742 4.906 15.164 1 97.75 119 ALA B O 1
ATOM 3302 N N . MET B 1 120 ? 8.164 6.262 14.391 1 98.06 120 MET B N 1
ATOM 3303 C CA . MET B 1 120 ? 8.758 7.445 15 1 98.06 120 MET B CA 1
ATOM 3304 C C . MET B 1 120 ? 8.82 7.305 16.516 1 98.06 120 MET B C 1
ATOM 3306 O O . MET B 1 120 ? 7.883 6.797 17.141 1 98.06 120 MET B O 1
ATOM 3310 N N . THR B 1 121 ? 9.922 7.758 17.109 1 98.31 121 THR B N 1
ATOM 3311 C CA . THR B 1 121 ? 10.125 7.773 18.547 1 98.31 121 THR B CA 1
ATOM 3312 C C . THR B 1 121 ? 10.648 9.133 19.016 1 98.31 121 THR B C 1
ATOM 3314 O O . THR B 1 121 ? 11.086 9.938 18.188 1 98.31 121 THR B O 1
ATOM 3317 N N . PRO B 1 122 ? 10.625 9.398 20.297 1 98.69 122 PRO B N 1
ATOM 3318 C CA . PRO B 1 122 ? 11.18 10.648 20.812 1 98.69 122 PRO B CA 1
ATOM 3319 C C . PRO B 1 122 ? 12.641 10.844 20.438 1 98.69 122 PRO B C 1
ATOM 3321 O O . PRO B 1 122 ? 13.117 11.984 20.344 1 98.69 122 PRO B O 1
ATOM 3324 N N . ASP B 1 123 ? 13.328 9.719 20.141 1 97.88 123 ASP B N 1
ATOM 3325 C CA . ASP B 1 123 ? 14.734 9.812 19.766 1 97.88 123 ASP B CA 1
ATOM 3326 C C . ASP B 1 123 ? 14.898 10.484 18.406 1 97.88 123 ASP B C 1
ATOM 3328 O O . ASP B 1 123 ? 16 10.898 18.031 1 97.88 123 ASP B O 1
ATOM 3332 N N . ASP B 1 124 ? 13.852 10.594 17.672 1 97.75 124 ASP B N 1
ATOM 3333 C CA . ASP B 1 124 ? 13.891 11.234 16.359 1 97.75 124 ASP B CA 1
ATOM 3334 C C . ASP B 1 124 ? 13.828 12.75 16.484 1 97.75 124 ASP B C 1
ATOM 3336 O O . ASP B 1 124 ? 14.055 13.469 15.508 1 97.75 124 ASP B O 1
ATOM 3340 N N . LEU B 1 125 ? 13.539 13.242 17.656 1 98.5 125 LEU B N 1
ATOM 3341 C CA . LEU B 1 125 ? 13.422 14.68 17.875 1 98.5 125 LEU B CA 1
ATOM 3342 C C . LEU B 1 125 ? 14.797 15.328 18 1 98.5 125 LEU B C 1
ATOM 3344 O O . LEU B 1 125 ? 15.727 14.719 18.516 1 98.5 125 LEU B O 1
ATOM 3348 N N . ASP B 1 126 ? 14.93 16.453 17.438 1 98.38 126 ASP B N 1
ATOM 3349 C CA . ASP B 1 126 ? 16.047 17.359 17.688 1 98.38 126 ASP B CA 1
ATOM 3350 C C . ASP B 1 126 ? 15.641 18.516 18.594 1 98.38 126 ASP B C 1
ATOM 3352 O O . ASP B 1 126 ? 15.055 19.5 18.141 1 98.38 126 ASP B O 1
ATOM 3356 N N . PRO B 1 127 ? 15.992 18.391 19.859 1 98.25 127 PRO B N 1
ATOM 3357 C CA . PRO B 1 127 ? 15.523 19.391 20.828 1 98.25 127 PRO B CA 1
ATOM 3358 C C . PRO B 1 127 ? 15.93 20.812 20.453 1 98.25 127 PRO B C 1
ATOM 3360 O O . PRO B 1 127 ? 15.148 21.75 20.625 1 98.25 127 PRO B O 1
ATOM 3363 N N . ASP B 1 128 ? 17.125 21 19.938 1 98.25 128 ASP B N 1
ATOM 3364 C CA . ASP B 1 128 ? 17.594 22.344 19.578 1 98.25 128 ASP B CA 1
ATOM 3365 C C . ASP B 1 128 ? 16.781 22.891 18.406 1 98.25 128 ASP B C 1
ATOM 3367 O O . ASP B 1 128 ? 16.516 24.094 18.344 1 98.25 128 ASP B O 1
ATOM 3371 N N . TYR B 1 129 ? 16.484 22 17.484 1 98.31 129 TYR B N 1
ATOM 3372 C CA . TYR B 1 129 ? 15.68 22.391 16.312 1 98.31 129 TYR B CA 1
ATOM 3373 C C . TYR B 1 129 ? 14.305 22.891 16.734 1 98.31 129 TYR B C 1
ATOM 3375 O O . TYR B 1 129 ? 13.844 23.922 16.266 1 98.31 129 TYR B O 1
ATOM 3383 N N . ILE B 1 130 ? 13.664 22.203 17.703 1 98.62 130 ILE B N 1
ATOM 3384 C CA . ILE B 1 130 ? 12.352 22.562 18.219 1 98.62 130 ILE B CA 1
ATOM 3385 C C . ILE B 1 130 ? 12.461 23.812 19.078 1 98.62 130 ILE B C 1
ATOM 3387 O O . ILE B 1 130 ? 11.664 24.75 18.938 1 98.62 130 ILE B O 1
ATOM 3391 N N . ALA B 1 131 ? 13.484 23.891 19.875 1 98.38 131 ALA B N 1
ATOM 3392 C CA . ALA B 1 131 ? 13.664 25 20.812 1 98.38 131 ALA B CA 1
ATOM 3393 C C . ALA B 1 131 ? 13.938 26.312 20.078 1 98.38 131 ALA B C 1
ATOM 3395 O O . ALA B 1 131 ? 13.68 27.391 20.594 1 98.38 131 ALA B O 1
ATOM 3396 N N . GLY B 1 132 ? 14.5 26.172 18.875 1 98 132 GLY B N 1
ATOM 3397 C CA . GLY B 1 132 ? 14.852 27.359 18.109 1 98 132 GLY B CA 1
ATOM 3398 C C . GLY B 1 132 ? 13.688 27.922 17.312 1 98 132 GLY B C 1
ATOM 3399 O O . GLY B 1 132 ? 13.781 29.016 16.766 1 98 132 GLY B O 1
ATOM 3400 N N . ALA B 1 133 ? 12.555 27.266 17.312 1 98.5 133 ALA B N 1
ATOM 3401 C CA . ALA B 1 133 ? 11.391 27.719 16.547 1 98.5 133 ALA B CA 1
ATOM 3402 C C . ALA B 1 133 ? 10.562 28.719 17.344 1 98.5 133 ALA B C 1
ATOM 3404 O O . ALA B 1 133 ? 10.789 28.906 18.547 1 98.5 133 ALA B O 1
ATOM 3405 N N . GLN B 1 134 ? 9.711 29.406 16.672 1 98.69 134 GLN B N 1
ATOM 3406 C CA . GLN B 1 134 ? 8.734 30.25 17.344 1 98.69 134 GLN B CA 1
ATOM 3407 C C . GLN B 1 134 ? 7.484 29.453 17.719 1 98.69 134 GLN B C 1
ATOM 3409 O O . GLN B 1 134 ? 6.887 29.688 18.781 1 98.69 134 GLN B O 1
ATOM 3414 N N . ILE B 1 135 ? 7.07 28.547 16.844 1 98.88 135 ILE B N 1
ATOM 3415 C CA . ILE B 1 135 ? 5.867 27.75 17.047 1 98.88 135 ILE B CA 1
ATOM 3416 C C . ILE B 1 135 ? 6.141 26.281 16.672 1 98.88 135 ILE B C 1
ATOM 3418 O O . ILE B 1 135 ? 6.75 26.016 15.641 1 98.88 135 ILE B O 1
ATOM 3422 N N . LEU B 1 136 ? 5.762 25.344 17.516 1 98.94 136 LEU B N 1
ATOM 3423 C CA . LEU B 1 136 ? 5.652 23.922 17.203 1 98.94 136 LEU B CA 1
ATOM 3424 C C . LEU B 1 136 ? 4.207 23.531 16.891 1 98.94 136 LEU B C 1
ATOM 3426 O O . LEU B 1 136 ? 3.311 23.781 17.703 1 98.94 136 LEU B O 1
ATOM 3430 N N . HIS B 1 137 ? 3.955 23.031 15.719 1 98.94 137 HIS B N 1
ATOM 3431 C CA . HIS B 1 137 ? 2.623 22.547 15.375 1 98.94 137 HIS B CA 1
ATOM 3432 C C . HIS B 1 137 ? 2.566 21.016 15.406 1 98.94 137 HIS B C 1
ATOM 3434 O O . HIS B 1 137 ? 3.416 20.359 14.812 1 98.94 137 HIS B O 1
ATOM 3440 N N . VAL B 1 138 ? 1.577 20.469 16.078 1 98.88 138 VAL B N 1
ATOM 3441 C CA . VAL B 1 138 ? 1.398 19.016 16.156 1 98.88 138 VAL B CA 1
ATOM 3442 C C . VAL B 1 138 ? -0.064 18.672 15.898 1 98.88 138 VAL B C 1
ATOM 3444 O O . VAL B 1 138 ? -0.95 19.516 16.047 1 98.88 138 VAL B O 1
ATOM 3447 N N . THR B 1 139 ? -0.294 17.469 15.438 1 98.62 139 THR B N 1
ATOM 3448 C CA . THR B 1 139 ? -1.655 17.031 15.156 1 98.62 139 THR B CA 1
ATOM 3449 C C . THR B 1 139 ? -1.972 15.742 15.914 1 98.62 139 THR B C 1
ATOM 3451 O O . THR B 1 139 ? -1.063 15.031 16.344 1 98.62 139 THR B O 1
ATOM 3454 N N . GLY B 1 140 ? -3.297 15.477 16.031 1 98.44 140 GLY B N 1
ATOM 3455 C CA . GLY B 1 140 ? -3.762 14.227 16.609 1 98.44 140 GLY B CA 1
ATOM 3456 C C . GLY B 1 140 ? -3.48 13.023 15.719 1 98.44 140 GLY B C 1
ATOM 3457 O O . GLY B 1 140 ? -3.504 11.883 16.188 1 98.44 140 GLY B O 1
ATOM 3458 N N . ILE B 1 141 ? -3.229 13.242 14.453 1 97.94 141 ILE B N 1
ATOM 3459 C CA . ILE B 1 141 ? -2.912 12.141 13.555 1 97.94 141 ILE B CA 1
ATOM 3460 C C . ILE B 1 141 ? -1.609 11.477 13.992 1 97.94 141 ILE B C 1
ATOM 3462 O O . ILE B 1 141 ? -1.55 10.25 14.133 1 97.94 141 ILE B O 1
ATOM 3466 N N . THR B 1 142 ? -0.551 12.281 14.211 1 98.25 142 THR B N 1
ATOM 3467 C CA . THR B 1 142 ? 0.74 11.742 14.625 1 98.25 142 THR B CA 1
ATOM 3468 C C . THR B 1 142 ? 0.628 11.055 15.977 1 98.25 142 THR B C 1
ATOM 3470 O O . THR B 1 142 ? 1.253 10.016 16.203 1 98.25 142 THR B O 1
ATOM 3473 N N . ALA B 1 143 ? -0.209 11.594 16.797 1 98.38 143 ALA B N 1
ATOM 3474 C CA . ALA B 1 143 ? -0.435 10.984 18.109 1 98.38 143 ALA B CA 1
ATOM 3475 C C . ALA B 1 143 ? -1.114 9.625 17.969 1 98.38 143 ALA B C 1
ATOM 3477 O O . ALA B 1 143 ? -0.896 8.734 18.781 1 98.38 143 ALA B O 1
ATOM 3478 N N . ALA B 1 144 ? -1.9 9.492 16.969 1 98.25 144 ALA B N 1
ATOM 3479 C CA . ALA B 1 144 ? -2.762 8.32 16.844 1 98.25 144 ALA B CA 1
ATOM 3480 C C . ALA B 1 144 ? -2.078 7.211 16.047 1 98.25 144 ALA B C 1
ATOM 3482 O O . ALA B 1 144 ? -2.506 6.055 16.078 1 98.25 144 ALA B O 1
ATOM 3483 N N . ILE B 1 145 ? -1.043 7.453 15.281 1 97.56 145 ILE B N 1
ATOM 3484 C CA . ILE B 1 145 ? -0.509 6.531 14.281 1 97.56 145 ILE B CA 1
ATOM 3485 C C . ILE B 1 145 ? 0.133 5.332 14.984 1 97.56 145 ILE B C 1
ATOM 3487 O O . ILE B 1 145 ? 0.19 4.234 14.422 1 97.56 145 ILE B O 1
ATOM 3491 N N . SER B 1 146 ? 0.698 5.543 16.234 1 97.56 146 SER B N 1
ATOM 3492 C CA . SER B 1 146 ? 1.302 4.496 17.047 1 97.56 146 SER B CA 1
ATOM 3493 C C . SER B 1 146 ? 1.542 4.98 18.469 1 97.56 146 SER B C 1
ATOM 3495 O O . SER B 1 146 ? 1.54 6.188 18.734 1 97.56 146 SER B O 1
ATOM 3497 N N . PRO B 1 147 ? 1.741 4.051 19.438 1 97.81 147 PRO B N 1
ATOM 3498 C CA . PRO B 1 147 ? 2.102 4.469 20.797 1 97.81 147 PRO B CA 1
ATOM 3499 C C . PRO B 1 147 ? 3.381 5.305 20.828 1 97.81 147 PRO B C 1
ATOM 3501 O O . PRO B 1 147 ? 3.455 6.293 21.562 1 97.81 147 PRO B O 1
ATOM 3504 N N . SER B 1 148 ? 4.316 4.895 20.031 1 98.31 148 SER B N 1
ATOM 3505 C CA . SER B 1 148 ? 5.547 5.672 20 1 98.31 148 SER B CA 1
ATOM 3506 C C . SER B 1 148 ? 5.324 7.035 19.344 1 98.31 148 SER B C 1
ATOM 3508 O O . SER B 1 148 ? 5.984 8.016 19.703 1 98.31 148 SER B O 1
ATOM 3510 N N . GLY B 1 149 ? 4.406 7.117 18.344 1 98.38 149 GLY B N 1
ATOM 3511 C CA . GLY B 1 149 ? 4.016 8.406 17.812 1 98.38 149 GLY B CA 1
ATOM 3512 C C . GLY B 1 149 ? 3.459 9.359 18.859 1 98.38 149 GLY B C 1
ATOM 3513 O O . GLY B 1 149 ? 3.82 10.531 18.891 1 98.38 149 GLY B O 1
ATOM 3514 N N . LEU B 1 150 ? 2.633 8.82 19.75 1 98.69 150 LEU B N 1
ATOM 3515 C CA . LEU B 1 150 ? 2.078 9.609 20.844 1 98.69 150 LEU B CA 1
ATOM 3516 C C . LEU B 1 150 ? 3.182 10.102 21.781 1 98.69 150 LEU B C 1
ATOM 3518 O O . LEU B 1 150 ? 3.225 11.281 22.125 1 98.69 150 LEU B O 1
ATOM 3522 N N . SER B 1 151 ? 4.055 9.195 22.109 1 98.81 151 SER B N 1
ATOM 3523 C CA . SER B 1 151 ? 5.172 9.57 22.969 1 98.81 151 SER B CA 1
ATOM 3524 C C . SER B 1 151 ? 6.027 10.656 22.344 1 98.81 151 SER B C 1
ATOM 3526 O O . SER B 1 151 ? 6.555 11.523 23.047 1 98.81 151 SER B O 1
ATOM 3528 N N . THR B 1 152 ? 6.148 10.602 21.062 1 98.88 152 THR B N 1
ATOM 3529 C CA . THR B 1 152 ? 6.945 11.594 20.344 1 98.88 152 THR B CA 1
ATOM 3530 C C . THR B 1 152 ? 6.281 12.961 20.391 1 98.88 152 THR B C 1
ATOM 3532 O O . THR B 1 152 ? 6.949 13.977 20.609 1 98.88 152 THR B O 1
ATOM 3535 N N . VAL B 1 153 ? 4.984 12.992 20.156 1 98.88 153 VAL B N 1
ATOM 3536 C CA . VAL B 1 153 ? 4.238 14.242 20.219 1 98.88 153 VAL B CA 1
ATOM 3537 C C . VAL B 1 153 ? 4.359 14.852 21.609 1 98.88 153 VAL B C 1
ATOM 3539 O O . VAL B 1 153 ? 4.645 16.047 21.75 1 98.88 153 VAL B O 1
ATOM 3542 N N . GLU B 1 154 ? 4.223 14.047 22.594 1 98.88 154 GLU B N 1
ATOM 3543 C CA . GLU B 1 154 ? 4.301 14.516 23.969 1 98.88 154 GLU B CA 1
ATOM 3544 C C . GLU B 1 154 ? 5.691 15.055 24.297 1 98.88 154 GLU B C 1
ATOM 3546 O O . GLU B 1 154 ? 5.824 16.109 24.938 1 98.88 154 GLU B O 1
ATOM 3551 N N . ALA B 1 155 ? 6.688 14.344 23.859 1 98.88 155 ALA B N 1
ATOM 3552 C CA . ALA B 1 155 ? 8.062 14.7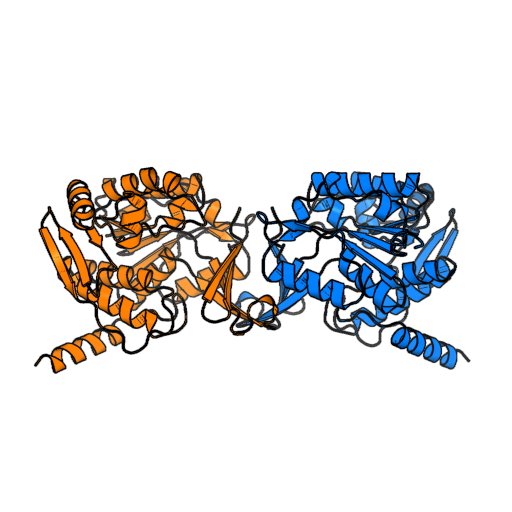81 24.078 1 98.88 155 ALA B CA 1
ATOM 3553 C C . ALA B 1 155 ? 8.336 16.109 23.375 1 98.88 155 ALA B C 1
ATOM 3555 O O . ALA B 1 155 ? 9.023 16.984 23.922 1 98.88 155 ALA B O 1
ATOM 3556 N N . ALA B 1 156 ? 7.871 16.234 22.203 1 98.94 156 ALA B N 1
ATOM 3557 C CA . ALA B 1 156 ? 8.062 17.469 21.438 1 98.94 156 ALA B CA 1
ATOM 3558 C C . ALA B 1 156 ? 7.406 18.656 22.141 1 98.94 156 ALA B C 1
ATOM 3560 O O . ALA B 1 156 ? 7.992 19.734 22.203 1 98.94 156 ALA B O 1
ATOM 3561 N N . ILE B 1 157 ? 6.207 18.453 22.609 1 98.88 157 ILE B N 1
ATOM 3562 C CA . ILE B 1 157 ? 5.488 19.5 23.312 1 98.88 157 ILE B CA 1
ATOM 3563 C C . ILE B 1 157 ? 6.273 19.906 24.562 1 98.88 157 ILE B C 1
ATOM 3565 O O . ILE B 1 157 ? 6.414 21.094 24.859 1 98.88 157 ILE B O 1
ATOM 3569 N N . HIS B 1 158 ? 6.77 18.938 25.234 1 98.81 158 HIS B N 1
ATOM 3570 C CA . HIS B 1 158 ? 7.559 19.203 26.422 1 98.81 158 HIS B CA 1
ATOM 3571 C C . HIS B 1 158 ? 8.781 20.062 26.094 1 98.81 158 HIS B C 1
ATOM 3573 O O . HIS B 1 158 ? 9.062 21.047 26.797 1 98.81 158 HIS B O 1
ATOM 3579 N N . ILE B 1 159 ? 9.508 19.688 25.078 1 98.75 159 ILE B N 1
ATOM 3580 C CA . ILE B 1 159 ? 10.68 20.438 24.641 1 98.75 159 ILE B CA 1
ATOM 3581 C C . ILE B 1 159 ? 10.281 21.875 24.312 1 98.75 159 ILE B C 1
ATOM 3583 O O . ILE B 1 159 ? 10.945 22.812 24.75 1 98.75 159 ILE B O 1
ATOM 3587 N N . ALA B 1 160 ? 9.234 22.031 23.547 1 98.81 160 ALA B N 1
ATOM 3588 C CA . ALA B 1 160 ? 8.766 23.344 23.141 1 98.81 160 ALA B CA 1
ATOM 3589 C C . ALA B 1 160 ? 8.43 24.219 24.344 1 98.81 160 ALA B C 1
ATOM 3591 O O . ALA B 1 160 ? 8.891 25.359 24.453 1 98.81 160 ALA B O 1
ATOM 3592 N N . LYS B 1 161 ? 7.652 23.719 25.281 1 98.31 161 LYS B N 1
ATOM 3593 C CA . LYS B 1 161 ? 7.207 24.453 26.453 1 98.31 161 LYS B CA 1
ATOM 3594 C C . LYS B 1 161 ? 8.391 24.875 27.328 1 98.31 161 LYS B C 1
ATOM 3596 O O . LYS B 1 161 ? 8.438 26 27.812 1 98.31 161 LYS B O 1
ATOM 3601 N N . GLN B 1 162 ? 9.344 24 27.453 1 98.31 162 GLN B N 1
ATOM 3602 C CA . GLN B 1 162 ? 10.531 24.312 28.234 1 98.31 162 GLN B CA 1
ATOM 3603 C C . GLN B 1 162 ? 11.328 25.453 27.594 1 98.31 162 GLN B C 1
ATOM 3605 O O . GLN B 1 162 ? 11.945 26.25 28.297 1 98.31 162 GLN B O 1
ATOM 3610 N N . ALA B 1 163 ? 11.242 25.531 26.359 1 98.25 163 ALA B N 1
ATOM 3611 C CA . ALA B 1 163 ? 12.031 26.516 25.625 1 98.25 163 ALA B CA 1
ATOM 3612 C C . ALA B 1 163 ? 11.234 27.797 25.375 1 98.25 163 ALA B C 1
ATOM 3614 O O . ALA B 1 163 ? 11.742 28.75 24.781 1 98.25 163 ALA B O 1
ATOM 3615 N N . GLY B 1 164 ? 10 27.812 25.781 1 97.94 164 GLY B N 1
ATOM 3616 C CA . GLY B 1 164 ? 9.148 28.969 25.562 1 97.94 164 GLY B CA 1
ATOM 3617 C C . GLY B 1 164 ? 8.578 29.047 24.156 1 97.94 164 GLY B C 1
ATOM 3618 O O . GLY B 1 164 ? 8.078 30.094 23.734 1 97.94 164 GLY B O 1
ATOM 3619 N N . VAL B 1 165 ? 8.758 27.984 23.359 1 98.44 165 VAL B N 1
ATOM 3620 C CA . VAL B 1 165 ? 8.172 27.859 22.031 1 98.44 165 VAL B CA 1
ATOM 3621 C C . VAL B 1 165 ? 6.664 27.641 22.141 1 98.44 165 VAL B C 1
ATOM 3623 O O . VAL B 1 165 ? 6.211 26.828 22.953 1 98.44 165 VAL B O 1
ATOM 3626 N N . LYS B 1 166 ? 5.852 28.391 21.375 1 98.62 166 LYS B N 1
ATOM 3627 C CA . LYS B 1 166 ? 4.402 28.219 21.406 1 98.62 166 LYS B CA 1
ATOM 3628 C C . LYS B 1 166 ? 3.998 26.891 20.766 1 98.62 166 LYS B C 1
ATOM 3630 O O . LYS B 1 166 ? 4.59 26.469 19.766 1 98.62 166 LYS B O 1
ATOM 3635 N N . VAL B 1 167 ? 2.979 26.281 21.328 1 98.81 167 VAL B N 1
ATOM 3636 C CA . VAL B 1 167 ? 2.494 25 20.812 1 98.81 167 VAL B CA 1
ATOM 3637 C C . VAL B 1 167 ? 1.127 25.188 20.172 1 98.81 167 VAL B C 1
ATOM 3639 O O . VAL B 1 167 ? 0.193 25.688 20.797 1 98.81 167 VAL B O 1
ATOM 3642 N N . SER B 1 168 ? 1.031 24.922 18.875 1 98.88 168 SER B N 1
ATOM 3643 C CA . SER B 1 168 ? -0.218 24.828 18.141 1 98.88 168 SER B CA 1
ATOM 3644 C C . SER B 1 168 ? -0.654 23.375 17.953 1 98.88 168 SER B C 1
ATOM 3646 O O . SER B 1 168 ? 0.127 22.531 17.5 1 98.88 168 SER B O 1
ATOM 3648 N N . PHE B 1 169 ? -1.881 23.047 18.312 1 98.75 169 PHE B N 1
ATOM 3649 C CA . PHE B 1 169 ? -2.352 21.656 18.266 1 98.75 169 PHE B CA 1
ATOM 3650 C C . PHE B 1 169 ? -3.65 21.562 17.484 1 98.75 169 PHE B C 1
ATOM 3652 O O . PHE B 1 169 ? -4.633 22.219 17.797 1 98.75 169 PHE B O 1
ATOM 3659 N N . ASP B 1 170 ? -3.664 20.812 16.422 1 98.62 170 ASP B N 1
ATOM 3660 C CA . ASP B 1 170 ? -4.844 20.391 15.68 1 98.62 170 ASP B CA 1
ATOM 3661 C C . ASP B 1 170 ? -5.215 18.953 15.992 1 98.62 170 ASP B C 1
ATOM 3663 O O . ASP B 1 170 ? -4.488 18.016 15.617 1 98.62 170 ASP B O 1
ATOM 3667 N N . PRO B 1 171 ? -6.344 18.719 16.609 1 98.06 171 PRO B N 1
ATOM 3668 C CA . PRO B 1 171 ? -6.668 17.344 16.984 1 98.06 171 PRO B CA 1
ATOM 3669 C C . PRO B 1 171 ? -6.812 16.422 15.773 1 98.06 171 PRO B C 1
ATOM 3671 O O . PRO B 1 171 ? -6.441 15.25 15.836 1 98.06 171 PRO B O 1
ATOM 3674 N N . ASN B 1 172 ? -7.344 17 14.664 1 97.12 172 ASN B N 1
ATOM 3675 C CA . ASN B 1 172 ? -7.43 16.203 13.445 1 97.12 172 ASN B CA 1
ATOM 3676 C C . ASN B 1 172 ? -7.867 14.773 13.734 1 97.12 172 ASN B C 1
ATOM 3678 O O . ASN B 1 172 ? -7.199 13.82 13.328 1 97.12 172 ASN B O 1
ATOM 3682 N N . LEU B 1 173 ? -9.047 14.625 14.398 1 96.62 173 LEU B N 1
ATOM 3683 C CA . LEU B 1 173 ? -9.555 13.336 14.859 1 96.62 173 LEU B CA 1
ATOM 3684 C C . LEU B 1 173 ? -9.812 12.398 13.68 1 96.62 173 LEU B C 1
ATOM 3686 O O . LEU B 1 173 ? -10.578 12.734 12.773 1 96.62 173 LEU B O 1
ATOM 3690 N N . ARG B 1 174 ? -9.133 11.281 13.672 1 95.69 174 ARG B N 1
ATOM 3691 C CA . ARG B 1 174 ? -9.305 10.234 12.664 1 95.69 174 ARG B CA 1
ATOM 3692 C C . ARG B 1 174 ? -9.805 8.945 13.305 1 95.69 174 ARG B C 1
ATOM 3694 O O . ARG B 1 174 ? -9.008 8.172 13.844 1 95.69 174 ARG B O 1
ATOM 3701 N N . LEU B 1 175 ? -11 8.594 13.016 1 94.25 175 LEU B N 1
ATOM 3702 C CA . LEU B 1 175 ? -11.633 7.465 13.68 1 94.25 175 LEU B CA 1
ATOM 3703 C C . LEU B 1 175 ? -11.148 6.145 13.086 1 94.25 175 LEU B C 1
ATOM 3705 O O . LEU B 1 175 ? -11.359 5.078 13.664 1 94.25 175 LEU B O 1
ATOM 3709 N N . LYS B 1 176 ? -10.453 6.141 11.977 1 91.19 176 LYS B N 1
ATOM 3710 C CA . LYS B 1 176 ? -9.836 4.945 11.406 1 91.19 176 LYS B CA 1
ATOM 3711 C C . LYS B 1 176 ? -8.562 4.574 12.156 1 91.19 176 LYS B C 1
ATOM 3713 O O . LYS B 1 176 ? -8.047 3.461 12 1 91.19 176 LYS B O 1
ATOM 3718 N N . LEU B 1 177 ? -8.039 5.523 12.938 1 93.81 177 LEU B N 1
ATOM 3719 C CA . LEU B 1 177 ? -6.797 5.277 13.656 1 93.81 177 LEU B CA 1
ATOM 3720 C C . LEU B 1 177 ? -7.078 4.859 15.094 1 93.81 177 LEU B C 1
ATOM 3722 O O . LEU B 1 177 ? -6.293 4.121 15.695 1 93.81 177 LEU B O 1
ATOM 3726 N N . TRP B 1 178 ? -8.117 5.371 15.688 1 94.69 178 TRP B N 1
ATOM 3727 C CA . TRP B 1 178 ? -8.508 5.051 17.062 1 94.69 178 TRP B CA 1
ATOM 3728 C C . TRP B 1 178 ? -9.961 5.453 17.312 1 94.69 178 TRP B C 1
ATOM 3730 O O . TRP B 1 178 ? -10.523 6.277 16.594 1 94.69 178 TRP B O 1
ATOM 3740 N N . SER B 1 179 ? -10.57 4.832 18.266 1 95 179 SER B N 1
ATOM 3741 C CA . SER B 1 179 ? -11.938 5.164 18.641 1 95 179 SER B CA 1
ATOM 3742 C C . SER B 1 179 ? -12.008 6.512 19.344 1 95 179 SER B C 1
ATOM 3744 O O . SER B 1 179 ? -11 7 19.859 1 95 179 SER B O 1
ATOM 3746 N N . ALA B 1 180 ? -13.203 7.066 19.312 1 94.75 180 ALA B N 1
ATOM 3747 C CA . ALA B 1 180 ? -13.398 8.32 20.047 1 94.75 180 ALA B CA 1
ATOM 3748 C C . ALA B 1 180 ? -13.078 8.141 21.531 1 94.75 180 ALA B C 1
ATOM 3750 O O . ALA B 1 180 ? -12.523 9.047 22.156 1 94.75 180 ALA B O 1
ATOM 3751 N N . GLU B 1 181 ? -13.398 7.027 22.047 1 95.5 181 GLU B N 1
ATOM 3752 C CA . GLU B 1 181 ? -13.164 6.738 23.453 1 95.5 181 GLU B CA 1
ATOM 3753 C C . GLU B 1 181 ? -11.672 6.711 23.766 1 95.5 181 GLU B C 1
ATOM 3755 O O . GLU B 1 181 ? -11.25 7.18 24.828 1 95.5 181 GLU B O 1
ATOM 3760 N N . GLU B 1 182 ? -10.898 6.18 22.875 1 96.38 182 GLU B N 1
ATOM 3761 C CA . GLU B 1 182 ? -9.445 6.133 23.031 1 96.38 182 GLU B CA 1
ATOM 3762 C C . GLU B 1 182 ? -8.82 7.512 22.828 1 96.38 182 GLU B C 1
ATOM 3764 O O . GLU B 1 182 ? -7.871 7.879 23.516 1 96.38 182 GLU B O 1
ATOM 3769 N N . ALA B 1 183 ? -9.367 8.227 21.906 1 97.62 183 ALA B N 1
ATOM 3770 C CA . ALA B 1 183 ? -8.789 9.5 21.484 1 97.62 183 ALA B CA 1
ATOM 3771 C C . ALA B 1 183 ? -9.047 10.594 22.516 1 97.62 183 ALA B C 1
ATOM 3773 O O . ALA B 1 183 ? -8.195 11.453 22.75 1 97.62 183 ALA B O 1
ATOM 3774 N N . ARG B 1 184 ? -10.117 10.57 23.203 1 96.5 184 ARG B N 1
ATOM 3775 C CA . ARG B 1 184 ? -10.625 11.656 24.031 1 96.5 184 ARG B CA 1
ATOM 3776 C C . ARG B 1 184 ? -9.617 12.031 25.109 1 96.5 184 ARG B C 1
ATOM 3778 O O . ARG B 1 184 ? -9.148 13.172 25.156 1 96.5 184 ARG B O 1
ATOM 3785 N N . PRO B 1 185 ? -9.281 11.109 25.953 1 96.88 185 PRO B N 1
ATOM 3786 C CA . PRO B 1 185 ? -8.375 11.516 27.031 1 96.88 185 PRO B CA 1
ATOM 3787 C C . PRO B 1 185 ? -7.023 12 26.516 1 96.88 185 PRO B C 1
ATOM 3789 O O . PRO B 1 185 ? -6.422 12.906 27.109 1 96.88 185 PRO B O 1
ATOM 3792 N N . VAL B 1 186 ? -6.578 11.445 25.438 1 97.88 186 VAL B N 1
ATOM 3793 C CA . VAL B 1 186 ? -5.273 11.797 24.891 1 97.88 186 VAL B CA 1
ATOM 3794 C C . VAL B 1 186 ? -5.332 13.188 24.25 1 97.88 186 VAL B C 1
ATOM 3796 O O . VAL B 1 186 ? -4.527 14.062 24.578 1 97.88 186 VAL B O 1
ATOM 3799 N N . LEU B 1 187 ? -6.277 13.398 23.359 1 97.94 187 LEU B N 1
ATOM 3800 C CA . LEU B 1 187 ? -6.348 14.641 22.594 1 97.94 187 LEU B CA 1
ATOM 3801 C C . LEU B 1 187 ? -6.68 15.82 23.5 1 97.94 187 LEU B C 1
ATOM 3803 O O . LEU B 1 187 ? -6.176 16.922 23.297 1 97.94 187 LEU B O 1
ATOM 3807 N N . LEU B 1 188 ? -7.484 15.617 24.5 1 96 188 LEU B N 1
ATOM 3808 C CA . LEU B 1 188 ? -7.828 16.703 25.422 1 96 188 LEU B CA 1
ATOM 3809 C C . LEU B 1 188 ? -6.641 17.047 26.312 1 96 188 LEU B C 1
ATOM 3811 O O . LEU B 1 188 ? -6.426 18.219 26.641 1 96 188 LEU B O 1
ATOM 3815 N N . ARG B 1 189 ? -5.902 16.047 26.703 1 96.5 189 ARG B N 1
ATOM 3816 C CA . ARG B 1 189 ? -4.676 16.297 27.469 1 96.5 189 ARG B CA 1
ATOM 3817 C C . ARG B 1 189 ? -3.678 17.094 26.641 1 96.5 189 ARG B C 1
ATOM 3819 O O . ARG B 1 189 ? -3.035 18.016 27.141 1 96.5 189 ARG B O 1
ATOM 3826 N N . LEU B 1 190 ? -3.502 16.766 25.391 1 98.06 190 LEU B N 1
ATOM 3827 C CA . LEU B 1 190 ? -2.613 17.5 24.5 1 98.06 190 LEU B CA 1
ATOM 3828 C C . LEU B 1 190 ? -3.109 18.938 24.297 1 98.06 190 LEU B C 1
ATOM 3830 O O . LEU B 1 190 ? -2.312 19.875 24.281 1 98.06 190 LEU B O 1
ATOM 3834 N N . ALA B 1 191 ? -4.414 19.062 24.188 1 97.31 191 ALA B N 1
ATOM 3835 C CA . ALA B 1 191 ? -5.023 20.391 24.016 1 97.31 191 ALA B CA 1
ATOM 3836 C C . ALA B 1 191 ? -4.723 21.281 25.219 1 97.31 191 ALA B C 1
ATOM 3838 O O . ALA B 1 191 ? -4.48 22.484 25.047 1 97.31 191 ALA B O 1
ATOM 3839 N N . GLU B 1 192 ? -4.723 20.719 26.359 1 95.5 192 GLU B N 1
ATOM 3840 C CA . GLU B 1 192 ? -4.453 21.469 27.594 1 95.5 192 GLU B CA 1
ATOM 3841 C C . GLU B 1 192 ? -3.037 22.031 27.594 1 95.5 192 GLU B C 1
ATOM 3843 O O . GLU B 1 192 ? -2.771 23.047 28.234 1 95.5 192 GLU B O 1
ATOM 3848 N N . GLN B 1 193 ? -2.186 21.391 26.906 1 96.94 193 GLN B N 1
ATOM 3849 C CA . GLN B 1 193 ? -0.786 21.797 26.906 1 96.94 193 GLN B CA 1
ATOM 3850 C C . GLN B 1 193 ? -0.508 22.766 25.75 1 96.94 193 GLN B C 1
ATOM 3852 O O . GLN B 1 193 ? 0.589 23.328 25.656 1 96.94 193 GLN B O 1
ATOM 3857 N N . ALA B 1 194 ? -1.444 23 24.922 1 97.81 194 ALA B N 1
ATOM 3858 C CA . ALA B 1 194 ? -1.238 23.828 23.734 1 97.81 194 ALA B CA 1
ATOM 3859 C C . ALA B 1 194 ? -1.485 25.312 24.047 1 97.81 194 ALA B C 1
ATOM 3861 O O . ALA B 1 194 ? -2.215 25.641 24.984 1 97.81 194 ALA B O 1
ATOM 3862 N N . ASP B 1 195 ? -0.814 26.172 23.359 1 97.75 195 ASP B N 1
ATOM 3863 C CA . ASP B 1 195 ? -1.134 27.594 23.375 1 97.75 195 ASP B CA 1
ATOM 3864 C C . ASP B 1 195 ? -2.295 27.906 22.438 1 97.75 195 ASP B C 1
ATOM 3866 O O . ASP B 1 195 ? -3.125 28.781 22.734 1 97.75 195 ASP B O 1
ATOM 3870 N N . TYR B 1 196 ? -2.33 27.266 21.297 1 98.38 196 TYR B N 1
ATOM 3871 C CA . TYR B 1 196 ? -3.393 27.375 20.312 1 98.38 196 TYR B CA 1
ATOM 3872 C C . TYR B 1 196 ? -4 26 20 1 98.38 196 TYR B C 1
ATOM 3874 O O . TYR B 1 196 ? -3.287 25.078 19.625 1 98.38 196 TYR B O 1
ATOM 3882 N N . PHE B 1 197 ? -5.262 25.844 20.234 1 98.25 197 PHE B N 1
ATOM 3883 C CA . PHE B 1 197 ? -6.023 24.625 19.953 1 98.25 197 PHE B CA 1
ATOM 3884 C C . PHE B 1 197 ? -6.98 24.844 18.781 1 98.25 197 PHE B C 1
ATOM 3886 O O . PHE B 1 197 ? -7.844 25.719 18.844 1 98.25 197 PHE B O 1
ATOM 3893 N N . LEU B 1 198 ? -6.852 24.047 17.656 1 98.19 198 LEU B N 1
ATOM 3894 C CA . LEU B 1 198 ? -7.527 24.312 16.391 1 98.19 198 LEU B CA 1
ATOM 3895 C C . LEU B 1 198 ? -8.484 23.188 16.031 1 98.19 198 LEU B C 1
ATOM 3897 O O . LEU B 1 198 ? -8.336 22.547 14.984 1 98.19 198 LEU B O 1
ATOM 3901 N N . PRO B 1 199 ? -9.555 22.984 16.766 1 97.38 199 PRO B N 1
ATOM 3902 C CA . PRO B 1 199 ? -10.484 21.891 16.516 1 97.38 199 PRO B CA 1
ATOM 3903 C C . PRO B 1 199 ? -11.633 22.297 15.594 1 97.38 199 PRO B C 1
ATOM 3905 O O . PRO B 1 199 ? -11.891 23.484 15.414 1 97.38 199 PRO B O 1
ATOM 3908 N N . GLY B 1 200 ? -12.211 21.281 14.961 1 95.5 200 GLY B N 1
ATOM 3909 C CA . GLY B 1 200 ? -13.539 21.469 14.398 1 95.5 200 GLY B CA 1
ATOM 3910 C C . GLY B 1 200 ? -14.648 21.266 15.414 1 95.5 200 GLY B C 1
ATOM 3911 O O . GLY B 1 200 ? -14.5 20.484 16.359 1 95.5 200 GLY B O 1
ATOM 3912 N N . LEU B 1 201 ? -15.758 21.938 15.156 1 94.75 201 LEU B N 1
ATOM 3913 C CA . LEU B 1 201 ? -16.875 21.812 16.078 1 94.75 201 LEU B CA 1
ATOM 3914 C C . LEU B 1 201 ? -17.375 20.359 16.141 1 94.75 201 LEU B C 1
ATOM 3916 O O . LEU B 1 201 ? -17.672 19.844 17.219 1 94.75 201 LEU B O 1
ATOM 3920 N N . ASP B 1 202 ? -17.469 19.734 15.016 1 93.56 202 ASP B N 1
ATOM 3921 C CA . ASP B 1 202 ? -17.906 18.344 14.969 1 93.56 202 ASP B CA 1
ATOM 3922 C C . ASP B 1 202 ? -16.938 17.438 15.742 1 93.56 202 ASP B C 1
ATOM 3924 O O . ASP B 1 202 ? -17.359 16.484 16.406 1 93.56 202 ASP B O 1
ATOM 3928 N N . GLU B 1 203 ? -15.672 17.719 15.664 1 95.06 203 GLU B N 1
ATOM 3929 C CA . GLU B 1 203 ? -14.672 16.984 16.422 1 95.06 203 GLU B CA 1
ATOM 3930 C C . GLU B 1 203 ? -14.859 17.172 17.922 1 95.06 203 GLU B C 1
ATOM 3932 O O . GLU B 1 203 ? -14.742 16.219 18.703 1 95.06 203 GLU B O 1
ATOM 3937 N N . LEU B 1 204 ? -15.164 18.391 18.266 1 95.94 204 LEU B N 1
ATOM 3938 C CA . LEU B 1 204 ? -15.344 18.688 19.688 1 95.94 204 LEU B CA 1
ATOM 3939 C C . LEU B 1 204 ? -16.562 17.953 20.234 1 95.94 204 LEU B C 1
ATOM 3941 O O . LEU B 1 204 ? -16.547 17.516 21.391 1 95.94 204 LEU B O 1
ATOM 3945 N N . LYS B 1 205 ? -17.562 17.859 19.406 1 96.12 205 LYS B N 1
ATOM 3946 C CA . LYS B 1 205 ? -18.75 17.125 19.844 1 96.12 205 LYS B CA 1
ATOM 3947 C C . LYS B 1 205 ? -18.406 15.672 20.156 1 96.12 205 LYS B C 1
ATOM 3949 O O . LYS B 1 205 ? -18.906 15.109 21.141 1 96.12 205 LYS B O 1
ATOM 3954 N N . LEU B 1 206 ? -17.531 15.109 19.359 1 95.5 206 LEU B N 1
ATOM 3955 C CA . LEU B 1 206 ? -17.094 13.734 19.578 1 95.5 206 LEU B CA 1
ATOM 3956 C C . LEU B 1 206 ? -16.156 13.656 20.781 1 95.5 206 LEU B C 1
ATOM 3958 O O . LEU B 1 206 ? -16.266 12.742 21.594 1 95.5 206 LEU B O 1
ATOM 3962 N N . LEU B 1 207 ? -15.273 14.641 20.922 1 95.38 207 LEU B N 1
ATOM 3963 C CA . LEU B 1 207 ? -14.258 14.617 21.969 1 95.38 207 LEU B CA 1
ATOM 3964 C C . LEU B 1 207 ? -14.891 14.836 23.344 1 95.38 207 LEU B C 1
ATOM 3966 O O . LEU B 1 207 ? -14.453 14.25 24.328 1 95.38 207 LEU B O 1
ATOM 3970 N N . TYR B 1 208 ? -15.867 15.633 23.391 1 95.19 208 TYR B N 1
ATOM 3971 C CA . TYR B 1 208 ? -16.5 15.93 24.672 1 95.19 208 TYR B CA 1
ATOM 3972 C C . TYR B 1 208 ? -17.75 15.07 24.875 1 95.19 208 TYR B C 1
ATOM 3974 O O . TYR B 1 208 ? -18.359 15.086 25.953 1 95.19 208 TYR B O 1
ATOM 3982 N N . ASP B 1 209 ? -18.062 14.297 23.859 1 95.31 209 ASP B N 1
ATOM 3983 C CA . ASP B 1 209 ? -19.312 13.539 23.875 1 95.31 209 ASP B CA 1
ATOM 3984 C C . ASP B 1 209 ? -20.484 14.43 24.281 1 95.31 209 ASP B C 1
ATOM 3986 O O . ASP B 1 209 ? -21.203 14.117 25.234 1 95.31 209 ASP B O 1
ATOM 3990 N N . GLU B 1 210 ? -20.578 15.523 23.656 1 95.75 210 GLU B N 1
ATOM 3991 C CA . GLU B 1 210 ? -21.547 16.594 23.938 1 95.75 210 GLU B CA 1
ATOM 3992 C C . GLU B 1 210 ? -22.031 17.234 22.641 1 95.75 210 GLU B C 1
ATOM 3994 O O . GLU B 1 210 ? -21.234 17.547 21.75 1 95.75 210 GLU B O 1
ATOM 3999 N N . GLN B 1 211 ? -23.375 17.406 22.516 1 95.44 211 GLN B N 1
ATOM 4000 C CA . GLN B 1 211 ? -23.953 17.922 21.281 1 95.44 211 GLN B CA 1
ATOM 4001 C C . GLN B 1 211 ? -24.297 19.406 21.422 1 95.44 211 GLN B C 1
ATOM 4003 O O . GLN B 1 211 ? -24.453 20.109 20.422 1 95.44 211 GLN B O 1
ATOM 4008 N N . ASP B 1 212 ? -24.391 19.875 22.672 1 95.69 212 ASP B N 1
ATOM 4009 C CA . ASP B 1 212 ? -24.734 21.266 22.922 1 95.69 212 ASP B CA 1
ATOM 4010 C C . ASP B 1 212 ? -23.516 22.172 22.75 1 95.69 212 ASP B C 1
ATOM 4012 O O . ASP B 1 212 ? -22.578 22.094 23.547 1 95.69 212 ASP B O 1
ATOM 4016 N N . ASP B 1 213 ? -23.609 23.109 21.797 1 93.69 213 ASP B N 1
ATOM 4017 C CA . ASP B 1 213 ? -22.484 24 21.5 1 93.69 213 ASP B CA 1
ATOM 4018 C C . ASP B 1 213 ? -22.094 24.828 22.719 1 93.69 213 ASP B C 1
ATOM 4020 O O . ASP B 1 213 ? -20.906 25.016 22.984 1 93.69 213 ASP B O 1
ATOM 4024 N N . GLN B 1 214 ? -23.047 25.344 23.391 1 93.75 214 GLN B N 1
ATOM 4025 C CA . GLN B 1 214 ? -22.781 26.203 24.531 1 93.75 214 GLN B CA 1
ATOM 4026 C C . GLN B 1 214 ? -22 25.453 25.609 1 93.75 214 GLN B C 1
ATOM 4028 O O . GLN B 1 214 ? -21.062 25.984 26.188 1 93.75 214 GLN B O 1
ATOM 4033 N N . LYS B 1 215 ? -22.391 24.25 25.875 1 95.56 215 LYS B N 1
ATOM 4034 C CA . LYS B 1 215 ? -21.703 23.438 26.859 1 95.56 215 LYS B CA 1
ATOM 4035 C C . LYS B 1 215 ? -20.281 23.125 26.406 1 95.56 215 LYS B C 1
ATOM 4037 O O . LYS B 1 215 ? -19.359 23.078 27.219 1 95.56 215 LYS B O 1
ATOM 4042 N N . ILE B 1 216 ? -20.109 22.891 25.141 1 95.06 216 ILE B N 1
ATOM 4043 C CA . ILE B 1 216 ? -18.797 22.625 24.578 1 95.06 216 ILE B CA 1
ATOM 4044 C C . ILE B 1 216 ? -17.875 23.828 24.781 1 95.06 216 ILE B C 1
ATOM 4046 O O . ILE B 1 216 ? -16.734 23.672 25.234 1 95.06 216 ILE B O 1
ATOM 4050 N N . PHE B 1 217 ? -18.375 25.016 24.531 1 94.19 217 PHE B N 1
ATOM 4051 C CA . PHE B 1 217 ? -17.562 26.234 24.672 1 94.19 217 PHE B CA 1
ATOM 4052 C C . PHE B 1 217 ? -17.219 26.5 26.125 1 94.19 217 PHE B C 1
ATOM 4054 O O . PHE B 1 217 ? -16.141 27.016 26.438 1 94.19 217 PHE B O 1
ATOM 4061 N N . GLU B 1 218 ? -18.172 26.141 27.016 1 93.81 218 GLU B N 1
ATOM 4062 C CA . GLU B 1 218 ? -17.891 26.281 28.438 1 93.81 218 GLU B CA 1
ATOM 4063 C C . GLU B 1 218 ? -16.734 25.391 28.859 1 93.81 218 GLU B C 1
ATOM 4065 O O . GLU B 1 218 ? -15.844 25.828 29.594 1 93.81 218 GLU B O 1
ATOM 4070 N N . ARG B 1 219 ? -16.797 24.25 28.406 1 92.69 219 ARG B N 1
ATOM 4071 C CA . ARG B 1 219 ? -15.727 23.297 28.734 1 92.69 219 ARG B CA 1
ATOM 4072 C C . ARG B 1 219 ? -14.406 23.734 28.109 1 92.69 219 ARG B C 1
ATOM 4074 O O . ARG B 1 219 ? -13.352 23.609 28.734 1 92.69 219 ARG B O 1
ATOM 4081 N N . LEU B 1 220 ? -14.484 24.172 26.906 1 93.56 220 LEU B N 1
ATOM 4082 C CA . LEU B 1 220 ? -13.297 24.656 26.203 1 93.56 220 LEU B CA 1
ATOM 4083 C C . LEU B 1 220 ? -12.664 25.828 26.953 1 93.56 220 LEU B C 1
ATOM 4085 O O . LEU B 1 220 ? -11.445 25.953 27 1 93.56 220 LEU B O 1
ATOM 4089 N N . SER B 1 221 ? -13.484 26.688 27.453 1 91.5 221 SER B N 1
ATOM 4090 C CA . SER B 1 221 ? -13.008 27.859 28.188 1 91.5 221 SER B CA 1
ATOM 4091 C C . SER B 1 221 ? -12.195 27.453 29.406 1 91.5 221 SER B C 1
ATOM 4093 O O . SER B 1 221 ? -11.273 28.172 29.812 1 91.5 221 SER B O 1
ATOM 4095 N N . ALA B 1 222 ? -12.453 26.312 29.891 1 88.25 222 ALA B N 1
ATOM 4096 C CA . ALA B 1 222 ? -11.781 25.828 31.109 1 88.25 222 ALA B CA 1
ATOM 4097 C C . ALA B 1 222 ? -10.375 25.328 30.797 1 88.25 222 ALA B C 1
ATOM 4099 O O . ALA B 1 222 ? -9.539 25.219 31.688 1 88.25 222 ALA B O 1
ATOM 4100 N N . LEU B 1 223 ? -10.016 25.062 29.609 1 87.5 223 LEU B N 1
ATOM 4101 C CA . LEU B 1 223 ? -8.703 24.562 29.203 1 87.5 223 LEU B CA 1
ATOM 4102 C C . LEU B 1 223 ? -7.641 25.641 29.359 1 87.5 223 LEU B C 1
ATOM 4104 O O . LEU B 1 223 ? -6.465 25.328 29.578 1 87.5 223 LEU B O 1
ATOM 4108 N N . GLY B 1 224 ? -8.031 26.891 29.266 1 83.06 224 GLY B N 1
ATOM 4109 C CA . GLY B 1 224 ? -7.086 27.984 29.391 1 83.06 224 GLY B CA 1
ATOM 4110 C C . GLY B 1 224 ? -6.266 28.219 28.125 1 83.06 224 GLY B C 1
ATOM 4111 O O . GLY B 1 224 ? -5.289 28.969 28.141 1 83.06 224 GLY B O 1
ATOM 4112 N N . THR B 1 225 ? -6.473 27.578 27.062 1 89.69 225 THR B N 1
ATOM 4113 C CA . THR B 1 225 ? -5.809 27.719 25.781 1 89.69 225 THR B CA 1
ATOM 4114 C C . THR B 1 225 ? -6.621 28.609 24.844 1 89.69 225 THR B C 1
ATOM 4116 O O . THR B 1 225 ? -7.816 28.828 25.062 1 89.69 225 THR B O 1
ATOM 4119 N N . ILE B 1 226 ? -6.016 29.328 23.859 1 96 226 ILE B N 1
ATOM 4120 C CA . ILE B 1 226 ? -6.734 30 22.781 1 96 226 ILE B CA 1
ATOM 4121 C C . ILE B 1 226 ? -7.281 28.969 21.797 1 96 226 ILE B C 1
ATOM 4123 O O . ILE B 1 226 ? -6.512 28.266 21.141 1 96 226 ILE B O 1
ATOM 4127 N N . SER B 1 227 ? -8.578 28.875 21.766 1 97.62 227 SER B N 1
ATOM 4128 C CA . SER B 1 227 ? -9.203 27.875 20.906 1 97.62 227 SER B CA 1
ATOM 4129 C C . SER B 1 227 ? -9.836 28.516 19.688 1 97.62 227 SER B C 1
ATOM 4131 O O . SER B 1 227 ? -10.578 29.5 19.797 1 97.62 227 SER B O 1
ATOM 4133 N N . ILE B 1 228 ? -9.453 28.047 18.531 1 97.81 228 ILE B N 1
ATOM 4134 C CA . ILE B 1 228 ? -10.055 28.438 17.266 1 97.81 228 ILE B CA 1
ATOM 4135 C C . ILE B 1 228 ? -10.914 27.281 16.734 1 97.81 228 ILE B C 1
ATOM 4137 O O . ILE B 1 228 ? -10.391 26.312 16.172 1 97.81 228 ILE B O 1
ATOM 4141 N N . VAL B 1 229 ? -12.242 27.391 16.812 1 96.56 229 VAL B N 1
ATOM 4142 C CA . VAL B 1 229 ? -13.156 26.297 16.5 1 96.56 229 VAL B CA 1
ATOM 4143 C C . VAL B 1 229 ? -13.758 26.5 15.117 1 96.56 229 VAL B C 1
ATOM 4145 O O . VAL B 1 229 ? -14.516 27.453 14.891 1 96.56 229 VAL B O 1
ATOM 4148 N N . LYS B 1 230 ? -13.43 25.547 14.211 1 93.62 230 LYS B N 1
ATOM 4149 C CA . LYS B 1 230 ? -13.953 25.578 12.852 1 93.62 230 LYS B CA 1
ATOM 4150 C C . LYS B 1 230 ? -15.305 24.875 12.758 1 93.62 230 LYS B C 1
ATOM 4152 O O . LYS B 1 230 ? -15.539 23.875 13.438 1 93.62 230 LYS B O 1
ATOM 4157 N N . GLY B 1 231 ? -16.234 25.25 11.711 1 79.56 231 GLY B N 1
ATOM 4158 C CA . GLY B 1 231 ? -17.375 24.453 11.305 1 79.56 231 GLY B CA 1
ATOM 4159 C C . GLY B 1 231 ? -18.688 24.922 11.93 1 79.56 231 GLY B C 1
ATOM 4160 O O . GLY B 1 231 ? -19.641 24.156 12 1 79.56 231 GLY B O 1
ATOM 4161 N N . GLY B 1 232 ? -18.906 26.156 12.414 1 67.38 232 GLY B N 1
ATOM 4162 C CA . GLY B 1 232 ? -20.203 26.703 12.758 1 67.38 232 GLY B CA 1
ATOM 4163 C C . GLY B 1 232 ? -21 27.156 11.547 1 67.38 232 GLY B C 1
ATOM 4164 O O . GLY B 1 232 ? -20.516 27.078 10.414 1 67.38 232 GLY B O 1
ATOM 4165 N N . PRO B 1 233 ? -22.266 27.219 11.672 1 76.06 233 PRO B N 1
ATOM 4166 C CA . PRO B 1 233 ? -23.047 27.781 10.562 1 76.06 233 PRO B CA 1
ATOM 4167 C C . PRO B 1 233 ? -22.344 28.969 9.914 1 76.06 233 PRO B C 1
ATOM 4169 O O . PRO B 1 233 ? -22.594 30.125 10.297 1 76.06 233 PRO B O 1
ATOM 4172 N N . ASP B 1 234 ? -21.234 28.734 9.039 1 79.88 234 ASP B N 1
ATOM 4173 C CA . ASP B 1 234 ? -20.516 29.734 8.266 1 79.88 234 ASP B CA 1
ATOM 4174 C C . ASP B 1 234 ? -19.656 30.609 9.172 1 79.88 234 ASP B C 1
ATOM 4176 O O . ASP B 1 234 ? -19.516 31.812 8.922 1 79.88 234 ASP B O 1
ATOM 4180 N N . LEU B 1 235 ? -19.312 30.203 10.336 1 90.62 235 LEU B N 1
ATOM 4181 C CA . LEU B 1 235 ? -18.516 30.969 11.289 1 90.62 235 LEU B CA 1
ATOM 4182 C C . LEU B 1 235 ? -17.359 30.125 11.82 1 90.62 235 LEU B C 1
ATOM 4184 O O . LEU B 1 235 ? -17.469 28.891 11.898 1 90.62 235 LEU B O 1
ATOM 4188 N N . THR B 1 236 ? -16.312 30.75 12.062 1 95.31 236 THR B N 1
ATOM 4189 C CA . THR B 1 236 ? -15.258 30.234 12.945 1 95.31 236 THR B CA 1
ATOM 4190 C C . THR B 1 236 ? -15.297 30.953 14.297 1 95.31 236 THR B C 1
ATOM 4192 O O . THR B 1 236 ? -15.5 32.156 14.359 1 95.31 236 THR B O 1
ATOM 4195 N N . TYR B 1 237 ? -15.148 30.219 15.383 1 95.56 237 TYR B N 1
ATOM 4196 C CA . TYR B 1 237 ? -15.211 30.797 16.719 1 95.56 237 TYR B CA 1
ATOM 4197 C C . TYR B 1 237 ? -13.812 30.906 17.328 1 95.56 237 TYR B C 1
ATOM 4199 O O . TYR B 1 237 ? -13.016 29.969 17.234 1 95.56 237 TYR B O 1
ATOM 4207 N N . VAL B 1 238 ? -13.547 32.094 17.844 1 97.25 238 VAL B N 1
ATOM 4208 C CA . VAL B 1 238 ? -12.297 32.312 18.562 1 97.25 238 VAL B CA 1
ATOM 4209 C C . VAL B 1 238 ? -12.578 32.469 20.047 1 97.25 238 VAL B C 1
ATOM 4211 O O . VAL B 1 238 ? -13.32 33.375 20.469 1 97.25 238 VAL B O 1
ATOM 4214 N N . LEU B 1 239 ? -12.047 31.562 20.828 1 96.12 239 LEU B N 1
ATOM 4215 C CA . LEU B 1 239 ? -12.211 31.594 22.266 1 96.12 239 LEU B CA 1
ATOM 4216 C C . LEU B 1 239 ? -10.898 31.969 22.953 1 96.12 239 LEU B C 1
ATOM 4218 O O . LEU B 1 239 ? -9.914 31.234 22.875 1 96.12 239 LEU B O 1
ATOM 4222 N N . VAL B 1 240 ? -10.859 33.156 23.578 1 93.5 240 VAL B N 1
ATOM 4223 C CA . VAL B 1 240 ? -9.703 33.656 24.312 1 93.5 240 VAL B CA 1
ATOM 4224 C C . VAL B 1 240 ? -10.125 34.031 25.734 1 93.5 240 VAL B C 1
ATOM 4226 O O . VAL B 1 240 ? -10.922 34.969 25.922 1 93.5 240 VAL B O 1
ATOM 4229 N N . ASN B 1 241 ? -9.586 33.375 26.719 1 87.56 241 ASN B N 1
ATOM 4230 C CA . ASN B 1 241 ? -9.859 33.688 28.109 1 87.56 241 ASN B CA 1
ATOM 4231 C C . ASN B 1 241 ? -11.352 33.812 28.375 1 87.56 241 ASN B C 1
ATOM 4233 O O . ASN B 1 241 ? -11.82 34.812 28.938 1 87.56 241 ASN B O 1
ATOM 4237 N N . GLY B 1 242 ? -12.094 32.875 27.812 1 87.19 242 GLY B N 1
ATOM 4238 C CA . GLY B 1 242 ? -13.516 32.781 28.109 1 87.19 242 GLY B CA 1
ATOM 4239 C C . GLY B 1 242 ? -14.352 33.656 27.188 1 87.19 242 GLY B C 1
ATOM 4240 O O . GLY B 1 242 ? -15.586 33.594 27.203 1 87.19 242 GLY B O 1
ATOM 4241 N N . THR B 1 243 ? -13.789 34.562 26.422 1 92.62 243 THR B N 1
ATOM 4242 C CA . THR B 1 243 ? -14.508 35.438 25.484 1 92.62 243 THR B CA 1
ATOM 4243 C C . THR B 1 243 ? -14.609 34.75 24.109 1 92.62 243 THR B C 1
ATOM 4245 O O . THR B 1 243 ? -13.594 34.375 23.531 1 92.62 243 THR B O 1
ATOM 4248 N N . LEU B 1 244 ? -15.797 34.688 23.672 1 94.38 244 LEU B N 1
ATOM 4249 C CA . LEU B 1 244 ? -16.078 34.062 22.375 1 94.38 244 LEU B CA 1
ATOM 4250 C C . LEU B 1 244 ? -16.297 35.125 21.297 1 94.38 244 LEU B C 1
ATOM 4252 O O . LEU B 1 244 ? -17.141 36.031 21.469 1 94.38 244 LEU B O 1
ATOM 4256 N N . THR B 1 245 ? -15.523 35.094 20.234 1 95.25 245 THR B N 1
ATOM 4257 C CA . THR B 1 245 ? -15.695 35.969 19.078 1 95.25 245 THR B CA 1
ATOM 4258 C C . THR B 1 245 ? -16.016 35.156 17.828 1 95.25 245 THR B C 1
ATOM 4260 O O . THR B 1 245 ? -15.414 34.125 17.594 1 95.25 245 THR B O 1
ATOM 4263 N N . GLU B 1 246 ? -16.953 35.656 17.094 1 94.69 246 GLU B N 1
ATOM 4264 C CA . GLU B 1 246 ? -17.328 35 15.844 1 94.69 246 GLU B CA 1
ATOM 4265 C C . GLU B 1 246 ? -16.609 35.656 14.656 1 94.69 246 GLU B C 1
ATOM 4267 O O . GLU B 1 246 ? -16.562 36.875 14.555 1 94.69 246 GLU B O 1
ATOM 4272 N N . VAL B 1 247 ? -15.984 34.844 13.867 1 94.69 247 VAL B N 1
ATOM 4273 C CA . VAL B 1 247 ? -15.32 35.312 12.656 1 94.69 247 VAL B CA 1
ATOM 4274 C C . VAL B 1 247 ? -15.969 34.656 11.43 1 94.69 247 VAL B C 1
ATOM 4276 O O . VAL B 1 247 ? -15.906 33.438 11.266 1 94.69 247 VAL B O 1
ATOM 4279 N N . PRO B 1 248 ? -16.594 35.406 10.539 1 90.62 248 PRO B N 1
ATOM 4280 C CA . PRO B 1 248 ? -17.266 34.812 9.375 1 90.62 248 PRO B CA 1
ATOM 4281 C C . PRO B 1 248 ? -16.281 34.125 8.414 1 90.62 248 PRO B C 1
ATOM 4283 O O . PRO B 1 248 ? -15.172 34.625 8.219 1 90.62 248 PRO B O 1
ATOM 4286 N N . TYR B 1 249 ? -16.781 33.031 7.801 1 86.19 249 TYR B N 1
ATOM 4287 C CA . TYR B 1 249 ? -16.016 32.375 6.746 1 86.19 249 TYR B CA 1
ATOM 4288 C C . TYR B 1 249 ? -15.969 33.219 5.484 1 86.19 249 TYR B C 1
ATOM 4290 O O . TYR B 1 249 ? -16.875 34.031 5.246 1 86.19 249 TYR B O 1
ATOM 4298 N N . PHE B 1 250 ? -14.906 33.062 4.805 1 81.94 250 PHE B N 1
ATOM 4299 C CA . PHE B 1 250 ? -14.906 33.562 3.441 1 81.94 250 PHE B CA 1
ATOM 4300 C C . PHE B 1 250 ? -15.688 32.656 2.518 1 81.94 250 PHE B C 1
ATOM 4302 O O . PHE B 1 250 ? -15.5 31.438 2.535 1 81.94 250 PHE B O 1
ATOM 4309 N N . LYS B 1 251 ? -16.609 33.125 1.905 1 75.56 251 LYS B N 1
ATOM 4310 C CA . LYS B 1 251 ? -17.422 32.281 1.025 1 75.56 251 LYS B CA 1
ATOM 4311 C C . LYS B 1 251 ? -16.641 31.828 -0.192 1 75.56 251 LYS B C 1
ATOM 4313 O O . LYS B 1 251 ? -15.969 32.625 -0.848 1 75.56 251 LYS B O 1
ATOM 4318 N N . ALA B 1 252 ? -16.625 30.531 -0.321 1 74.94 252 ALA B N 1
ATOM 4319 C CA . ALA B 1 252 ? -16.016 29.969 -1.525 1 74.94 252 ALA B CA 1
ATOM 4320 C C . ALA B 1 252 ? -17 29.938 -2.684 1 74.94 252 ALA B C 1
ATOM 4322 O O . ALA B 1 252 ? -18.172 29.578 -2.502 1 74.94 252 ALA B O 1
ATOM 4323 N N . ASP B 1 253 ? -16.594 30.328 -3.822 1 73.81 253 ASP B N 1
ATOM 4324 C CA . ASP B 1 253 ? -17.453 30.359 -5.004 1 73.81 253 ASP B CA 1
ATOM 4325 C C . ASP B 1 253 ? -17.797 28.938 -5.465 1 73.81 253 ASP B C 1
ATOM 4327 O O . ASP B 1 253 ? -18.922 28.672 -5.887 1 73.81 253 ASP B O 1
ATOM 4331 N N . HIS B 1 254 ? -16.828 28.078 -5.414 1 80 254 HIS B N 1
ATOM 4332 C CA . HIS B 1 254 ? -16.984 26.688 -5.848 1 80 254 HIS B CA 1
ATOM 4333 C C . HIS B 1 254 ? -16.219 25.734 -4.934 1 80 254 HIS B C 1
ATOM 4335 O O . HIS B 1 254 ? -15.094 26.031 -4.523 1 80 254 HIS B O 1
ATOM 4341 N N . VAL B 1 255 ? -16.922 24.797 -4.535 1 77.12 255 VAL B N 1
ATOM 4342 C CA . VAL B 1 255 ? -16.281 23.766 -3.734 1 77.12 255 VAL B CA 1
ATOM 4343 C C . VAL B 1 255 ? -15.938 22.562 -4.617 1 77.12 255 VAL B C 1
ATOM 4345 O O . VAL B 1 255 ? -16.828 21.875 -5.113 1 77.12 255 VAL B O 1
ATOM 4348 N N . LEU B 1 256 ? -14.648 22.375 -4.844 1 72.19 256 LEU B N 1
ATOM 4349 C CA . LEU B 1 256 ? -14.195 21.281 -5.691 1 72.19 256 LEU B CA 1
ATOM 4350 C C . LEU B 1 256 ? -13.703 20.109 -4.852 1 72.19 256 LEU B C 1
ATOM 4352 O O . LEU B 1 256 ? -13.984 18.953 -5.172 1 72.19 256 LEU B O 1
ATOM 4356 N N . ASP B 1 257 ? -12.938 20.391 -3.85 1 77.62 257 ASP B N 1
ATOM 4357 C CA . ASP B 1 257 ? -12.367 19.375 -2.971 1 77.62 257 ASP B CA 1
ATOM 4358 C C . ASP B 1 257 ? -12.055 19.953 -1.595 1 77.62 257 ASP B C 1
ATOM 4360 O O . ASP B 1 257 ? -11.422 21.016 -1.49 1 77.62 257 ASP B O 1
ATOM 4364 N N . THR B 1 258 ? -12.461 19.297 -0.597 1 76.56 258 THR B N 1
ATOM 4365 C CA . THR B 1 258 ? -12.281 19.844 0.742 1 76.56 258 THR B CA 1
ATOM 4366 C C . THR B 1 258 ? -10.977 19.328 1.36 1 76.56 258 THR B C 1
ATOM 4368 O O . THR B 1 258 ? -10.594 19.766 2.451 1 76.56 258 THR B O 1
ATOM 4371 N N . VAL B 1 259 ? -10.344 18.453 0.647 1 80.19 259 VAL B N 1
ATOM 4372 C CA . VAL B 1 259 ? -9.117 17.859 1.175 1 80.19 259 VAL B CA 1
ATOM 4373 C C . VAL B 1 259 ? -8.055 18.938 1.347 1 80.19 259 VAL B C 1
ATOM 4375 O O . VAL B 1 259 ? -7.871 19.781 0.464 1 80.19 259 VAL B O 1
ATOM 4378 N N . GLY B 1 260 ? -7.43 18.969 2.533 1 86.56 260 GLY B N 1
ATOM 4379 C CA . GLY B 1 260 ? -6.344 19.906 2.793 1 86.56 260 GLY B CA 1
ATOM 4380 C C . GLY B 1 260 ? -6.824 21.25 3.299 1 86.56 260 GLY B C 1
ATOM 4381 O O . GLY B 1 260 ? -6.016 22.094 3.691 1 86.56 260 GLY B O 1
ATOM 4382 N N . ALA B 1 261 ? -8.156 21.484 3.275 1 88.81 261 ALA B N 1
ATOM 4383 C CA . ALA B 1 261 ? -8.703 22.766 3.697 1 88.81 261 ALA B CA 1
ATOM 4384 C C . ALA B 1 261 ? -8.336 23.078 5.145 1 88.81 261 ALA B C 1
ATOM 4386 O O . ALA B 1 261 ? -8.008 24.219 5.484 1 88.81 261 ALA B O 1
ATOM 4387 N N . GLY B 1 262 ? -8.414 22.062 5.988 1 93.5 262 GLY B N 1
ATOM 4388 C CA . GLY B 1 262 ? -8.016 22.234 7.375 1 93.5 262 GLY B CA 1
ATOM 4389 C C . GLY B 1 262 ? -6.551 22.609 7.535 1 93.5 262 GLY B C 1
ATOM 4390 O O . GLY B 1 262 ? -6.207 23.469 8.344 1 93.5 262 GLY B O 1
ATOM 4391 N N . ASP B 1 263 ? -5.711 21.984 6.758 1 95.94 263 ASP B N 1
ATOM 4392 C CA . ASP B 1 263 ? -4.285 22.297 6.785 1 95.94 263 ASP B CA 1
ATOM 4393 C C . ASP B 1 263 ? -4.027 23.719 6.289 1 95.94 263 ASP B C 1
ATOM 4395 O O . ASP B 1 263 ? -3.148 24.406 6.809 1 95.94 263 ASP B O 1
ATOM 4399 N N . GLY B 1 264 ? -4.793 24.047 5.23 1 95.88 264 GLY B N 1
ATOM 4400 C CA . GLY B 1 264 ? -4.695 25.406 4.738 1 95.88 264 GLY B CA 1
ATOM 4401 C C . GLY B 1 264 ? -5.102 26.438 5.773 1 95.88 264 GLY B C 1
ATOM 4402 O O . GLY B 1 264 ? -4.441 27.469 5.918 1 95.88 264 GLY B O 1
ATOM 4403 N N . PHE B 1 265 ? -6.195 26.188 6.441 1 96.19 265 PHE B N 1
ATOM 4404 C CA . PHE B 1 265 ? -6.629 27.062 7.52 1 96.19 265 PHE B CA 1
ATOM 4405 C C . PHE B 1 265 ? -5.527 27.234 8.562 1 96.19 265 PHE B C 1
ATOM 4407 O O . PHE B 1 265 ? -5.199 28.344 8.953 1 96.19 265 PHE B O 1
ATOM 4414 N N . CYS B 1 266 ? -4.926 26.094 8.992 1 98.19 266 CYS B N 1
ATOM 4415 C CA . CYS B 1 266 ? -3.887 26.141 10.016 1 98.19 266 CYS B CA 1
ATOM 4416 C C . CYS B 1 266 ? -2.68 26.938 9.539 1 98.19 266 CYS B C 1
ATOM 4418 O O . CYS B 1 266 ? -2.119 27.734 10.297 1 98.19 266 CYS B O 1
ATOM 4420 N N . ALA B 1 267 ? -2.312 26.719 8.305 1 98.44 267 ALA B N 1
ATOM 4421 C CA . ALA B 1 267 ? -1.184 27.453 7.734 1 98.44 267 ALA B CA 1
ATOM 4422 C C . ALA B 1 267 ? -1.455 28.953 7.73 1 98.44 267 ALA B C 1
ATOM 4424 O O . ALA B 1 267 ? -0.591 29.75 8.109 1 98.44 267 ALA B O 1
ATOM 4425 N N . GLY B 1 268 ? -2.639 29.328 7.281 1 97.94 268 GLY B N 1
ATOM 4426 C CA . GLY B 1 268 ? -3.016 30.734 7.266 1 97.94 268 GLY B CA 1
ATOM 4427 C C . GLY B 1 268 ? -3.061 31.359 8.648 1 97.94 268 GLY B C 1
ATOM 4428 O O . GLY B 1 268 ? -2.516 32.438 8.867 1 97.94 268 GLY B O 1
ATOM 4429 N N . PHE B 1 269 ? -3.678 30.656 9.586 1 98.44 269 PHE B N 1
ATOM 4430 C CA . PHE B 1 269 ? -3.793 31.141 10.961 1 98.44 269 PHE B CA 1
ATOM 4431 C C . PHE B 1 269 ? -2.414 31.375 11.57 1 98.44 269 PHE B C 1
ATOM 4433 O O . PHE B 1 269 ? -2.131 32.438 12.086 1 98.44 269 PHE B O 1
ATOM 4440 N N . LEU B 1 270 ? -1.524 30.359 11.461 1 98.81 270 LEU B N 1
ATOM 4441 C CA . LEU B 1 270 ? -0.204 30.438 12.07 1 98.81 270 LEU B CA 1
ATOM 4442 C C . LEU B 1 270 ? 0.652 31.5 11.383 1 98.81 270 LEU B C 1
ATOM 4444 O O . LEU B 1 270 ? 1.453 32.156 12.031 1 98.81 270 LEU B O 1
ATOM 4448 N N . SER B 1 271 ? 0.484 31.609 10.086 1 98.56 271 SER B N 1
ATOM 4449 C CA . SER B 1 271 ? 1.176 32.688 9.375 1 98.56 271 SER B CA 1
ATOM 4450 C C . SER B 1 271 ? 0.732 34.062 9.875 1 98.56 271 SER B C 1
ATOM 4452 O O . SER B 1 271 ? 1.547 34.969 9.984 1 98.56 271 SER B O 1
ATOM 4454 N N . GLY B 1 272 ? -0.581 34.188 10.086 1 98.25 272 GLY B N 1
ATOM 4455 C CA . GLY B 1 272 ? -1.082 35.438 10.672 1 98.25 272 GLY B CA 1
ATOM 4456 C C . GLY B 1 272 ? -0.462 35.75 12.016 1 98.25 272 GLY B C 1
ATOM 4457 O O . GLY B 1 272 ? -0.083 36.875 12.281 1 98.25 272 GLY B O 1
ATOM 4458 N N . LEU B 1 273 ? -0.335 34.75 12.875 1 98.5 273 LEU B N 1
ATOM 4459 C CA . LEU B 1 273 ? 0.291 34.938 14.18 1 98.5 273 LEU B CA 1
ATOM 4460 C C . LEU B 1 273 ? 1.731 35.438 14.023 1 98.5 273 LEU B C 1
ATOM 4462 O O . LEU B 1 273 ? 2.186 36.281 14.766 1 98.5 273 LEU B O 1
ATOM 4466 N N . LEU B 1 274 ? 2.443 34.844 13.078 1 98.12 274 LEU B N 1
ATOM 4467 C CA . LEU B 1 274 ? 3.836 35.188 12.836 1 98.12 274 LEU B CA 1
ATOM 4468 C C . LEU B 1 274 ? 3.949 36.656 12.375 1 98.12 274 LEU B C 1
ATOM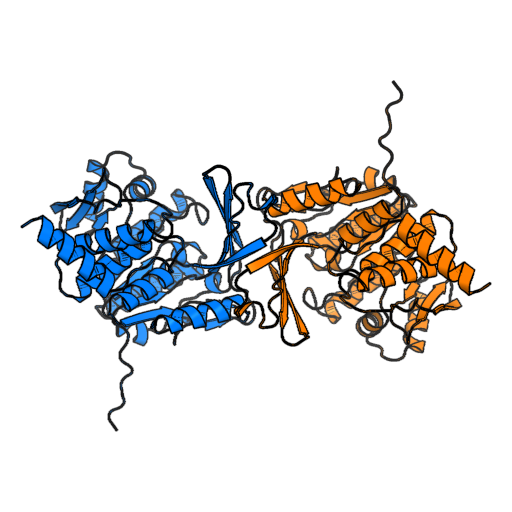 4470 O O . LEU B 1 274 ? 4.969 37.281 12.602 1 98.12 274 LEU B O 1
ATOM 4474 N N . LYS B 1 275 ? 2.932 37.156 11.75 1 97.19 275 LYS B N 1
ATOM 4475 C CA . LYS B 1 275 ? 2.9 38.531 11.281 1 97.19 275 LYS B CA 1
ATOM 4476 C C . LYS B 1 275 ? 2.504 39.5 12.398 1 97.19 275 LYS B C 1
ATOM 4478 O O . LYS B 1 275 ? 2.463 40.719 12.195 1 97.19 275 LYS B O 1
ATOM 4483 N N . GLY B 1 276 ? 2.162 38.938 13.523 1 97.44 276 GLY B N 1
ATOM 4484 C CA . GLY B 1 276 ? 1.807 39.75 14.664 1 97.44 276 GLY B CA 1
ATOM 4485 C C . GLY B 1 276 ? 0.32 40.062 14.75 1 97.44 276 GLY B C 1
ATOM 4486 O O . GLY B 1 276 ? -0.108 40.906 15.539 1 97.44 276 GLY B O 1
ATOM 4487 N N . TYR B 1 277 ? -0.471 39.344 13.969 1 97.31 277 TYR B N 1
ATOM 4488 C CA . TYR B 1 277 ? -1.916 39.531 14.023 1 97.31 277 TYR B CA 1
ATOM 4489 C C . TYR B 1 277 ? -2.488 39 15.336 1 97.31 277 TYR B C 1
ATOM 4491 O O . TYR B 1 277 ? -1.906 38.125 15.969 1 97.31 277 TYR B O 1
ATOM 4499 N N . SER B 1 278 ? -3.641 39.656 15.766 1 96.75 278 SER B N 1
ATOM 4500 C CA . SER B 1 278 ? -4.414 39.062 16.859 1 96.75 278 SER B CA 1
ATOM 4501 C C . SER B 1 278 ? -5.004 37.719 16.469 1 96.75 278 SER B C 1
ATOM 4503 O O . SER B 1 278 ? -5.082 37.375 15.289 1 96.75 278 SER B O 1
ATOM 4505 N N . PRO B 1 279 ? -5.398 36.906 17.438 1 97.19 279 PRO B N 1
ATOM 4506 C CA . PRO B 1 279 ? -6.027 35.625 17.109 1 97.19 279 PRO B CA 1
ATOM 4507 C C . PRO B 1 279 ? -7.223 35.781 16.172 1 97.19 279 PRO B C 1
ATOM 4509 O O . PRO B 1 279 ? -7.414 34.969 15.273 1 97.19 279 PRO B O 1
ATOM 4512 N N . GLN B 1 280 ? -7.949 36.812 16.312 1 96.38 280 GLN B N 1
ATOM 4513 C CA . GLN B 1 280 ? -9.102 37.062 15.453 1 96.38 280 GLN B CA 1
ATOM 4514 C C . GLN B 1 280 ? -8.672 37.375 14.023 1 96.38 280 GLN B C 1
ATOM 4516 O O . GLN B 1 280 ? -9.219 36.812 13.07 1 96.38 280 GLN B O 1
ATOM 4521 N N . GLU B 1 281 ? -7.711 38.25 13.914 1 95.94 281 GLU B N 1
ATOM 4522 C CA . GLU B 1 281 ? -7.203 38.594 12.594 1 95.94 281 GLU B CA 1
ATOM 4523 C C . GLU B 1 281 ? -6.531 37.406 11.93 1 95.94 281 GLU B C 1
ATOM 4525 O O . GLU B 1 281 ? -6.676 37.188 10.719 1 95.94 281 GLU B O 1
ATOM 4530 N N . ALA B 1 282 ? -5.762 36.656 12.727 1 97.88 282 ALA B N 1
ATOM 4531 C CA . ALA B 1 282 ? -5.121 35.438 12.219 1 97.88 282 ALA B CA 1
ATOM 4532 C C . ALA B 1 282 ? -6.16 34.438 11.742 1 97.88 282 ALA B C 1
ATOM 4534 O O . ALA B 1 282 ? -5.941 33.719 10.75 1 97.88 282 ALA B O 1
ATOM 4535 N N . THR B 1 283 ? -7.277 34.375 12.469 1 97.5 283 THR B N 1
ATOM 4536 C CA . THR B 1 283 ? -8.367 33.469 12.078 1 97.5 283 THR B CA 1
ATOM 4537 C C . THR B 1 283 ? -8.945 33.875 10.727 1 97.5 283 THR B C 1
ATOM 4539 O O . THR B 1 283 ? -9.266 33.031 9.898 1 97.5 283 THR B O 1
ATOM 4542 N N . ARG B 1 284 ? -9.07 35.188 10.461 1 95.31 284 ARG B N 1
ATOM 4543 C CA . ARG B 1 284 ? -9.547 35.656 9.164 1 95.31 284 ARG B CA 1
ATOM 4544 C C . ARG B 1 284 ? -8.633 35.188 8.039 1 95.31 284 ARG B C 1
ATOM 4546 O O . ARG B 1 284 ? -9.109 34.75 6.988 1 95.31 284 ARG B O 1
ATOM 4553 N N . LEU B 1 285 ? -7.371 35.312 8.273 1 95.75 285 LEU B N 1
ATOM 4554 C CA . LEU B 1 285 ? -6.41 34.844 7.285 1 95.75 285 LEU B CA 1
ATOM 4555 C C . LEU B 1 285 ? -6.52 33.312 7.105 1 95.75 285 LEU B C 1
ATOM 4557 O O . LEU B 1 285 ? -6.41 32.812 5.984 1 95.75 285 LEU B O 1
ATOM 4561 N N . GLY B 1 286 ? -6.68 32.562 8.211 1 96.94 286 GLY B N 1
ATOM 4562 C CA . GLY B 1 286 ? -6.926 31.125 8.133 1 96.94 286 GLY B CA 1
ATOM 4563 C C . GLY B 1 286 ? -8.148 30.766 7.312 1 96.94 286 GLY B C 1
ATOM 4564 O O . GLY B 1 286 ? -8.094 29.891 6.441 1 96.94 286 GLY B O 1
ATOM 4565 N N . ASN B 1 287 ? -9.242 31.484 7.582 1 94.56 287 ASN B N 1
ATOM 4566 C CA . ASN B 1 287 ? -10.469 31.281 6.824 1 94.56 287 ASN B CA 1
ATOM 4567 C C . ASN B 1 287 ? -10.25 31.5 5.332 1 94.56 287 ASN B C 1
ATOM 4569 O O . ASN B 1 287 ? -10.727 30.719 4.504 1 94.56 287 ASN B O 1
ATOM 4573 N N . LEU B 1 288 ? -9.578 32.531 5.023 1 93.12 288 LEU B N 1
ATOM 4574 C CA . LEU B 1 288 ? -9.328 32.844 3.625 1 93.12 288 LEU B CA 1
ATOM 4575 C C . LEU B 1 288 ? -8.477 31.766 2.963 1 93.12 288 LEU B C 1
ATOM 4577 O O . LEU B 1 288 ? -8.828 31.266 1.888 1 93.12 288 LEU B O 1
ATOM 4581 N N . THR B 1 289 ? -7.395 31.391 3.566 1 94 289 THR B N 1
ATOM 4582 C CA . THR B 1 289 ? -6.492 30.391 3.025 1 94 289 THR B CA 1
ATOM 4583 C C . THR B 1 289 ? -7.215 29.047 2.852 1 94 289 THR B C 1
ATOM 4585 O O . THR B 1 289 ? -7.098 28.406 1.805 1 94 289 THR B O 1
ATOM 4588 N N . GLY B 1 290 ? -7.957 28.625 3.895 1 92.5 290 GLY B N 1
ATOM 4589 C CA . GLY B 1 290 ? -8.742 27.406 3.793 1 92.5 290 GLY B CA 1
ATOM 4590 C C . GLY B 1 290 ? -9.75 27.438 2.662 1 92.5 290 GLY B C 1
ATOM 4591 O O . GLY B 1 290 ? -9.938 26.453 1.958 1 92.5 290 GLY B O 1
ATOM 4592 N N . SER B 1 291 ? -10.375 28.578 2.496 1 89.69 291 SER B N 1
ATOM 4593 C CA . SER B 1 291 ? -11.398 28.719 1.466 1 89.69 291 SER B CA 1
ATOM 4594 C C . SER B 1 291 ? -10.797 28.641 0.069 1 89.69 291 SER B C 1
ATOM 4596 O O . SER B 1 291 ? -11.469 28.219 -0.88 1 89.69 291 SER B O 1
ATOM 4598 N N . MET B 1 292 ? -9.617 29 -0.109 1 89.38 292 MET B N 1
ATOM 4599 C CA . MET B 1 292 ? -8.945 28.953 -1.405 1 89.38 292 MET B CA 1
ATOM 4600 C C . MET B 1 292 ? -8.547 27.531 -1.765 1 89.38 292 MET B C 1
ATOM 4602 O O . MET B 1 292 ? -8.523 27.172 -2.941 1 89.38 292 MET B O 1
ATOM 4606 N N . VAL B 1 293 ? -8.273 26.703 -0.755 1 87.88 293 VAL B N 1
ATOM 4607 C CA . VAL B 1 293 ? -7.863 25.312 -0.971 1 87.88 293 VAL B CA 1
ATOM 4608 C C . VAL B 1 293 ? -9.023 24.531 -1.561 1 87.88 293 VAL B C 1
ATOM 4610 O O . VAL B 1 293 ? -8.836 23.734 -2.486 1 87.88 293 VAL B O 1
ATOM 4613 N N . ILE B 1 294 ? -10.219 24.766 -1.079 1 84.69 294 ILE B N 1
ATOM 4614 C CA . ILE B 1 294 ? -11.352 23.922 -1.45 1 84.69 294 ILE B CA 1
ATOM 4615 C C . ILE B 1 294 ? -11.805 24.266 -2.869 1 84.69 294 ILE B C 1
ATOM 4617 O O . ILE B 1 294 ? -12.664 23.578 -3.434 1 84.69 294 ILE B O 1
ATOM 4621 N N . GLN B 1 295 ? -11.188 25.25 -3.436 1 80.31 295 GLN B N 1
ATOM 4622 C CA . GLN B 1 295 ? -11.547 25.656 -4.785 1 80.31 295 GLN B CA 1
ATOM 4623 C C . GLN B 1 295 ? -10.617 25.031 -5.82 1 80.31 295 GLN B C 1
ATOM 4625 O O . GLN B 1 295 ? -10.695 25.359 -7.008 1 80.31 295 GLN B O 1
ATOM 4630 N N . ALA B 1 296 ? -9.734 24.188 -5.426 1 75.06 296 ALA B N 1
ATOM 4631 C CA . ALA B 1 296 ? -8.812 23.453 -6.293 1 75.06 296 ALA B CA 1
ATOM 4632 C C . ALA B 1 296 ? -8.703 22 -5.883 1 75.06 296 ALA B C 1
ATOM 4634 O O . ALA B 1 296 ? -9.055 21.625 -4.758 1 75.06 296 ALA B O 1
ATOM 4635 N N . VAL B 1 297 ? -8.273 21.188 -6.832 1 73.25 297 VAL B N 1
ATOM 4636 C CA . VAL B 1 297 ? -8.117 19.75 -6.555 1 73.25 297 VAL B CA 1
ATOM 4637 C C . VAL B 1 297 ? -6.719 19.484 -5.996 1 73.25 297 VAL B C 1
ATOM 4639 O O . VAL B 1 297 ? -5.73 20.031 -6.492 1 73.25 297 VAL B O 1
ATOM 4642 N N . GLY B 1 298 ? -6.715 18.641 -4.949 1 76.25 298 GLY B N 1
ATOM 4643 C CA . GLY B 1 298 ? -5.426 18.219 -4.414 1 76.25 298 GLY B CA 1
ATOM 4644 C C . GLY B 1 298 ? -5.309 18.438 -2.914 1 76.25 298 GLY B C 1
ATOM 4645 O O . GLY B 1 298 ? -6.172 19.062 -2.301 1 76.25 298 GLY B O 1
ATOM 4646 N N . ASP B 1 299 ? -4.25 17.938 -2.32 1 83.69 299 ASP B N 1
ATOM 4647 C CA . ASP B 1 299 ? -3.949 18.062 -0.897 1 83.69 299 ASP B CA 1
ATOM 4648 C C . ASP B 1 299 ? -3.131 19.312 -0.613 1 83.69 299 ASP B C 1
ATOM 4650 O O . ASP B 1 299 ? -3.691 20.375 -0.303 1 83.69 299 ASP B O 1
ATOM 4654 N N . TRP B 1 300 ? -1.939 19.359 -0.972 1 87.06 300 TRP B N 1
ATOM 4655 C CA . TRP B 1 300 ? -1.034 20.484 -0.753 1 87.06 300 TRP B CA 1
ATOM 4656 C C . TRP B 1 300 ? -0.938 21.359 -2 1 87.06 300 TRP B C 1
ATOM 4658 O O . TRP B 1 300 ? -0.583 22.531 -1.916 1 87.06 300 TRP B O 1
ATOM 4668 N N . GLU B 1 301 ? -1.343 20.797 -3.141 1 87.62 301 GLU B N 1
ATOM 4669 C CA . GLU B 1 301 ? -1.192 21.484 -4.418 1 87.62 301 GLU B CA 1
ATOM 4670 C C . GLU B 1 301 ? -2.096 22.719 -4.492 1 87.62 301 GLU B C 1
ATOM 4672 O O . GLU B 1 301 ? -1.771 23.688 -5.164 1 87.62 301 GLU B O 1
ATOM 4677 N N . ALA B 1 302 ? -3.172 22.688 -3.768 1 85.75 302 ALA B N 1
ATOM 4678 C CA . ALA B 1 302 ? -4.16 23.766 -3.826 1 85.75 302 ALA B CA 1
ATOM 4679 C C . ALA B 1 302 ? -3.809 24.891 -2.854 1 85.75 302 ALA B C 1
ATOM 4681 O O . ALA B 1 302 ? -4.445 25.938 -2.855 1 85.75 302 ALA B O 1
ATOM 4682 N N . LEU B 1 303 ? -2.77 24.734 -2.035 1 92.25 303 LEU B N 1
ATOM 4683 C CA . LEU B 1 303 ? -2.383 25.75 -1.068 1 92.25 303 LEU B CA 1
ATOM 4684 C C . LEU B 1 303 ? -1.9 27.016 -1.776 1 92.25 303 LEU B C 1
ATOM 4686 O O . LEU B 1 303 ? -1.08 26.938 -2.693 1 92.25 303 LEU B O 1
ATOM 4690 N N . PRO B 1 304 ? -2.355 28.188 -1.365 1 92.56 304 PRO B N 1
ATOM 4691 C CA . PRO B 1 304 ? -2.039 29.438 -2.074 1 92.56 304 PRO B CA 1
ATOM 4692 C C . PRO B 1 304 ? -0.701 30.031 -1.648 1 92.56 304 PRO B C 1
ATOM 4694 O O . PRO B 1 304 ? -0.191 29.719 -0.573 1 92.56 304 PRO B O 1
ATOM 4697 N N . THR B 1 305 ? -0.21 30.906 -2.52 1 95 305 THR B N 1
ATOM 4698 C CA . THR B 1 305 ? 0.917 31.766 -2.17 1 95 305 THR B CA 1
ATOM 4699 C C . THR B 1 305 ? 0.436 33.031 -1.496 1 95 305 THR B C 1
ATOM 4701 O O . THR B 1 305 ? -0.753 33.375 -1.544 1 95 305 THR B O 1
ATOM 4704 N N . TRP B 1 306 ? 1.35 33.719 -0.904 1 94.81 306 TRP B N 1
ATOM 4705 C CA . TRP B 1 306 ? 0.994 35 -0.28 1 94.81 306 TRP B CA 1
ATOM 4706 C C . TRP B 1 306 ? 0.439 35.969 -1.312 1 94.81 306 TRP B C 1
ATOM 4708 O O . TRP B 1 306 ? -0.517 36.688 -1.034 1 94.81 306 TRP B O 1
ATOM 4718 N N . GLU B 1 307 ? 1.035 35.969 -2.496 1 93.38 307 GLU B N 1
ATOM 4719 C CA . GLU B 1 307 ? 0.581 36.875 -3.553 1 93.38 307 GLU B CA 1
ATOM 4720 C C . GLU B 1 307 ? -0.882 36.625 -3.904 1 93.38 307 GLU B C 1
ATOM 4722 O O . GLU B 1 307 ? -1.647 37.562 -4.117 1 93.38 307 GLU B O 1
ATOM 4727 N N . GLN B 1 308 ? -1.222 35.375 -3.934 1 92.25 308 GLN B N 1
ATOM 4728 C CA . GLN B 1 308 ? -2.598 35 -4.238 1 92.25 308 GLN B CA 1
ATOM 4729 C C . GLN B 1 308 ? -3.543 35.406 -3.113 1 92.25 308 GLN B C 1
ATOM 4731 O O . GLN B 1 308 ? -4.652 35.875 -3.371 1 92.25 308 GLN B O 1
ATOM 4736 N N . VAL B 1 309 ? -3.105 35.25 -1.891 1 92.25 309 VAL B N 1
ATOM 4737 C CA . VAL B 1 309 ? -3.895 35.625 -0.72 1 92.25 309 VAL B CA 1
ATOM 4738 C C . VAL B 1 309 ? -4.074 37.156 -0.675 1 92.25 309 VAL B C 1
ATOM 4740 O O . VAL B 1 309 ? -5.184 37.625 -0.458 1 92.25 309 VAL B O 1
ATOM 4743 N N . GLU B 1 310 ? -3.012 37.812 -0.874 1 91.44 310 GLU B N 1
ATOM 4744 C CA . GLU B 1 310 ? -3.041 39.281 -0.867 1 91.44 310 GLU B CA 1
ATOM 4745 C C . GLU B 1 310 ? -3.984 39.812 -1.939 1 91.44 310 GLU B C 1
ATOM 4747 O O . GLU B 1 310 ? -4.699 40.781 -1.711 1 91.44 310 GLU B O 1
ATOM 4752 N N . ALA B 1 311 ? -3.959 39.219 -3.072 1 90.06 311 ALA B N 1
ATOM 4753 C CA . ALA B 1 311 ? -4.844 39.625 -4.16 1 90.06 311 ALA B CA 1
ATOM 4754 C C . ALA B 1 311 ? -6.309 39.469 -3.756 1 90.06 311 ALA B C 1
ATOM 4756 O O . ALA B 1 311 ? -7.137 40.344 -4.078 1 90.06 311 ALA B O 1
ATOM 4757 N N . LYS B 1 312 ? -6.586 38.5 -3.084 1 87.31 312 LYS B N 1
ATOM 4758 C CA . LYS B 1 312 ? -7.957 38.25 -2.635 1 87.31 312 LYS B CA 1
ATOM 4759 C C . LYS B 1 312 ? -8.352 39.25 -1.533 1 87.31 312 LYS B C 1
ATOM 4761 O O . LYS B 1 312 ? -9.492 39.688 -1.48 1 87.31 312 LYS B O 1
ATOM 4766 N N . LEU B 1 313 ? -7.426 39.469 -0.62 1 85.31 313 LEU B N 1
ATOM 4767 C CA . LEU B 1 313 ? -7.672 40.406 0.461 1 85.31 313 LEU B CA 1
ATOM 4768 C C . LEU B 1 313 ? -7.918 41.812 -0.089 1 85.31 313 LEU B C 1
ATOM 4770 O O . LEU B 1 313 ? -8.789 42.531 0.404 1 85.31 313 LEU B O 1
ATOM 4774 N N . ASN B 1 314 ? -7.148 42.125 -1.041 1 82.81 314 ASN B N 1
ATOM 4775 C CA . ASN B 1 314 ? -7.281 43.469 -1.652 1 82.81 314 ASN B CA 1
ATOM 4776 C C . ASN B 1 314 ? -8.586 43.594 -2.428 1 82.81 314 ASN B C 1
ATOM 4778 O O . ASN B 1 314 ? -9.164 44.688 -2.506 1 82.81 314 ASN B O 1
ATOM 4782 N N . ASN B 1 315 ? -8.93 42.531 -3.016 1 75.19 315 ASN B N 1
ATOM 4783 C CA . ASN B 1 315 ? -10.203 42.562 -3.732 1 75.19 315 ASN B CA 1
ATOM 4784 C C . ASN B 1 315 ? -11.383 42.688 -2.777 1 75.19 315 ASN B C 1
ATOM 4786 O O . ASN B 1 315 ? -12.352 43.375 -3.08 1 75.19 315 ASN B O 1
ATOM 4790 N N . VAL B 1 316 ? -11.289 42.125 -1.659 1 66.81 316 VAL B N 1
ATOM 4791 C CA . VAL B 1 316 ? -12.344 42.188 -0.656 1 66.81 316 VAL B CA 1
ATOM 4792 C C . VAL B 1 316 ? -12.375 43.594 -0.036 1 66.81 316 VAL B C 1
ATOM 4794 O O . VAL B 1 316 ? -13.453 44.156 0.205 1 66.81 316 VAL B O 1
ATOM 4797 N N . ALA B 1 317 ? -11.203 44.062 0.201 1 60.25 317 ALA B N 1
ATOM 4798 C CA . ALA B 1 317 ? -11.117 45.438 0.743 1 60.25 317 ALA B CA 1
ATOM 4799 C C . ALA B 1 317 ? -11.664 46.438 -0.251 1 60.25 317 ALA B C 1
ATOM 4801 O O . ALA B 1 317 ? -12.289 47.438 0.143 1 60.25 317 ALA B O 1
ATOM 4802 N N . HIS B 1 318 ? -11.359 46.125 -1.475 1 55.16 318 HIS B N 1
ATOM 4803 C CA . HIS B 1 318 ? -11.836 47.062 -2.498 1 55.16 318 HIS B CA 1
ATOM 4804 C C . HIS B 1 318 ? -13.352 47 -2.637 1 55.16 318 HIS B C 1
ATOM 4806 O O . HIS B 1 318 ? -14 48 -2.928 1 55.16 318 HIS B O 1
ATOM 4812 N N . VAL B 1 319 ? -13.867 45.875 -2.352 1 52.84 319 VAL B N 1
ATOM 4813 C CA . VAL B 1 319 ? -15.312 45.719 -2.475 1 52.84 319 VAL B CA 1
ATOM 4814 C C . VAL B 1 319 ? -16 46.312 -1.247 1 52.84 319 VAL B C 1
ATOM 4816 O O . VAL B 1 319 ? -17.141 46.812 -1.332 1 52.84 319 VAL B O 1
ATOM 4819 N N . GLU B 1 320 ? -15.422 46.156 -0.171 1 46.56 320 GLU B N 1
ATOM 4820 C CA . GLU B 1 320 ? -16.016 46.719 1.042 1 46.56 320 GLU B CA 1
ATOM 4821 C C . GLU B 1 320 ? -15.883 48.25 1.075 1 46.56 320 GLU B C 1
ATOM 4823 O O . GLU B 1 320 ? -16.547 48.906 1.867 1 46.56 320 GLU B O 1
ATOM 4828 N N . ARG B 1 321 ? -15.102 48.906 0.134 1 41.94 321 ARG B N 1
ATOM 4829 C CA . ARG B 1 321 ? -15.055 50.375 0.015 1 41.94 321 ARG B CA 1
ATOM 4830 C C . ARG B 1 321 ? -16.062 50.875 -1.022 1 41.94 321 ARG B C 1
ATOM 4832 O O . ARG B 1 321 ? -16.25 50.219 -2.062 1 41.94 321 ARG B O 1
#

Sequence (642 aa):
MSMNTRQSPEIVTFGESMGLLTAKDTRGLEYAASLDKSFGGAESNLAIGVSRLGHTSGWFGRLGQDPIGTMILKAIRGEGVDVSRARMSATEPTGLMIRENASGKSSVHYYRKLSAASAMTPDDLDPDYIAGAQILHVTGITAAISPSGLSTVEAAIHIAKQAGVKVSFDPNLRLKLWSAEEARPVLLRLAEQADYFLPGLDELKLLYDEQDDQKIFERLSALGTISIVKGGPDLTYVLVNGTLTEVPYFKADHVLDTVGAGDGFCAGFLSGLLKGYSPQEATRLGNLTGSMVIQAVGDWEALPTWEQVEAKLNNVAHVERMSMNTRQSPEIVTFGESMGLLTAKDTRGLEYAASLDKSFGGAESNLAIGVSRLGHTSGWFGRLGQDPIGTMILKAIRGEGVDVSRARMSATEPTGLMIRENASGKSSVHYYRKLSAASAMTPDDLDPDYIAGAQILHVTGITAAISPSGLSTVEAAIHIAKQAGVKVSFDPNLRLKLWSAEEARPVLLRLAEQADYFLPGLDELKLLYDEQDDQKIFERLSALGTISIVKGGPDLTYVLVNGTLTEVPYFKADHVLDTVGAGDGFCAGFLSGLLKGYSPQEATRLGNLTGSMVIQAVGDWEALPTWEQVEAKLNNVAHVER

Organism: NCBI:txid248903

pLDDT: mean 91.96, std 11.36, range [28.2, 98.94]

Foldseek 3Di:
DPPVPVQAWQEEEEFAKAKEWEQPPQQKPVPGPGTDIDMFDLRLLLQLLLLLQPGAYEYAAEAEPDPRRVVVLVVSVVSRHHHVLHYYDPPFHRKYKYWYNYPNDIDIDIRQQRHRRQPDALVSDDLVSLLSYQEYEYELNQLLSYVRSVNNLVSSLVSCVVSVRAYAYHDPDDVVRDHLVVSQVSRLVSVLSHQEYEYEPVNLCSNVVHDDSVVSLVVVLVSQHFYWYDDPPQWIWTAHNNDIDTAGADDAPDFAAQAQLSSQLSSQLVSCVVVVHDSNVSNHSSRQQSSQQRRDDDRSVSGHGSVVSVVVVVVVVVVVD/DPPVPVQAWQEEEEFAKAKEWEAPPQQKPVPGPGTDIDMFDLRLLLQLLLLLQPGAYEYAAEAEPDPRRVVVLVVSVVSVHHHVLHYYDDPFHRKYKYWYNYPNDIDIDIRQVRHRRQPDALVSDDLVSLLSYQEYEYELNQLLSYVRSVNNLVSSLVSCVVSVRAYAYHHPDDVVRDHLVVSQVSRLVSLLSHQEYEYEPVNLCSNVVHDDSVVSLVVVLVSQHFYWYDDPPQWIWTAHNSDIDTAGADDAPDFAAQAQLSSQLSSQLVSCVVVVHDSNVSNHSSRQQSSQQRRDDDHSVSGHGSVVSVVVVVVVVVVVD

InterPro domains:
  IPR002173 Carbohydrate/purine kinase, PfkB, conserved site [PS00584] (257-270)
  IPR011611 Carbohydrate kinase PfkB [PF00294] (10-305)
  IPR029056 Ribokinase-like [G3DSA:3.40.1190.20] (9-317)
  IPR029056 Ribokinase-like [SSF53613] (9-312)
  IPR052700 Carbohydrate kinase PfkB-like [PTHR43320] (33-316)

Secondary structure (DSSP, 8-state):
---------SEEEE---EEEEEE--TT-TTT-SEEEEEEE-HHHHHHHHHHHTTS-EEEE-EEESSHHHHHHHHHHHHTT-B-TT-EEESSSPPPEEEEEEETTEEEEEEE-TT-TGGG--GGG--HHHHHT-SEEEEEHHHHHH-HHHHHHHHHHHHHHHHHT-EEEEE----TTTS-HHHHHHHHHHHHHT-SEE--BHHHHHHHHT---HHHHHHHHHHT-SEEEEEEETTEEEEEETTEEEEEEPPPPS--S--TTHHHHHHHHHHHHHHTT--HHHHHHHHHHHHHHHTTSSSSSTTPPPHHHHHHHHHHHHHHH-/---------SEEEE---EEEEEE--TT-TTT-SEEEEEEE-HHHHHHHHHHHTTS-EEEE-EEESSHHHHHHHHHHHHTT-B-TT-EEESSSPPPEEEEEEETTEEEEEEE-TT-TGGG--GGG--HHHHHTSSEEEEEHHHHHH-HHHHHHHHHHHHHHHHHT-EEEEE----TTTS-HHHHHHHHHHHHHH-SEE--BHHHHHHHHT---HHHHHHHHHHT-SEEEEEEETTEEEEEETTEEEEEEPPPPS--S--TTHHHHHHHHHHHHHHTT--HHHHHHHHHHHHHHHTTSSSSSTTPPPHHHHHHHHHHHHHHH-

Solvent-accessible surface area (backbone atoms only — not comparable to full-atom values): 31177 Å² total; per-residue (Å²): 129,80,76,74,68,82,75,38,33,46,33,35,28,46,35,52,58,25,36,30,35,35,20,78,34,54,84,12,55,55,68,2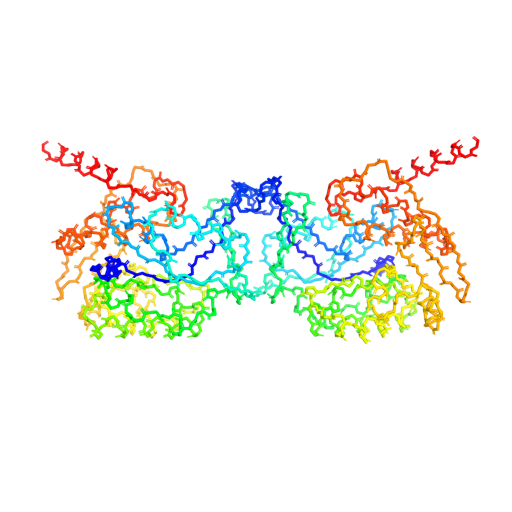7,59,45,28,40,53,54,54,44,28,63,41,54,32,20,24,38,27,25,19,38,51,73,45,51,14,21,35,25,36,34,23,7,73,43,48,62,25,49,36,49,53,51,52,47,40,71,47,58,21,44,47,88,68,41,42,71,30,90,80,30,47,43,21,35,34,41,37,25,38,37,85,90,38,78,48,78,47,77,51,44,86,73,12,17,33,36,64,37,40,53,83,67,58,53,64,67,54,49,36,47,15,54,31,40,44,44,45,34,49,37,36,45,64,23,74,42,17,29,51,23,51,53,47,50,50,51,46,17,57,75,52,68,15,40,32,36,34,30,44,63,84,51,69,90,63,41,50,61,78,68,42,26,67,54,51,52,54,53,40,51,70,18,51,32,28,49,37,41,47,71,53,47,26,55,53,63,70,42,87,53,65,69,62,51,51,54,56,50,41,69,49,72,29,36,34,41,36,36,77,46,99,63,28,31,38,38,33,50,90,68,44,76,42,82,41,69,52,51,84,58,92,50,83,69,28,67,50,40,16,68,27,27,19,52,15,24,24,54,48,24,45,76,72,66,42,52,74,66,56,5,43,50,41,6,34,43,38,15,34,52,12,15,54,26,74,47,46,49,76,22,46,56,39,39,70,58,49,49,53,50,53,50,51,50,53,54,64,76,95,128,81,75,74,70,80,76,38,34,46,32,33,29,46,36,50,56,23,36,30,34,36,20,77,34,55,83,12,54,54,68,28,59,45,28,41,52,55,56,44,27,64,42,53,32,21,24,38,27,26,18,39,50,74,47,50,13,21,36,26,37,32,23,7,73,43,49,61,24,51,36,49,53,51,51,48,39,70,48,59,21,44,47,85,67,41,42,69,30,88,82,28,47,44,20,36,35,40,36,24,36,37,84,90,39,77,46,76,46,78,52,42,86,73,13,18,33,37,65,38,40,54,84,69,61,53,65,68,54,48,36,48,16,55,30,40,45,45,46,33,50,37,36,46,63,25,75,42,18,28,50,23,51,53,47,49,51,51,46,19,55,74,53,70,16,41,31,35,33,31,44,63,84,51,69,91,62,41,50,60,79,67,41,25,67,54,52,52,54,53,41,50,71,17,51,32,28,49,39,40,45,72,52,46,28,57,54,63,70,42,86,52,66,68,61,50,52,56,54,51,41,70,50,73,28,37,33,41,35,36,75,46,99,63,27,31,38,38,32,49,91,67,44,78,43,81,42,68,52,51,82,57,92,50,84,70,28,67,49,43,16,67,27,26,19,51,16,26,25,53,48,25,44,75,74,66,41,51,74,67,58,5,44,49,42,6,34,44,39,15,34,50,12,16,55,25,73,47,45,50,77,24,48,56,38,38,70,59,51,51,53,52,52,51,50,51,53,54,63,75,97

Nearest PDB structures (foldseek):
  4du5-assembly2_C  TM=9.466E-01  e=6.786E-32  Polaromonas sp. JS666
  4du5-assembly1_D  TM=9.416E-01  e=1.148E-31  Polaromonas sp. JS666
  1v19-assembly1_A  TM=9.388E-01  e=4.396E-31  Thermus thermophilus HB8
  4du5-assembly1_A  TM=9.468E-01  e=1.055E-30  Polaromonas sp. JS666
  3k9e-assembly1_B  TM=9.194E-01  e=1.667E-25  Escherichia coli O6